Protein AF-0000000066667496 (afdb_homodimer)

Nearest PDB structures (foldseek):
  5l7v-assembly1_A  TM=4.939E-01  e=2.669E-04  Phocaeicola vulgatus ATCC 8482
  8jmw-assembly1_A  TM=5.301E-01  e=1.059E-01  Bacillus amyloliquefaciens
  5wvp-assembly1_A  TM=3.287E-01  e=3.931E-03  Paenibacillus barengoltzii
  6oil-assembly1_A  TM=2.573E-01  e=4.165E-02  Homo sapiens
  8f9l-assembly2_B  TM=4.682E-01  e=1.005E+00  Gemella massiliensis

pLDDT: mean 89.14, std 12.98, range [22.7, 98.88]

Foldseek 3Di:
DPPPPPPPPPDDDLWDKFQALAPPDQFDDPLPAPPDASQARPQKAWDDPDQAARADDAQDWIKIKGKMAGEPHNFKQFFKKKWKWWFAAAQFQTPPIDTFAMFGTDIHGYGGMDITIGPGIDGFHCPQVFTTKMKMFIAGPRGDFDDPPCSSHGRRMGIRFEHEAEAPDWDKGKHKHWQQAQFKWKKWKWKWKKKKPDDDSVVCVVVVHYPSSLCVVVVDPVSQVVCVVNVMHMDGDDPPFKAWDDKDDKDFAHHDDPVVVVSQVVNADDDPRIHTRDMDMDHHRIMIMTMMIGDADAPQIKMKMKIFMDTNRGTRRIHIYIHGYD/DPPPPPPPPPDDDLWDKFQALAPPDQFDDPLPAPPDAQQARPQKAWDDPDQAARADDAQDWIKIKGKMAGEPHNFKQFFKKKWKWWFAAAQFQTPPIDTFAMFGTDIHGYGGMDITIGPGIDGFHCPQVFTTKMKMFIAGPRGGFDDPPCSSHGRRMGIRFEHEAEAPDWDKGKHKHWQQAQFKWKKWKWKWKKKKPDDDSVVCVVVVHYPSSLCVVVVDPVSQVVCVVNVMHMDGDDPPFKAWDDKDDKDFAHHDDPVVVVSQVVNADDDPRIHTRDMDMDHHRIMIMTMMIGDADAPQIKMKMKIFMDTNRGTRRIHIYIHGYD

Radius of gyration: 27.71 Å; Cα contacts (8 Å, |Δi|>4): 1834; chains: 2; bounding box: 82×77×60 Å

Solvent-accessible surface area (backbone atoms only — not comparable to full-atom values): 32761 Å² total; per-residue (Å²): 135,81,80,74,74,73,72,67,73,79,79,73,55,51,32,31,65,25,25,33,36,41,51,70,53,77,54,69,69,63,53,39,58,59,86,64,66,34,37,42,12,66,36,54,48,63,54,50,93,34,62,47,56,55,39,66,64,64,76,39,77,24,46,38,35,35,40,40,29,17,49,52,15,71,13,25,29,44,53,26,29,40,40,37,32,37,23,48,35,30,21,16,60,77,41,78,71,39,83,65,36,38,29,76,64,40,73,36,43,50,51,33,30,46,78,43,47,37,75,39,70,45,60,45,48,50,89,40,54,40,44,47,23,35,37,36,40,44,32,28,79,76,44,71,70,84,43,81,93,28,37,48,64,18,34,27,21,29,24,33,22,53,37,64,37,53,52,84,42,58,48,54,32,47,30,27,38,48,28,50,44,91,50,75,38,58,35,35,36,33,39,39,30,34,36,35,36,64,80,44,63,66,53,26,54,71,28,59,39,26,45,50,62,56,51,66,57,48,81,38,66,71,50,44,54,50,36,43,75,68,61,21,47,75,40,85,38,73,71,74,47,61,41,72,73,49,71,58,64,83,40,86,39,82,49,60,55,70,70,59,49,54,48,47,61,72,19,49,40,83,76,88,80,55,43,75,66,46,73,46,79,37,52,47,20,24,25,31,38,34,35,32,38,39,48,43,46,81,80,58,33,37,34,44,38,40,37,30,26,30,42,85,42,21,73,57,31,29,35,37,40,35,30,28,30,96,135,82,80,73,74,74,72,66,72,79,78,72,54,52,32,30,67,25,24,31,35,41,53,70,52,76,54,70,67,63,53,39,60,59,87,63,66,33,36,44,12,66,37,53,47,65,54,51,93,34,62,46,57,55,40,65,64,62,77,38,76,24,47,37,36,36,39,40,27,17,48,55,15,74,12,25,31,45,55,27,31,40,40,36,32,39,22,48,35,29,20,15,60,78,42,77,73,39,83,66,38,37,29,77,64,39,71,36,43,51,51,33,32,48,77,44,48,37,76,40,70,45,60,46,50,51,89,39,55,38,44,47,22,36,36,37,40,45,31,30,78,79,43,71,71,84,42,83,93,28,38,49,63,18,34,27,21,29,22,34,22,51,35,65,37,53,52,83,42,59,49,54,33,47,31,29,39,48,28,49,42,90,50,75,38,58,34,36,36,32,38,40,30,34,37,36,35,63,80,44,61,66,54,26,55,72,29,58,39,27,47,51,61,56,51,66,56,48,82,37,65,71,50,42,53,49,36,42,75,67,61,21,46,75,39,85,38,74,72,73,47,63,43,71,74,49,69,58,65,82,39,85,39,82,49,59,55,70,69,59,49,55,49,47,61,72,18,48,41,85,74,88,80,56,44,76,66,46,74,47,78,37,52,47,20,22,25,32,38,33,34,32,37,39,49,44,45,80,80,58,33,36,35,42,38,41,36,30,27,30,44,85,43,21,73,59,30,30,35,35,40,34,31,29,30,95

Structure (mmCIF, N/CA/C/O backbone):
data_AF-0000000066667496-model_v1
#
loop_
_entity.id
_entity.type
_entity.pdbx_description
1 polymer 'Uncharacterized protein'
#
loop_
_atom_site.group_PDB
_atom_site.id
_atom_site.type_symbol
_atom_site.label_atom_id
_atom_site.label_alt_id
_atom_site.label_comp_id
_atom_site.label_asym_id
_atom_site.label_entity_id
_atom_site.label_seq_id
_atom_site.pdbx_PDB_ins_code
_atom_site.Cartn_x
_atom_site.Cartn_y
_atom_site.Cartn_z
_atom_site.occupancy
_atom_site.B_iso_or_equiv
_atom_site.auth_seq_id
_atom_site.auth_comp_id
_atom_site.auth_asym_id
_atom_site.auth_atom_id
_atom_site.pdbx_PDB_model_num
ATOM 1 N N . MET A 1 1 ? -40.656 9.844 -23.797 1 23.14 1 MET A N 1
ATOM 2 C CA . MET A 1 1 ? -40.188 10.375 -22.516 1 23.14 1 MET A CA 1
ATOM 3 C C . MET A 1 1 ? -39.25 9.391 -21.844 1 23.14 1 MET A C 1
ATOM 5 O O . MET A 1 1 ? -39.688 8.469 -21.156 1 23.14 1 MET A O 1
ATOM 9 N N . GLN A 1 2 ? -38.156 8.914 -22.391 1 24.86 2 GLN A N 1
ATOM 10 C CA . GLN A 1 2 ? -37.281 7.805 -22.094 1 24.86 2 GLN A CA 1
ATOM 11 C C . GLN A 1 2 ? -36.5 8.039 -20.781 1 24.86 2 GLN A C 1
ATOM 13 O O . GLN A 1 2 ? -35.812 9.031 -20.641 1 24.86 2 GLN A O 1
ATOM 18 N N . GLU A 1 3 ? -37.031 7.57 -19.547 1 26.66 3 GLU A N 1
ATOM 19 C CA . GLU A 1 3 ? -36.531 7.562 -18.188 1 26.66 3 GLU A CA 1
ATOM 20 C C . GLU A 1 3 ? -35.094 7.047 -18.141 1 26.66 3 GLU A C 1
ATOM 22 O O . GLU A 1 3 ? -34.812 5.895 -18.484 1 26.66 3 GLU A O 1
ATOM 27 N N . HIS A 1 4 ? -34.156 7.891 -18.578 1 29.42 4 HIS A N 1
ATOM 28 C CA . HIS A 1 4 ? -32.719 7.582 -18.5 1 29.42 4 HIS A CA 1
ATOM 29 C C . HIS A 1 4 ? -32.344 7.074 -17.109 1 29.42 4 HIS A C 1
ATOM 31 O O . HIS A 1 4 ? -32.5 7.797 -16.125 1 29.42 4 HIS A O 1
ATOM 37 N N . ASP A 1 5 ? -32.594 5.84 -16.859 1 30.83 5 ASP A N 1
ATOM 38 C CA . ASP A 1 5 ? -32.125 5.094 -15.703 1 30.83 5 ASP A CA 1
ATOM 39 C C . ASP A 1 5 ? -30.672 5.391 -15.406 1 30.83 5 ASP A C 1
ATOM 41 O O . ASP A 1 5 ? -29.797 5.023 -16.188 1 30.83 5 ASP A O 1
ATOM 45 N N . ASP A 1 6 ? -30.375 6.594 -15.039 1 32.97 6 ASP A N 1
ATOM 46 C CA . ASP A 1 6 ? -29.031 7.016 -14.656 1 32.97 6 ASP A CA 1
ATOM 47 C C . ASP A 1 6 ? -28.375 5.988 -13.742 1 32.97 6 ASP A C 1
ATOM 49 O O . ASP A 1 6 ? -28.656 5.945 -12.539 1 32.97 6 ASP A O 1
ATOM 53 N N . GLU A 1 7 ? -28.188 4.809 -14.219 1 35.12 7 GLU A N 1
ATOM 54 C CA . GLU A 1 7 ? -27.359 3.785 -13.586 1 35.12 7 GLU A CA 1
ATOM 55 C C . GLU A 1 7 ? -26.156 4.402 -12.898 1 35.12 7 GLU A C 1
ATOM 57 O O . GLU A 1 7 ? -25.266 4.945 -13.57 1 35.12 7 GLU A O 1
ATOM 62 N N . HIS A 1 8 ? -26.344 4.941 -11.75 1 34.78 8 HIS A N 1
ATOM 63 C CA . HIS A 1 8 ? -25.25 5.441 -10.938 1 34.78 8 HIS A CA 1
ATOM 64 C C . HIS A 1 8 ? -24.094 4.449 -10.906 1 34.78 8 HIS A C 1
ATOM 66 O O . HIS A 1 8 ? -24.312 3.238 -10.828 1 34.78 8 HIS A O 1
ATOM 72 N N . PRO A 1 9 ? -23.016 4.758 -11.523 1 39.03 9 PRO A N 1
ATOM 73 C CA . PRO A 1 9 ? -21.875 3.826 -11.469 1 39.03 9 PRO A CA 1
ATOM 74 C C . PRO A 1 9 ? -21.75 3.133 -10.117 1 39.03 9 PRO A C 1
ATOM 76 O O . PRO A 1 9 ? -22.156 3.689 -9.094 1 39.03 9 PRO A O 1
ATOM 79 N N . PRO A 1 10 ? -21.703 1.846 -10.133 1 42.22 10 PRO A N 1
ATOM 80 C CA . PRO A 1 10 ? -21.562 1.072 -8.898 1 42.22 10 PRO A CA 1
ATOM 81 C C . PRO A 1 10 ? -20.703 1.778 -7.852 1 42.22 10 PRO A C 1
ATOM 83 O O . PRO A 1 10 ? -19.797 2.539 -8.203 1 42.22 10 PRO A O 1
ATOM 86 N N . LEU A 1 11 ? -21.203 1.992 -6.688 1 45.53 11 LEU A N 1
ATOM 87 C CA . LEU A 1 11 ? -20.766 2.615 -5.449 1 45.53 11 LEU A CA 1
ATOM 88 C C . LEU A 1 11 ? -19.328 2.209 -5.117 1 45.53 11 LEU A C 1
ATOM 90 O O . LEU A 1 11 ? -19.031 1.021 -4.988 1 45.53 11 LEU A O 1
ATOM 94 N N . GLN A 1 12 ? -18.312 2.947 -5.594 1 55.47 12 GLN A N 1
ATOM 95 C CA . GLN A 1 12 ? -16.953 2.605 -5.18 1 55.47 12 GLN A CA 1
ATOM 96 C C . GLN A 1 12 ? -16.844 2.521 -3.658 1 55.47 12 GLN A C 1
ATOM 98 O O . GLN A 1 12 ? -17.344 3.402 -2.947 1 55.47 12 GLN A O 1
ATOM 103 N N . PRO A 1 13 ? -16.531 1.322 -3.082 1 60.38 13 PRO A N 1
ATOM 104 C CA . PRO A 1 13 ? -16.422 1.108 -1.639 1 60.38 13 PRO A CA 1
ATOM 105 C C . PRO A 1 13 ? -15.453 2.094 -0.978 1 60.38 13 PRO A C 1
ATOM 107 O O . PRO A 1 13 ? -14.617 2.693 -1.655 1 60.38 13 PRO A O 1
ATOM 110 N N . GLY A 1 14 ? -15.867 2.598 0.274 1 76.62 14 GLY A N 1
ATOM 111 C CA . GLY A 1 14 ? -14.953 3.412 1.059 1 76.62 14 GLY A CA 1
ATOM 112 C C . GLY A 1 14 ? -13.594 2.768 1.252 1 76.62 14 GLY A C 1
ATOM 113 O O . GLY A 1 14 ? -12.602 3.457 1.508 1 76.62 14 GLY A O 1
ATOM 114 N N . SER A 1 15 ? -13.594 1.482 1.105 1 87.88 15 SER A N 1
ATOM 115 C CA . SER A 1 15 ? -12.336 0.742 1.221 1 87.88 15 SER A CA 1
ATOM 116 C C . SER A 1 15 ? -11.883 0.213 -0.135 1 87.88 15 SER A C 1
ATOM 118 O O . SER A 1 15 ? -12.648 0.227 -1.102 1 87.88 15 SER A O 1
ATOM 120 N N . LYS A 1 16 ? -10.648 -0.128 -0.239 1 90.81 16 LYS A N 1
ATOM 121 C CA . LYS A 1 16 ? -10.062 -0.773 -1.414 1 90.81 16 LYS A CA 1
ATOM 122 C C . LYS A 1 16 ? -9.203 -1.967 -1.017 1 90.81 16 LYS A C 1
ATOM 124 O O . LYS A 1 16 ? -7.984 -1.841 -0.879 1 90.81 16 LYS A O 1
ATOM 129 N N . LEU A 1 17 ? -9.844 -3.129 -0.951 1 94.56 17 LEU A N 1
ATOM 130 C CA . LEU A 1 17 ? -9.133 -4.359 -0.628 1 94.56 17 LEU A CA 1
ATOM 131 C C . LEU A 1 17 ? -8.352 -4.863 -1.836 1 94.56 17 LEU A C 1
ATOM 133 O O . LEU A 1 17 ? -8.875 -4.914 -2.947 1 94.56 17 LEU A O 1
ATOM 137 N N . VAL A 1 18 ? -7.102 -5.156 -1.557 1 95.25 18 VAL A N 1
ATOM 138 C CA . VAL A 1 18 ? -6.258 -5.668 -2.629 1 95.25 18 VAL A CA 1
ATOM 139 C C . VAL A 1 18 ? -5.496 -6.898 -2.143 1 95.25 18 VAL A C 1
ATOM 141 O O . VAL A 1 18 ? -4.789 -6.84 -1.135 1 95.25 18 VAL A O 1
ATOM 144 N N . LEU A 1 19 ? -5.723 -7.953 -2.746 1 97.19 19 LEU A N 1
ATOM 145 C CA . LEU A 1 19 ? -4.836 -9.109 -2.668 1 97.19 19 LEU A CA 1
ATOM 146 C C . LEU A 1 19 ? -3.91 -9.164 -3.879 1 97.19 19 LEU A C 1
ATOM 148 O O . LEU A 1 19 ? -4.301 -9.656 -4.941 1 97.19 19 LEU A O 1
ATOM 152 N N . GLY A 1 20 ? -2.691 -8.758 -3.684 1 94.06 20 GLY A N 1
ATOM 153 C CA . GLY A 1 20 ? -1.804 -8.438 -4.789 1 94.06 20 GLY A CA 1
ATOM 154 C C . GLY A 1 20 ? -1.307 -9.672 -5.527 1 94.06 20 GLY A C 1
ATOM 155 O O . GLY A 1 20 ? -1.045 -10.703 -4.914 1 94.06 20 GLY A O 1
ATOM 156 N N . TYR A 1 21 ? -1.106 -9.547 -6.855 1 93.94 21 TYR A N 1
ATOM 157 C CA . TYR A 1 21 ? -0.441 -10.578 -7.645 1 93.94 21 TYR A CA 1
ATOM 158 C C . TYR A 1 21 ? 1.072 -10.391 -7.617 1 93.94 21 TYR A C 1
ATOM 160 O O . TYR A 1 21 ? 1.821 -11.305 -7.969 1 93.94 21 TYR A O 1
ATOM 168 N N . ASP A 1 22 ? 1.451 -9.242 -7.301 1 89.19 22 ASP A N 1
ATOM 169 C CA . ASP A 1 22 ? 2.826 -8.789 -7.137 1 89.19 22 ASP A CA 1
ATOM 170 C C . ASP A 1 22 ? 2.92 -7.703 -6.066 1 89.19 22 ASP A C 1
ATOM 172 O O . ASP A 1 22 ? 1.93 -7.027 -5.77 1 89.19 22 ASP A O 1
ATOM 176 N N . TYR A 1 23 ? 4.129 -7.516 -5.496 1 83.38 23 TYR A N 1
ATOM 177 C CA . TYR A 1 23 ? 4.285 -6.566 -4.398 1 83.38 23 TYR A CA 1
ATOM 178 C C . TYR A 1 23 ? 3.99 -5.145 -4.855 1 83.38 23 TYR A C 1
ATOM 180 O O . TYR A 1 23 ? 3.66 -4.277 -4.043 1 83.38 23 TYR A O 1
ATOM 188 N N . SER A 1 24 ? 4.066 -4.891 -6.133 1 79.69 24 SER A N 1
ATOM 189 C CA . SER A 1 24 ? 3.844 -3.543 -6.648 1 79.69 24 SER A CA 1
ATOM 190 C C . SER A 1 24 ? 2.385 -3.336 -7.043 1 79.69 24 SER A C 1
ATOM 192 O O . SER A 1 24 ? 2.01 -2.258 -7.508 1 79.69 24 SER A O 1
ATOM 194 N N . ASP A 1 25 ? 1.54 -4.301 -6.828 1 89.12 25 ASP A N 1
ATOM 195 C CA . ASP A 1 25 ? 0.144 -4.246 -7.25 1 89.12 25 ASP A CA 1
ATOM 196 C C . ASP A 1 25 ? -0.646 -3.256 -6.395 1 89.12 25 ASP A C 1
ATOM 198 O O . ASP A 1 25 ? -0.74 -3.416 -5.176 1 89.12 25 ASP A O 1
ATOM 202 N N . THR A 1 26 ? -1.277 -2.281 -7.051 1 84.81 26 THR A N 1
ATOM 203 C CA . THR A 1 26 ? -2.068 -1.274 -6.352 1 84.81 26 THR A CA 1
ATOM 204 C C . THR A 1 26 ? -3.557 -1.6 -6.438 1 84.81 26 THR A C 1
ATOM 206 O O . THR A 1 26 ? -4.387 -0.874 -5.891 1 84.81 26 THR A O 1
ATOM 209 N N . GLY A 1 27 ? -3.875 -2.631 -7.105 1 91.19 27 GLY A N 1
ATOM 210 C CA . GLY A 1 27 ? -5.27 -2.984 -7.324 1 91.19 27 GLY A CA 1
ATOM 211 C C . GLY A 1 27 ? -5.852 -2.373 -8.586 1 91.19 27 GLY A C 1
ATOM 212 O O . GLY A 1 27 ? -6.938 -2.754 -9.023 1 91.19 27 GLY A O 1
ATOM 213 N N . ASP A 1 28 ? -5.152 -1.449 -9.18 1 88 28 ASP A N 1
ATOM 214 C CA . ASP A 1 28 ? -5.609 -0.813 -10.406 1 88 28 ASP A CA 1
ATOM 215 C C . ASP A 1 28 ? -5.031 -1.509 -11.641 1 88 28 ASP A C 1
ATOM 217 O O . ASP A 1 28 ? -4.184 -2.398 -11.516 1 88 28 ASP A O 1
ATOM 221 N N . GLY A 1 29 ? -5.562 -1.144 -12.797 1 90.19 29 GLY A N 1
ATOM 222 C CA . GLY A 1 29 ? -4.984 -1.599 -14.047 1 90.19 29 GLY A CA 1
ATOM 223 C C . GLY A 1 29 ? -5.562 -2.918 -14.523 1 90.19 29 GLY A C 1
ATOM 224 O O . GLY A 1 29 ? -4.926 -3.635 -15.305 1 90.19 29 GLY A O 1
ATOM 225 N N . ARG A 1 30 ? -6.715 -3.266 -14.008 1 94.69 30 ARG A N 1
ATOM 226 C CA . ARG A 1 30 ? -7.344 -4.492 -14.492 1 94.69 30 ARG A CA 1
ATOM 227 C C . ARG A 1 30 ? -8.266 -4.203 -15.672 1 94.69 30 ARG A C 1
ATOM 229 O O . ARG A 1 30 ? -8.945 -3.176 -15.703 1 94.69 30 ARG A O 1
ATOM 236 N N . PRO A 1 31 ? -8.484 -5.09 -16.625 1 97.06 31 PRO A N 1
ATOM 237 C CA . PRO A 1 31 ? -7.727 -6.34 -16.734 1 97.06 31 PRO A CA 1
ATOM 238 C C . PRO A 1 31 ? -6.223 -6.113 -16.875 1 97.06 31 PRO A C 1
ATOM 240 O O . PRO A 1 31 ? -5.797 -5.137 -17.5 1 97.06 31 PRO A O 1
ATOM 243 N N . LEU A 1 32 ? -5.441 -7.062 -16.234 1 96.25 32 LEU A N 1
ATOM 244 C CA . LEU A 1 32 ? -3.988 -6.926 -16.281 1 96.25 32 LEU A CA 1
ATOM 245 C C . LEU A 1 32 ? -3.459 -7.156 -17.688 1 96.25 32 LEU A C 1
ATOM 247 O O . LEU A 1 32 ? -3.998 -7.98 -18.438 1 96.25 32 LEU A O 1
ATOM 251 N N . PRO A 1 33 ? -2.41 -6.512 -18.031 1 93.06 33 PRO A N 1
ATOM 252 C CA . PRO A 1 33 ? -1.874 -6.668 -19.375 1 93.06 33 PRO A CA 1
ATOM 253 C C . PRO A 1 33 ? -1.343 -8.078 -19.641 1 93.06 33 PRO A C 1
ATOM 255 O O . PRO A 1 33 ? -0.988 -8.789 -18.703 1 93.06 33 PRO A O 1
ATOM 258 N N . TYR A 1 34 ? -1.301 -8.398 -20.969 1 93.31 34 TYR A N 1
ATOM 259 C CA . TYR A 1 34 ? -0.687 -9.648 -21.406 1 93.31 34 TYR A CA 1
ATOM 260 C C . TYR A 1 34 ? 0.727 -9.781 -20.859 1 93.31 34 TYR A C 1
ATOM 262 O O . TYR A 1 34 ? 1.482 -8.812 -20.812 1 93.31 34 TYR A O 1
ATOM 270 N N . GLY A 1 35 ? 1.063 -10.93 -20.391 1 90.88 35 GLY A N 1
ATOM 271 C CA . GLY A 1 35 ? 2.408 -11.195 -19.906 1 90.88 35 GLY A CA 1
ATOM 272 C C . GLY A 1 35 ? 2.531 -11.086 -18.406 1 90.88 35 GLY A C 1
ATOM 273 O O . GLY A 1 35 ? 3.533 -11.516 -17.828 1 90.88 35 GLY A O 1
ATOM 274 N N . THR A 1 36 ? 1.557 -10.57 -17.703 1 92.44 36 THR A N 1
ATOM 275 C CA . THR A 1 36 ? 1.586 -10.461 -16.25 1 92.44 36 THR A CA 1
ATOM 276 C C . THR A 1 36 ? 1.484 -11.836 -15.602 1 92.44 36 THR A C 1
ATOM 278 O O . THR A 1 36 ? 0.608 -12.633 -15.953 1 92.44 36 THR A O 1
ATOM 281 N N . VAL A 1 37 ? 2.373 -12.109 -14.672 1 93.56 37 VAL A N 1
ATOM 282 C CA . VAL A 1 37 ? 2.363 -13.375 -13.961 1 93.56 37 VAL A CA 1
ATOM 283 C C . VAL A 1 37 ? 1.438 -13.281 -12.75 1 93.56 37 VAL A C 1
ATOM 285 O O . VAL A 1 37 ? 1.889 -13.375 -11.602 1 93.56 37 VAL A O 1
ATOM 288 N N . TYR A 1 38 ? 0.17 -13.227 -13.062 1 95.75 38 TYR A N 1
ATOM 289 C CA . TYR A 1 38 ? -0.813 -12.984 -12.008 1 95.75 38 TYR A CA 1
ATOM 290 C C . TYR A 1 38 ? -1.084 -14.258 -11.211 1 95.75 38 TYR A C 1
ATOM 292 O O . TYR A 1 38 ? -1.671 -14.203 -10.133 1 95.75 38 TYR A O 1
ATOM 300 N N . TYR A 1 39 ? -0.65 -15.445 -11.695 1 97 39 TYR A N 1
ATOM 301 C CA . TYR A 1 39 ? -1.024 -16.734 -11.133 1 97 39 TYR A CA 1
ATOM 302 C C . TYR A 1 39 ? -0.015 -17.188 -10.086 1 97 39 TYR A C 1
ATOM 304 O O . TYR A 1 39 ? -0.057 -18.328 -9.625 1 97 39 TYR A O 1
ATOM 312 N N . CYS A 1 40 ? 0.886 -16.344 -9.703 1 94.81 40 CYS A N 1
ATOM 313 C CA . CYS A 1 40 ? 1.917 -16.703 -8.734 1 94.81 40 CYS A CA 1
ATOM 314 C C . CYS A 1 40 ? 2.107 -15.57 -7.719 1 94.81 40 CYS A C 1
ATOM 316 O O . CYS A 1 40 ? 3.211 -15.047 -7.57 1 94.81 40 CYS A O 1
ATOM 318 N N . SER A 1 41 ? 1.177 -15.312 -6.926 1 94.75 41 SER A N 1
ATOM 319 C CA . SER A 1 41 ? 1.17 -14.203 -5.988 1 94.75 41 SER A CA 1
ATOM 320 C C . SER A 1 41 ? 2.1 -14.469 -4.805 1 94.75 41 SER A C 1
ATOM 322 O O . SER A 1 41 ? 1.975 -15.484 -4.129 1 94.75 41 SER A O 1
ATOM 324 N N . PRO A 1 42 ? 2.91 -13.555 -4.523 1 91.25 42 PRO A N 1
ATOM 325 C CA . PRO A 1 42 ? 3.734 -13.688 -3.32 1 91.25 42 PRO A CA 1
ATOM 326 C C . PRO A 1 42 ? 2.967 -13.359 -2.041 1 91.25 42 PRO A C 1
ATOM 328 O O . PRO A 1 42 ? 3.5 -13.516 -0.94 1 91.25 42 PRO A O 1
ATOM 331 N N . PHE A 1 43 ? 1.72 -12.992 -2.098 1 94.06 43 PHE A N 1
ATOM 332 C CA . PHE A 1 43 ? 0.919 -12.625 -0.936 1 94.06 43 PHE A CA 1
ATOM 333 C C . PHE A 1 43 ? 0.255 -13.859 -0.329 1 94.06 43 PHE A C 1
ATOM 335 O O . PHE A 1 43 ? -0.38 -13.766 0.725 1 94.06 43 PHE A O 1
ATOM 342 N N . ILE A 1 44 ? 0.397 -14.961 -1.029 1 95.38 44 ILE A N 1
ATOM 343 C CA . ILE A 1 44 ? -0.091 -16.234 -0.515 1 95.38 44 ILE A CA 1
ATOM 344 C C . ILE A 1 44 ? 1.089 -17.109 -0.08 1 95.38 44 ILE A C 1
ATOM 346 O O . ILE A 1 44 ? 2.066 -17.25 -0.818 1 95.38 44 ILE A O 1
ATOM 350 N N . ALA A 1 45 ? 0.918 -17.672 1.138 1 92.06 45 ALA A N 1
ATOM 351 C CA . ALA A 1 45 ? 2.045 -18.453 1.649 1 92.06 45 ALA A CA 1
ATOM 352 C C . ALA A 1 45 ? 1.562 -19.703 2.379 1 92.06 45 ALA A C 1
ATOM 354 O O . ALA A 1 45 ? 0.425 -19.75 2.855 1 92.06 45 ALA A O 1
ATOM 355 N N . LEU A 1 46 ? 2.41 -20.656 2.348 1 92.06 46 LEU A N 1
ATOM 356 C CA . LEU A 1 46 ? 2.277 -21.875 3.156 1 92.06 46 LEU A CA 1
ATOM 357 C C . LEU A 1 46 ? 3.4 -21.953 4.184 1 92.06 46 LEU A C 1
ATOM 359 O O . LEU A 1 46 ? 4.551 -21.625 3.885 1 92.06 46 LEU A O 1
ATOM 363 N N . SER A 1 47 ? 2.975 -22.406 5.332 1 90.62 47 SER A N 1
ATOM 364 C CA . SER A 1 47 ? 4.031 -22.688 6.297 1 90.62 47 SER A CA 1
ATOM 365 C C . SER A 1 47 ? 4.973 -23.781 5.781 1 90.62 47 SER A C 1
ATOM 367 O O . SER A 1 47 ? 4.539 -24.719 5.117 1 90.62 47 SER A O 1
ATOM 369 N N . THR A 1 48 ? 6.234 -23.547 6.008 1 84.75 48 THR A N 1
ATOM 370 C CA . THR A 1 48 ? 7.23 -24.484 5.5 1 84.75 48 THR A CA 1
ATOM 371 C C . THR A 1 48 ? 8.359 -24.688 6.512 1 84.75 48 THR A C 1
ATOM 373 O O . THR A 1 48 ? 8.609 -23.797 7.336 1 84.75 48 THR A O 1
ATOM 376 N N . THR A 1 49 ? 8.93 -25.875 6.41 1 78.38 49 THR A N 1
ATOM 377 C CA . THR A 1 49 ? 10.109 -26.156 7.223 1 78.38 49 THR A CA 1
ATOM 378 C C . THR A 1 49 ? 11.383 -25.734 6.5 1 78.38 49 THR A C 1
ATOM 380 O O . THR A 1 49 ? 12.477 -25.781 7.078 1 78.38 49 THR A O 1
ATOM 383 N N . ASP A 1 50 ? 11.281 -25.328 5.238 1 81.62 50 ASP A N 1
ATOM 384 C CA . ASP A 1 50 ? 12.398 -24.812 4.449 1 81.62 50 ASP A CA 1
ATOM 385 C C . ASP A 1 50 ? 12.172 -23.344 4.086 1 81.62 50 ASP A C 1
ATOM 387 O O . ASP A 1 50 ? 11.781 -23.031 2.959 1 81.62 50 ASP A O 1
ATOM 391 N N . PRO A 1 51 ? 12.555 -22.547 4.934 1 73.12 51 PRO A N 1
ATOM 392 C CA . PRO A 1 51 ? 12.273 -21.125 4.699 1 73.12 51 PRO A CA 1
ATOM 393 C C . PRO A 1 51 ? 13.188 -20.516 3.643 1 73.12 51 PRO A C 1
ATOM 395 O O . PRO A 1 51 ? 12.953 -19.391 3.189 1 73.12 51 PRO A O 1
ATOM 398 N N . VAL A 1 52 ? 14.148 -21.25 3.262 1 74.94 52 VAL A N 1
ATOM 399 C CA . VAL A 1 52 ? 15.07 -20.734 2.256 1 74.94 52 VAL A CA 1
ATOM 400 C C . VAL A 1 52 ? 14.453 -20.875 0.866 1 74.94 52 VAL A C 1
ATOM 402 O O . VAL A 1 52 ? 14.352 -19.891 0.124 1 74.94 52 VAL A O 1
ATOM 405 N N . THR A 1 53 ? 13.977 -22.031 0.597 1 78.44 53 THR A N 1
ATOM 406 C CA . THR A 1 53 ? 13.453 -22.266 -0.742 1 78.44 53 THR A CA 1
ATOM 407 C C . THR A 1 53 ? 11.938 -22.062 -0.773 1 78.44 53 THR A C 1
ATOM 409 O O . THR A 1 53 ? 11.375 -21.734 -1.817 1 78.44 53 THR A O 1
ATOM 412 N N . GLY A 1 54 ? 11.32 -22.281 0.333 1 78.75 54 GLY A N 1
ATOM 413 C CA . GLY A 1 54 ? 9.867 -22.266 0.397 1 78.75 54 GLY A CA 1
ATOM 414 C C . GLY A 1 54 ? 9.242 -23.594 0.008 1 78.75 54 GLY A C 1
ATOM 415 O O . GLY A 1 54 ? 8.031 -23.656 -0.244 1 78.75 54 GLY A O 1
ATOM 416 N N . TRP A 1 55 ? 10.039 -24.609 -0.022 1 82.81 55 TRP A N 1
ATOM 417 C CA . TRP A 1 55 ? 9.539 -25.938 -0.396 1 82.81 55 TRP A CA 1
ATOM 418 C C . TRP A 1 55 ? 8.539 -26.453 0.632 1 82.81 55 TRP A C 1
ATOM 420 O O . TRP A 1 55 ? 8.766 -26.344 1.839 1 82.81 55 TRP A O 1
ATOM 430 N N . VAL A 1 56 ? 7.441 -26.984 0.1 1 85.25 56 VAL A N 1
ATOM 431 C CA . VAL A 1 56 ? 6.414 -27.578 0.949 1 85.25 56 VAL A CA 1
ATOM 432 C C . VAL A 1 56 ? 6.309 -29.078 0.671 1 85.25 56 VAL A C 1
ATOM 434 O O . VAL A 1 56 ? 5.918 -29.484 -0.424 1 85.25 56 VAL A O 1
ATOM 437 N N . PRO A 1 57 ? 6.613 -29.844 1.666 1 86.69 57 PRO A N 1
ATOM 438 C CA . PRO A 1 57 ? 6.527 -31.297 1.441 1 86.69 57 PRO A CA 1
ATOM 439 C C . PRO A 1 57 ? 5.09 -31.781 1.25 1 86.69 57 PRO A C 1
ATOM 441 O O . PRO A 1 57 ? 4.172 -31.25 1.89 1 86.69 57 PRO A O 1
ATOM 444 N N . PRO A 1 58 ? 4.965 -32.781 0.378 1 87.94 58 PRO A N 1
ATOM 445 C CA . PRO A 1 58 ? 3.627 -33.375 0.24 1 87.94 58 PRO A CA 1
ATOM 446 C C . PRO A 1 58 ? 3.18 -34.125 1.484 1 87.94 58 PRO A C 1
ATOM 448 O O . PRO A 1 58 ? 4.016 -34.531 2.297 1 87.94 58 PRO A O 1
ATOM 451 N N . ASP A 1 59 ? 1.893 -34.188 1.674 1 91.56 59 ASP A N 1
ATOM 452 C CA . ASP A 1 59 ? 1.234 -35.031 2.66 1 91.56 59 ASP A CA 1
ATOM 453 C C . ASP A 1 59 ? 1.534 -34.562 4.082 1 91.56 59 ASP A C 1
ATOM 455 O O . ASP A 1 59 ? 1.504 -35.375 5.023 1 91.56 59 ASP A O 1
ATOM 459 N N . THR A 1 60 ? 1.972 -33.438 4.23 1 91.5 60 THR A N 1
ATOM 460 C CA . THR A 1 60 ? 2.168 -32.781 5.527 1 91.5 60 THR A CA 1
ATOM 461 C C . THR A 1 60 ? 1.276 -31.547 5.66 1 91.5 60 THR A C 1
ATOM 463 O O . THR A 1 60 ? 1.296 -30.672 4.801 1 91.5 60 THR A O 1
ATOM 466 N N . PRO A 1 61 ? 0.498 -31.562 6.734 1 94.12 61 PRO A N 1
ATOM 467 C CA . PRO A 1 61 ? -0.362 -30.391 6.906 1 94.12 61 PRO A CA 1
ATOM 468 C C . PRO A 1 61 ? 0.429 -29.078 6.988 1 94.12 61 PRO A C 1
ATOM 470 O O . PRO A 1 61 ? 1.503 -29.047 7.598 1 94.12 61 PRO A O 1
ATOM 473 N N . ALA A 1 62 ? -0.062 -28.078 6.352 1 94.62 62 ALA A N 1
ATOM 474 C CA . ALA A 1 62 ? 0.552 -26.766 6.352 1 94.62 62 ALA A CA 1
ATOM 475 C C . ALA A 1 62 ? -0.485 -25.672 6.625 1 94.62 62 ALA A C 1
ATOM 477 O O . ALA A 1 62 ? -1.659 -25.828 6.281 1 94.62 62 ALA A O 1
ATOM 478 N N . THR A 1 63 ? -0.018 -24.656 7.273 1 96.19 63 THR A N 1
ATOM 479 C CA . THR A 1 63 ? -0.866 -23.484 7.488 1 96.19 63 THR A CA 1
ATOM 480 C C . THR A 1 63 ? -0.817 -22.562 6.281 1 96.19 63 THR A C 1
ATOM 482 O O . THR A 1 63 ? 0.263 -22.234 5.777 1 96.19 63 THR A O 1
ATOM 485 N N . LEU A 1 64 ? -2.008 -22.141 5.863 1 97.06 64 LEU A N 1
ATOM 486 C CA . LEU A 1 64 ? -2.119 -21.203 4.762 1 97.06 64 LEU A CA 1
ATOM 487 C C . LEU A 1 64 ? -2.334 -19.781 5.285 1 97.06 64 LEU A C 1
ATOM 489 O O . LEU A 1 64 ? -3.127 -19.562 6.207 1 97.06 64 LEU A O 1
ATOM 493 N N . THR A 1 65 ? -1.59 -18.844 4.742 1 96.88 65 THR A N 1
ATOM 494 C CA . THR A 1 65 ? -1.78 -17.438 5.047 1 96.88 65 THR A CA 1
ATOM 495 C C . THR A 1 65 ? -1.802 -16.609 3.77 1 96.88 65 THR A C 1
ATOM 497 O O . THR A 1 65 ? -1.312 -17.047 2.729 1 96.88 65 THR A O 1
ATOM 500 N N . ALA A 1 66 ? -2.434 -15.492 3.84 1 97.69 66 ALA A N 1
ATOM 501 C CA . ALA A 1 66 ? -2.375 -14.5 2.77 1 97.69 66 ALA A CA 1
ATOM 502 C C . ALA A 1 66 ? -2.42 -13.086 3.334 1 97.69 66 ALA A C 1
ATOM 504 O O . ALA A 1 66 ? -3.016 -12.844 4.387 1 97.69 66 ALA A O 1
ATOM 505 N N . THR A 1 67 ? -1.755 -12.242 2.637 1 95.94 67 THR A N 1
ATOM 506 C CA . THR A 1 67 ? -1.736 -10.836 3.027 1 95.94 67 THR A CA 1
ATOM 507 C C . THR A 1 67 ? -2.691 -10.016 2.162 1 95.94 67 THR A C 1
ATOM 509 O O . THR A 1 67 ? -2.654 -10.109 0.933 1 95.94 67 THR A O 1
ATOM 512 N N . VAL A 1 68 ? -3.559 -9.273 2.828 1 97.25 68 VAL A N 1
ATOM 513 C CA . VAL A 1 68 ? -4.496 -8.375 2.152 1 97.25 68 VAL A CA 1
ATOM 514 C C . VAL A 1 68 ? -4.25 -6.938 2.602 1 97.25 68 VAL A C 1
ATOM 516 O O . VAL A 1 68 ? -3.834 -6.699 3.736 1 97.25 68 VAL A O 1
ATOM 519 N N . GLN A 1 69 ? -4.449 -6.023 1.668 1 94.38 69 GLN A N 1
ATOM 520 C CA . GLN A 1 69 ? -4.207 -4.609 1.93 1 94.38 69 GLN A CA 1
ATOM 521 C C . GLN A 1 69 ? -5.473 -3.783 1.695 1 94.38 69 GLN A C 1
ATOM 523 O O . GLN A 1 69 ? -6.316 -4.152 0.878 1 94.38 69 GLN A O 1
ATOM 528 N N . ASN A 1 70 ? -5.656 -2.76 2.441 1 93.81 70 ASN A N 1
ATOM 529 C CA . ASN A 1 70 ? -6.629 -1.709 2.154 1 93.81 70 ASN A CA 1
ATOM 530 C C . ASN A 1 70 ? -5.957 -0.465 1.583 1 93.81 70 ASN A C 1
ATOM 532 O O . ASN A 1 70 ? -5.625 0.463 2.324 1 93.81 70 ASN A O 1
ATOM 536 N N . LEU A 1 71 ? -5.832 -0.54 0.221 1 87.06 71 LEU A N 1
ATOM 537 C CA . LEU A 1 71 ? -5.055 0.501 -0.443 1 87.06 71 LEU A CA 1
ATOM 538 C C . LEU A 1 71 ? -5.957 1.645 -0.899 1 87.06 71 LEU A C 1
ATOM 540 O O . LEU A 1 71 ? -6.992 1.411 -1.526 1 87.06 71 LEU A O 1
ATOM 544 N N . SER A 1 72 ? -5.523 2.867 -0.554 1 66.06 72 SER A N 1
ATOM 545 C CA . SER A 1 72 ? -6.191 4.074 -1.027 1 66.06 72 SER A CA 1
ATOM 546 C C . SER A 1 72 ? -7.633 4.141 -0.527 1 66.06 72 SER A C 1
ATOM 548 O O . SER A 1 72 ? -8.477 4.797 -1.139 1 66.06 72 SER A O 1
ATOM 550 N N . GLY A 1 73 ? -7.84 3.406 0.457 1 61.91 73 GLY A N 1
ATOM 551 C CA . GLY A 1 73 ? -9.188 3.445 1.016 1 61.91 73 GLY A CA 1
ATOM 552 C C . GLY A 1 73 ? -9.422 4.641 1.919 1 61.91 73 GLY A C 1
ATOM 553 O O . GLY A 1 73 ? -8.484 5.16 2.529 1 61.91 73 GLY A O 1
ATOM 554 N N . LEU A 1 74 ? -10.656 5.117 1.752 1 73.19 74 LEU A N 1
ATOM 555 C CA . LEU A 1 74 ? -11.047 6.242 2.592 1 73.19 74 LEU A CA 1
ATOM 556 C C . LEU A 1 74 ? -11.688 5.754 3.887 1 73.19 74 LEU A C 1
ATOM 558 O O . LEU A 1 74 ? -11.82 6.52 4.848 1 73.19 74 LEU A O 1
ATOM 562 N N . GLY A 1 75 ? -12.023 4.488 3.807 1 78.75 75 GLY A N 1
ATOM 563 C CA . GLY A 1 75 ? -12.656 3.893 4.977 1 78.75 75 GLY A CA 1
ATOM 564 C C . GLY A 1 75 ? -12.055 2.553 5.355 1 78.75 75 GLY A C 1
ATOM 565 O O . GLY A 1 75 ? -11.32 1.948 4.57 1 78.75 75 GLY A O 1
ATOM 566 N N . THR A 1 76 ? -12.383 2.174 6.547 1 85.88 76 THR A N 1
ATOM 567 C CA . THR A 1 76 ? -11.984 0.859 7.035 1 85.88 76 THR A CA 1
ATOM 568 C C . THR A 1 76 ? -12.758 -0.243 6.324 1 85.88 76 THR A C 1
ATOM 570 O O . THR A 1 76 ? -13.969 -0.117 6.105 1 85.88 76 THR A O 1
ATOM 573 N N . ALA A 1 77 ? -12.047 -1.26 5.836 1 92.31 77 ALA A N 1
ATOM 574 C CA . ALA A 1 77 ? -12.719 -2.459 5.336 1 92.31 77 ALA A CA 1
ATOM 575 C C . ALA A 1 77 ? -13.219 -3.326 6.484 1 92.31 77 ALA A C 1
ATOM 577 O O . ALA A 1 77 ? -12.492 -4.18 6.992 1 92.31 77 ALA A O 1
ATOM 578 N N . LEU A 1 78 ? -14.484 -3.096 6.828 1 89.81 78 LEU A N 1
ATOM 579 C CA . LEU A 1 78 ? -15.062 -3.809 7.961 1 89.81 78 LEU A CA 1
ATOM 580 C C . LEU A 1 78 ? -15.359 -5.258 7.594 1 89.81 78 LEU A C 1
ATOM 582 O O . LEU A 1 78 ? -15.797 -5.543 6.477 1 89.81 78 LEU A O 1
ATOM 586 N N . GLY A 1 79 ? -15.125 -6.16 8.5 1 93.88 79 GLY A N 1
ATOM 587 C CA . GLY A 1 79 ? -15.43 -7.566 8.289 1 93.88 79 GLY A CA 1
ATOM 588 C C . GLY A 1 79 ? -14.562 -8.211 7.223 1 93.88 79 GLY A C 1
ATOM 589 O O . GLY A 1 79 ? -15.016 -9.109 6.508 1 93.88 79 GLY A O 1
ATOM 590 N N . THR A 1 80 ? -13.375 -7.738 7.02 1 97 80 THR A N 1
ATOM 591 C CA . THR A 1 80 ? -12.469 -8.32 6.035 1 97 80 THR A CA 1
ATOM 592 C C . THR A 1 80 ? -12.203 -9.789 6.352 1 97 80 THR A C 1
ATOM 594 O O . THR A 1 80 ? -11.844 -10.125 7.48 1 97 80 THR A O 1
ATOM 597 N N . LYS A 1 81 ? -12.406 -10.578 5.383 1 98.31 81 LYS A N 1
ATOM 598 C CA . LYS A 1 81 ? -12.211 -12.023 5.516 1 98.31 81 LYS A CA 1
ATOM 599 C C . LYS A 1 81 ? -11.641 -12.617 4.234 1 98.31 81 LYS A C 1
ATOM 601 O O . LYS A 1 81 ? -11.984 -12.188 3.131 1 98.31 81 LYS A O 1
ATOM 606 N N . LEU A 1 82 ? -10.773 -13.625 4.441 1 98.81 82 LEU A N 1
ATOM 607 C CA . LEU A 1 82 ? -10.203 -14.359 3.316 1 98.81 82 LEU A CA 1
ATOM 608 C C . LEU A 1 82 ? -10.781 -15.766 3.234 1 98.81 82 LEU A C 1
ATOM 610 O O . LEU A 1 82 ? -10.906 -16.453 4.25 1 98.81 82 LEU A O 1
ATOM 614 N N . ASN A 1 83 ? -11.164 -16.141 2.047 1 98.88 83 ASN A N 1
ATOM 615 C CA . ASN A 1 83 ? -11.531 -17.516 1.739 1 98.88 83 ASN A CA 1
ATOM 616 C C . ASN A 1 83 ? -10.445 -18.219 0.932 1 98.88 83 ASN A C 1
ATOM 618 O O . ASN A 1 83 ? -9.992 -17.719 -0.093 1 98.88 83 ASN A O 1
ATOM 622 N N . PHE A 1 84 ? -10.086 -19.406 1.417 1 98.81 84 PHE A N 1
ATOM 623 C CA . PHE A 1 84 ? -8.992 -20.156 0.815 1 98.81 84 PHE A CA 1
ATOM 624 C C . PHE A 1 84 ? -9.523 -21.375 0.062 1 98.81 84 PHE A C 1
ATOM 626 O O . PHE A 1 84 ? -10.422 -22.062 0.541 1 98.81 84 PHE A O 1
ATOM 633 N N . TYR A 1 85 ? -8.914 -21.578 -1.143 1 98.56 85 TYR A N 1
ATOM 634 C CA . TYR A 1 85 ? -9.281 -22.703 -2.004 1 98.56 85 TYR A CA 1
ATOM 635 C C . TYR A 1 85 ? -8.047 -23.359 -2.605 1 98.56 85 TYR A C 1
ATOM 637 O O . TYR A 1 85 ? -6.973 -22.766 -2.641 1 98.56 85 TYR A O 1
ATOM 645 N N . TYR A 1 86 ? -8.227 -24.609 -2.979 1 97.75 86 TYR A N 1
ATOM 646 C CA . TYR A 1 86 ? -7.266 -25.219 -3.893 1 97.75 86 TYR A CA 1
ATOM 647 C C . TYR A 1 86 ? -7.957 -25.75 -5.141 1 97.75 86 TYR A C 1
ATOM 649 O O . TYR A 1 86 ? -9.18 -25.922 -5.156 1 97.75 86 TYR A O 1
ATOM 657 N N . ALA A 1 87 ? -7.211 -25.891 -6.227 1 97.81 87 ALA A N 1
ATOM 658 C CA . ALA A 1 87 ? -7.707 -26.391 -7.504 1 97.81 87 ALA A CA 1
ATOM 659 C C . ALA A 1 87 ? -6.707 -27.359 -8.133 1 97.81 87 ALA A C 1
ATOM 661 O O . ALA A 1 87 ? -5.551 -27.438 -7.711 1 97.81 87 ALA A O 1
ATOM 662 N N . ARG A 1 88 ? -7.207 -28.094 -9.047 1 96.81 88 ARG A N 1
ATOM 663 C CA . ARG A 1 88 ? -6.324 -28.938 -9.844 1 96.81 88 ARG A CA 1
ATOM 664 C C . ARG A 1 88 ? -5.215 -28.109 -10.492 1 96.81 88 ARG A C 1
ATOM 666 O O . ARG A 1 88 ? -5.453 -27 -10.961 1 96.81 88 ARG A O 1
ATOM 673 N N . PRO A 1 89 ? -3.963 -28.688 -10.477 1 97.44 89 PRO A N 1
ATOM 674 C CA . PRO A 1 89 ? -2.92 -27.953 -11.195 1 97.44 89 PRO A CA 1
ATOM 675 C C . PRO A 1 89 ? -3.293 -27.672 -12.648 1 97.44 89 PRO A C 1
ATOM 677 O O . PRO A 1 89 ? -3.625 -28.594 -13.398 1 97.44 89 PRO A O 1
ATOM 680 N N . SER A 1 90 ? -3.227 -26.375 -13.047 1 97.75 90 SER A N 1
ATOM 681 C CA . SER A 1 90 ? -3.766 -26.016 -14.352 1 97.75 90 SER A CA 1
ATOM 682 C C . SER A 1 90 ? -2.934 -24.922 -15.008 1 97.75 90 SER A C 1
ATOM 684 O O . SER A 1 90 ? -2.395 -24.047 -14.328 1 97.75 90 SER A O 1
ATOM 686 N N . LEU A 1 91 ? -2.85 -25 -16.297 1 97.19 91 LEU A N 1
ATOM 687 C CA . LEU A 1 91 ? -2.34 -23.891 -17.094 1 97.19 91 LEU A CA 1
ATOM 688 C C . LEU A 1 91 ? -3.475 -22.984 -17.562 1 97.19 91 LEU A C 1
ATOM 690 O O . LEU A 1 91 ? -3.258 -21.812 -17.844 1 97.19 91 LEU A O 1
ATOM 694 N N . GLY A 1 92 ? -4.617 -23.609 -17.719 1 96 92 GLY A N 1
ATOM 695 C CA . GLY A 1 92 ? -5.793 -22.859 -18.125 1 96 92 GLY A CA 1
ATOM 696 C C . GLY A 1 92 ? -6.656 -22.406 -16.969 1 96 92 GLY A C 1
ATOM 697 O O . GLY A 1 92 ? -6.148 -22.109 -15.891 1 96 92 GLY A O 1
ATOM 698 N N . ALA A 1 93 ? -7.957 -22.25 -17.312 1 96.62 93 ALA A N 1
ATOM 699 C CA . ALA A 1 93 ? -8.914 -21.953 -16.25 1 96.62 93 ALA A CA 1
ATOM 700 C C . ALA A 1 93 ? -8.922 -23.047 -15.195 1 96.62 93 ALA A C 1
ATOM 702 O O . ALA A 1 93 ? -8.82 -24.234 -15.516 1 96.62 93 ALA A O 1
ATOM 703 N N . LEU A 1 94 ? -9.07 -22.609 -14.016 1 96.56 94 LEU A N 1
ATOM 704 C CA . LEU A 1 94 ? -8.977 -23.531 -12.891 1 96.56 94 LEU A CA 1
ATOM 705 C C . LEU A 1 94 ? -10.188 -24.469 -12.852 1 96.56 94 LEU A C 1
ATOM 707 O O . LEU A 1 94 ? -11.305 -24.047 -13.164 1 96.56 94 LEU A O 1
ATOM 711 N N . THR A 1 95 ? -9.867 -25.719 -12.492 1 95 95 THR A N 1
ATOM 712 C CA . THR A 1 95 ? -10.906 -26.734 -12.383 1 95 95 THR A CA 1
ATOM 713 C C . THR A 1 95 ? -10.852 -27.422 -11.016 1 95 95 THR A C 1
ATOM 715 O O . THR A 1 95 ? -9.859 -27.297 -10.297 1 95 95 THR A O 1
ATOM 718 N N . ASP A 1 96 ? -11.945 -28.078 -10.656 1 95.31 96 ASP A N 1
ATOM 719 C CA . ASP A 1 96 ? -12.047 -28.844 -9.414 1 95.31 96 ASP A CA 1
ATOM 720 C C . ASP A 1 96 ? -11.695 -27.984 -8.211 1 95.31 96 ASP A C 1
ATOM 722 O O . ASP A 1 96 ? -10.875 -28.375 -7.375 1 95.31 96 ASP A O 1
ATOM 726 N N . ILE A 1 97 ? -12.219 -26.812 -8.188 1 97.44 97 ILE A N 1
ATOM 727 C CA . ILE A 1 97 ? -11.953 -25.859 -7.105 1 97.44 97 ILE A CA 1
ATOM 728 C C . ILE A 1 97 ? -12.625 -26.344 -5.824 1 97.44 97 ILE A C 1
ATOM 730 O O . ILE A 1 97 ? -13.82 -26.672 -5.828 1 97.44 97 ILE A O 1
ATOM 734 N N . THR A 1 98 ? -11.859 -26.406 -4.789 1 97.75 98 THR A N 1
ATOM 735 C CA . THR A 1 98 ? -12.359 -26.922 -3.518 1 97.75 98 THR A CA 1
ATOM 736 C C . THR A 1 98 ? -12.07 -25.938 -2.389 1 97.75 98 THR A C 1
ATOM 738 O O . THR A 1 98 ? -10.961 -25.422 -2.273 1 97.75 98 THR A O 1
ATOM 741 N N . TRP A 1 99 ? -13.055 -25.719 -1.574 1 98.31 99 TRP A N 1
ATOM 742 C CA . TRP A 1 99 ? -12.93 -24.844 -0.42 1 98.31 99 TRP A CA 1
ATOM 743 C C . TRP A 1 99 ? -12.117 -25.5 0.688 1 98.31 99 TRP A C 1
ATOM 745 O O . TRP A 1 99 ? -12.344 -26.672 1.018 1 98.31 99 TRP A O 1
ATOM 755 N N . ILE A 1 100 ? -11.125 -24.797 1.2 1 98.06 100 ILE A N 1
ATOM 756 C CA . ILE A 1 100 ? -10.312 -25.281 2.311 1 98.06 100 ILE A CA 1
ATOM 757 C C . ILE A 1 100 ? -10.875 -24.75 3.629 1 98.06 100 ILE A C 1
ATOM 759 O O . ILE A 1 100 ? -11.117 -25.516 4.562 1 98.06 100 ILE A O 1
ATOM 763 N N . GLY A 1 101 ? -10.977 -23.453 3.686 1 98.44 101 GLY A N 1
ATOM 764 C CA . GLY A 1 101 ? -11.406 -22.734 4.879 1 98.44 101 GLY A CA 1
ATOM 765 C C . GLY A 1 101 ? -11.352 -21.234 4.727 1 98.44 101 GLY A C 1
ATOM 766 O O . GLY A 1 101 ? -11.273 -20.719 3.607 1 98.44 101 GLY A O 1
ATOM 767 N N . GLN A 1 102 ? -11.523 -20.516 5.863 1 98.69 102 GLN A N 1
ATOM 768 C CA . GLN A 1 102 ? -11.516 -19.062 5.863 1 98.69 102 GLN A CA 1
ATOM 769 C C . GLN A 1 102 ? -10.727 -18.516 7.047 1 98.69 102 GLN A C 1
ATOM 771 O O . GLN A 1 102 ? -10.406 -19.25 7.98 1 98.69 102 GLN A O 1
ATOM 776 N N . SER A 1 103 ? -10.359 -17.297 6.969 1 98.69 103 SER A N 1
ATOM 777 C CA . SER A 1 103 ? -9.766 -16.594 8.102 1 98.69 103 SER A CA 1
ATOM 778 C C . SER A 1 103 ? -10.836 -16.047 9.039 1 98.69 103 SER A C 1
ATOM 780 O O . SER A 1 103 ? -12.016 -16 8.68 1 98.69 103 SER A O 1
ATOM 782 N N . LYS A 1 104 ? -10.398 -15.672 10.273 1 97.81 104 LYS A N 1
ATOM 783 C CA . LYS A 1 104 ? -11.281 -14.867 11.109 1 97.81 104 LYS A CA 1
ATOM 784 C C . LYS A 1 104 ? -11.453 -13.461 10.539 1 97.81 104 LYS A C 1
ATOM 786 O O . LYS A 1 104 ? -10.492 -12.859 10.047 1 97.81 104 LYS A O 1
ATOM 791 N N . PRO A 1 105 ? -12.68 -12.953 10.555 1 97.56 105 PRO A N 1
ATOM 792 C CA . PRO A 1 105 ? -12.883 -11.594 10.055 1 97.56 105 PRO A CA 1
ATOM 793 C C . PRO A 1 105 ? -12.203 -10.531 10.922 1 97.56 105 PRO A C 1
ATOM 795 O O . PRO A 1 105 ? -12.133 -10.695 12.148 1 97.56 105 PRO A O 1
ATOM 798 N N . LYS A 1 106 ? -11.703 -9.508 10.297 1 94.81 106 LYS A N 1
ATOM 799 C CA . LYS A 1 106 ? -11.094 -8.375 10.984 1 94.81 106 LYS A CA 1
ATOM 800 C C . LYS A 1 106 ? -11.336 -7.07 10.227 1 94.81 106 LYS A C 1
ATOM 802 O O . LYS A 1 106 ? -11.492 -7.074 9 1 94.81 106 LYS A O 1
ATOM 807 N N . PRO A 1 107 ? -11.445 -5.918 11 1 92.19 107 PRO A N 1
ATOM 808 C CA . PRO A 1 107 ? -11.398 -4.637 10.289 1 92.19 107 PRO A CA 1
ATOM 809 C C . PRO A 1 107 ? -10 -4.312 9.758 1 92.19 107 PRO A C 1
ATOM 811 O O . PRO A 1 107 ? -9 -4.621 10.414 1 92.19 107 PRO A O 1
ATOM 814 N N . LEU A 1 108 ? -9.914 -3.746 8.594 1 93.56 108 LEU A N 1
ATOM 815 C CA . LEU A 1 108 ? -8.648 -3.332 7.992 1 93.56 108 LEU A CA 1
ATOM 816 C C . LEU A 1 108 ? -8.672 -1.844 7.656 1 93.56 108 LEU A C 1
ATOM 818 O O . LEU A 1 108 ? -9.25 -1.441 6.641 1 93.56 108 LEU A O 1
ATOM 822 N N . PRO A 1 109 ? -8.008 -0.984 8.484 1 88.56 109 PRO A N 1
ATOM 823 C CA . PRO A 1 109 ? -8.023 0.463 8.25 1 88.56 109 PRO A CA 1
ATOM 824 C C . PRO A 1 109 ? -7.332 0.861 6.949 1 88.56 109 PRO A C 1
ATOM 826 O O . PRO A 1 109 ? -6.598 0.061 6.363 1 88.56 109 PRO A O 1
ATOM 829 N N . PRO A 1 110 ? -7.594 2.104 6.543 1 86.69 110 PRO A N 1
ATOM 830 C CA . PRO A 1 110 ? -6.922 2.57 5.328 1 86.69 110 PRO A CA 1
ATOM 831 C C . PRO A 1 110 ? -5.398 2.557 5.453 1 86.69 110 PRO A C 1
ATOM 833 O O . PRO A 1 110 ? -4.855 2.963 6.484 1 86.69 110 PRO A O 1
ATOM 836 N N . GLY A 1 111 ? -4.734 1.972 4.406 1 87.19 111 GLY A N 1
ATOM 837 C CA . GLY A 1 111 ? -3.283 1.94 4.375 1 87.19 111 GLY A CA 1
ATOM 838 C C . GLY A 1 111 ? -2.695 0.759 5.121 1 87.19 111 GLY A C 1
ATOM 839 O O . GLY A 1 111 ? -1.481 0.547 5.105 1 87.19 111 GLY A O 1
ATOM 840 N N . ALA A 1 112 ? -3.574 0.006 5.738 1 91.38 112 ALA A N 1
ATOM 841 C CA . ALA A 1 112 ? -3.115 -1.138 6.52 1 91.38 112 ALA A CA 1
ATOM 842 C C . ALA A 1 112 ? -2.994 -2.385 5.652 1 91.38 112 ALA A C 1
ATOM 844 O O . ALA A 1 112 ? -3.555 -2.441 4.555 1 91.38 112 ALA A O 1
ATOM 845 N N . ALA A 1 113 ? -2.24 -3.275 6.086 1 94 113 ALA A N 1
ATOM 846 C CA . ALA A 1 113 ? -2.131 -4.633 5.555 1 94 113 ALA A CA 1
ATOM 847 C C . ALA A 1 113 ? -2.176 -5.664 6.68 1 94 113 ALA A C 1
ATOM 849 O O . ALA A 1 113 ? -1.714 -5.398 7.793 1 94 113 ALA A O 1
ATOM 850 N N . GLU A 1 114 ? -2.787 -6.742 6.363 1 95.06 114 GLU A N 1
ATOM 851 C CA . GLU A 1 114 ? -2.883 -7.809 7.355 1 95.06 114 GLU A CA 1
ATOM 852 C C . GLU A 1 114 ? -2.623 -9.172 6.723 1 95.06 114 GLU A C 1
ATOM 854 O O . GLU A 1 114 ? -3.152 -9.484 5.652 1 95.06 114 GLU A O 1
ATOM 859 N N . THR A 1 115 ? -1.675 -9.945 7.328 1 95.31 115 THR A N 1
ATOM 860 C CA . THR A 1 115 ? -1.556 -11.367 7.008 1 95.31 115 THR A CA 1
ATOM 861 C C . THR A 1 115 ? -2.547 -12.188 7.824 1 95.31 115 THR A C 1
ATOM 863 O O . THR A 1 115 ? -2.48 -12.211 9.055 1 95.31 115 THR A O 1
ATOM 866 N N . MET A 1 116 ? -3.412 -12.758 7.113 1 97.75 116 MET A N 1
ATOM 867 C CA . MET A 1 116 ? -4.473 -13.516 7.773 1 97.75 116 MET A CA 1
ATOM 868 C C . MET A 1 116 ? -4.301 -15.016 7.531 1 97.75 116 MET A C 1
ATOM 870 O O . MET A 1 116 ? -3.873 -15.43 6.453 1 97.75 116 MET A O 1
ATOM 874 N N . GLU A 1 117 ? -4.688 -15.781 8.531 1 97.88 117 GLU A N 1
ATOM 875 C CA . GLU A 1 117 ? -4.469 -17.219 8.516 1 97.88 117 GLU A CA 1
ATOM 876 C C . GLU A 1 117 ? -5.77 -17.984 8.266 1 97.88 117 GLU A C 1
ATOM 878 O O . GLU A 1 117 ? -6.816 -17.625 8.805 1 97.88 117 GLU A O 1
ATOM 883 N N . CYS A 1 118 ? -5.59 -19 7.387 1 98.5 118 CYS A N 1
ATOM 884 C CA . CYS A 1 118 ? -6.695 -19.938 7.27 1 98.5 118 CYS A CA 1
ATOM 885 C C . CYS A 1 118 ? -6.887 -20.719 8.562 1 98.5 118 CYS A C 1
ATOM 887 O O . CYS A 1 118 ? -5.926 -21.266 9.117 1 98.5 118 CYS A O 1
ATOM 889 N N . THR A 1 119 ? -8.117 -20.828 9.031 1 97.12 119 THR A N 1
ATOM 890 C CA . THR A 1 119 ? -8.391 -21.484 10.305 1 97.12 119 THR A CA 1
ATOM 891 C C . THR A 1 119 ? -8.297 -23 10.156 1 97.12 119 THR A C 1
ATOM 893 O O . THR A 1 119 ? -8.242 -23.719 11.156 1 97.12 119 THR A O 1
ATOM 896 N N . THR A 1 120 ? -8.211 -23.5 8.953 1 97.06 120 THR A N 1
ATOM 897 C CA . THR A 1 120 ? -8.078 -24.922 8.648 1 97.06 120 THR A CA 1
ATOM 898 C C . THR A 1 120 ? -6.75 -25.203 7.945 1 97.06 120 THR A C 1
ATOM 900 O O . THR A 1 120 ? -6.461 -24.609 6.898 1 97.06 120 THR A O 1
ATOM 903 N N . PRO A 1 121 ? -5.988 -26.094 8.555 1 96.38 121 PRO A N 1
ATOM 904 C CA . PRO A 1 121 ? -4.773 -26.453 7.82 1 96.38 121 PRO A CA 1
ATOM 905 C C . PRO A 1 121 ? -5.062 -27.156 6.496 1 96.38 121 PRO A C 1
ATOM 907 O O . PRO A 1 121 ? -6.137 -27.734 6.328 1 96.38 121 PRO A O 1
ATOM 910 N N . TRP A 1 122 ? -4.156 -27.109 5.613 1 96 122 TRP A N 1
ATOM 911 C CA . TRP A 1 122 ? -4.27 -27.766 4.316 1 96 122 TRP A CA 1
ATOM 912 C C . TRP A 1 122 ? -3.107 -28.734 4.094 1 96 122 TRP A C 1
ATOM 914 O O . TRP A 1 122 ? -1.959 -28.406 4.406 1 96 122 TRP A O 1
ATOM 924 N N . THR A 1 123 ? -3.4 -29.875 3.547 1 94.62 123 THR A N 1
ATOM 925 C CA . THR A 1 123 ? -2.373 -30.859 3.23 1 94.62 123 THR A CA 1
ATOM 926 C C . THR A 1 123 ? -2.182 -30.984 1.721 1 94.62 123 THR A C 1
ATOM 928 O O . THR A 1 123 ? -3.014 -31.562 1.026 1 94.62 123 THR A O 1
ATOM 931 N N . PRO A 1 124 ? -1.067 -30.438 1.29 1 92.75 124 PRO A N 1
ATOM 932 C CA . PRO A 1 124 ? -0.82 -30.562 -0.15 1 92.75 124 PRO A CA 1
ATOM 933 C C . PRO A 1 124 ? -0.539 -31.984 -0.591 1 92.75 124 PRO A C 1
ATOM 935 O O . PRO A 1 124 ? 0.041 -32.781 0.168 1 92.75 124 PRO A O 1
ATOM 938 N N . ARG A 1 125 ? -0.972 -32.25 -1.786 1 90.38 125 ARG A N 1
ATOM 939 C CA . ARG A 1 125 ? -0.671 -33.531 -2.428 1 90.38 125 ARG A CA 1
ATOM 940 C C . ARG A 1 125 ? 0.077 -33.344 -3.74 1 90.38 125 ARG A C 1
ATOM 942 O O . ARG A 1 125 ? 0.005 -32.25 -4.336 1 90.38 125 ARG A O 1
ATOM 949 N N . LEU A 1 126 ? 0.841 -34.375 -4.137 1 88.88 126 LEU A N 1
ATOM 950 C CA . LEU A 1 126 ? 1.589 -34.281 -5.387 1 88.88 126 LEU A CA 1
ATOM 951 C C . LEU A 1 126 ? 1.099 -35.312 -6.391 1 88.88 126 LEU A C 1
ATOM 953 O O . LEU A 1 126 ? 1.887 -35.844 -7.176 1 88.88 126 LEU A O 1
ATOM 957 N N . ASP A 1 127 ? -0.16 -35.531 -6.379 1 89.06 127 ASP A N 1
ATOM 958 C CA . ASP A 1 127 ? -0.752 -36.562 -7.227 1 89.06 127 ASP A CA 1
ATOM 959 C C . ASP A 1 127 ? -0.523 -36.25 -8.703 1 89.06 127 ASP A C 1
ATOM 961 O O . ASP A 1 127 ? -0.471 -37.188 -9.531 1 89.06 127 ASP A O 1
ATOM 965 N N . PHE A 1 128 ? -0.282 -35.094 -9.047 1 93.31 128 PHE A N 1
ATOM 966 C CA . PHE A 1 128 ? -0.108 -34.688 -10.438 1 93.31 128 PHE A CA 1
ATOM 967 C C . PHE A 1 128 ? 1.354 -34.375 -10.727 1 93.31 128 PHE A C 1
ATOM 969 O O . PHE A 1 128 ? 1.671 -33.781 -11.75 1 93.31 128 PHE A O 1
ATOM 976 N N . GLY A 1 129 ? 2.219 -34.75 -9.742 1 91.75 129 GLY A N 1
ATOM 977 C CA . GLY A 1 129 ? 3.637 -34.469 -9.875 1 91.75 129 GLY A CA 1
ATOM 978 C C . GLY A 1 129 ? 3.984 -33.031 -9.492 1 91.75 129 GLY A C 1
ATOM 979 O O . GLY A 1 129 ? 5.113 -32.594 -9.711 1 91.75 129 GLY A O 1
ATOM 980 N N . THR A 1 130 ? 2.986 -32.312 -9.086 1 90.81 130 THR A N 1
ATOM 981 C CA . THR A 1 130 ? 3.146 -30.906 -8.68 1 90.81 130 THR A CA 1
ATOM 982 C C . THR A 1 130 ? 2.078 -30.516 -7.664 1 90.81 130 THR A C 1
ATOM 984 O O . THR A 1 130 ? 1.135 -31.281 -7.426 1 90.81 130 THR A O 1
ATOM 987 N N . HIS A 1 131 ? 2.283 -29.406 -7.035 1 89.25 131 HIS A N 1
ATOM 988 C CA . HIS A 1 131 ? 1.313 -28.922 -6.059 1 89.25 131 HIS A CA 1
ATOM 989 C C . HIS A 1 131 ? 0.054 -28.406 -6.742 1 89.25 131 HIS A C 1
ATOM 991 O O . HIS A 1 131 ? 0.112 -27.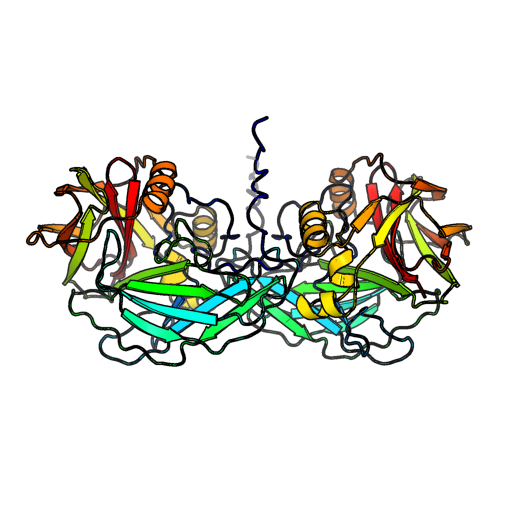938 -7.879 1 89.25 131 HIS A O 1
ATOM 997 N N . GLN A 1 132 ? -1.046 -28.531 -6.039 1 93.62 132 GLN A N 1
ATOM 998 C CA . GLN A 1 132 ? -2.299 -27.922 -6.477 1 93.62 132 GLN A CA 1
ATOM 999 C C . GLN A 1 132 ? -2.205 -26.406 -6.465 1 93.62 132 GLN A C 1
ATOM 1001 O O . GLN A 1 132 ? -1.345 -25.844 -5.789 1 93.62 132 GLN A O 1
ATOM 1006 N N . CYS A 1 133 ? -3.074 -25.781 -7.27 1 96.94 133 CYS A N 1
ATOM 1007 C CA . CYS A 1 133 ? -3.15 -24.328 -7.305 1 96.94 133 CYS A CA 1
ATOM 1008 C C . CYS A 1 133 ? -3.84 -23.781 -6.055 1 96.94 133 CYS A C 1
ATOM 1010 O O . CYS A 1 133 ? -4.82 -24.359 -5.586 1 96.94 133 CYS A O 1
ATOM 1012 N N . LEU A 1 134 ? -3.318 -22.75 -5.551 1 97.38 134 LEU A N 1
ATOM 1013 C CA . LEU A 1 134 ? -3.959 -22.094 -4.418 1 97.38 134 LEU A CA 1
ATOM 1014 C C . LEU A 1 134 ? -4.66 -20.812 -4.863 1 97.38 134 LEU A C 1
ATOM 1016 O O . LEU A 1 134 ? -4.141 -20.078 -5.703 1 97.38 134 LEU A O 1
ATOM 1020 N N . LEU A 1 135 ? -5.844 -20.625 -4.32 1 98.31 135 LEU A N 1
ATOM 1021 C CA . LEU A 1 135 ? -6.641 -19.422 -4.559 1 98.31 135 LEU A CA 1
ATOM 1022 C C . LEU A 1 135 ? -7.102 -18.797 -3.242 1 98.31 135 LEU A C 1
ATOM 1024 O O . LEU A 1 135 ? -7.383 -19.516 -2.279 1 98.31 135 LEU A O 1
ATOM 1028 N N . VAL A 1 136 ? -7.137 -17.484 -3.256 1 98.81 136 VAL A N 1
ATOM 1029 C CA . VAL A 1 136 ? -7.664 -16.75 -2.104 1 98.81 136 VAL A CA 1
ATOM 1030 C C . VAL A 1 136 ? -8.602 -15.641 -2.572 1 98.81 136 VAL A C 1
ATOM 1032 O O . VAL A 1 136 ? -8.281 -14.906 -3.504 1 98.81 136 VAL A O 1
ATOM 1035 N N . HIS A 1 137 ? -9.789 -15.562 -1.981 1 98.88 137 HIS A N 1
ATOM 1036 C CA . HIS A 1 137 ? -10.711 -14.445 -2.152 1 98.88 137 HIS A CA 1
ATOM 1037 C C . HIS A 1 137 ? -10.727 -13.547 -0.918 1 98.88 137 HIS A C 1
ATOM 1039 O O . HIS A 1 137 ? -10.922 -14.031 0.2 1 98.88 137 HIS A O 1
ATOM 1045 N N . ALA A 1 138 ? -10.508 -12.305 -1.129 1 98.62 138 ALA A N 1
ATOM 1046 C CA . ALA A 1 138 ? -10.633 -11.312 -0.063 1 98.62 138 ALA A CA 1
ATOM 1047 C C . ALA A 1 138 ? -11.969 -10.586 -0.148 1 98.62 138 ALA A C 1
ATOM 1049 O O . ALA A 1 138 ? -12.312 -10.023 -1.192 1 98.62 138 ALA A O 1
ATOM 1050 N N . GLU A 1 139 ? -12.68 -10.555 0.945 1 97.75 139 GLU A N 1
ATOM 1051 C CA . GLU A 1 139 ? -13.977 -9.875 0.972 1 97.75 139 GLU A CA 1
ATOM 1052 C C . GLU A 1 139 ? -14.164 -9.094 2.27 1 97.75 139 GLU A C 1
ATOM 1054 O O . GLU A 1 139 ? -13.477 -9.359 3.262 1 97.75 139 GLU A O 1
ATOM 1059 N N . SER A 1 140 ? -14.953 -8.102 2.229 1 94.81 140 SER A N 1
ATOM 1060 C CA . SER A 1 140 ? -15.445 -7.352 3.381 1 94.81 140 SER A CA 1
ATOM 1061 C C . SER A 1 140 ? -16.953 -7.152 3.303 1 94.81 140 SER A C 1
ATOM 1063 O O . SER A 1 140 ? -17.625 -7.734 2.445 1 94.81 140 SER A O 1
ATOM 1065 N N . LEU A 1 141 ? -17.516 -6.398 4.285 1 89.88 141 LEU A N 1
ATOM 1066 C CA . LEU A 1 141 ? -18.938 -6.117 4.242 1 89.88 141 LEU A CA 1
ATOM 1067 C C . LEU A 1 141 ? -19.312 -5.379 2.959 1 89.88 141 LEU A C 1
ATOM 1069 O O . LEU A 1 141 ? -20.375 -5.637 2.375 1 89.88 141 LEU A O 1
ATOM 1073 N N . GLU A 1 142 ? -18.391 -4.562 2.447 1 84.5 142 GLU A N 1
ATOM 1074 C CA . GLU A 1 142 ? -18.719 -3.705 1.312 1 84.5 142 GLU A CA 1
ATOM 1075 C C . GLU A 1 142 ? -18.047 -4.207 0.032 1 84.5 142 GLU A C 1
ATOM 1077 O O . GLU A 1 142 ? -18.5 -3.889 -1.071 1 84.5 142 GLU A O 1
ATOM 1082 N N . GLU A 1 143 ? -17.031 -4.91 0.206 1 91.81 143 GLU A N 1
ATOM 1083 C CA . GLU A 1 143 ? -16.266 -5.355 -0.955 1 91.81 143 GLU A CA 1
ATOM 1084 C C . GLU A 1 143 ? -16.469 -6.84 -1.221 1 91.81 143 GLU A C 1
ATOM 1086 O O . GLU A 1 143 ? -16.234 -7.676 -0.344 1 91.81 143 GLU A O 1
ATOM 1091 N N . LYS A 1 144 ? -16.859 -7.078 -2.506 1 95.12 144 LYS A N 1
ATOM 1092 C CA . LYS A 1 144 ? -17.109 -8.453 -2.91 1 95.12 144 LYS A CA 1
ATOM 1093 C C . LYS A 1 144 ? -16.297 -8.836 -4.141 1 95.12 144 LYS A C 1
ATOM 1095 O O . LYS A 1 144 ? -15.883 -7.961 -4.906 1 95.12 144 LYS A O 1
ATOM 1100 N N . VAL A 1 145 ? -16.062 -10.133 -4.266 1 97.56 145 VAL A N 1
ATOM 1101 C CA . VAL A 1 145 ? -15.398 -10.648 -5.461 1 97.56 145 VAL A CA 1
ATOM 1102 C C . VAL A 1 145 ? -16.312 -10.477 -6.672 1 97.56 145 VAL A C 1
ATOM 1104 O O . VAL A 1 145 ? -17.484 -10.859 -6.629 1 97.56 145 VAL A O 1
ATOM 1107 N N . GLU A 1 146 ? -15.766 -9.961 -7.758 1 95.88 146 GLU A N 1
ATOM 1108 C CA . GLU A 1 146 ? -16.547 -9.703 -8.961 1 95.88 146 GLU A CA 1
ATOM 1109 C C . GLU A 1 146 ? -16.266 -10.75 -10.039 1 95.88 146 GLU A C 1
ATOM 1111 O O . GLU A 1 146 ? -17.156 -11.133 -10.789 1 95.88 146 GLU A O 1
ATOM 1116 N N . PHE A 1 147 ? -15.047 -11.164 -10.164 1 97.69 147 PHE A N 1
ATOM 1117 C CA . PHE A 1 147 ? -14.617 -12.195 -11.102 1 97.69 147 PHE A CA 1
ATOM 1118 C C . PHE A 1 147 ? -13.922 -13.336 -10.375 1 97.69 147 PHE A C 1
ATOM 1120 O O . PHE A 1 147 ? -12.688 -13.422 -10.375 1 97.69 147 PHE A O 1
ATOM 1127 N N . PRO A 1 148 ? -14.641 -14.242 -9.906 1 96.94 148 PRO A N 1
ATOM 1128 C CA . PRO A 1 148 ? -14.031 -15.32 -9.117 1 96.94 148 PRO A CA 1
ATOM 1129 C C . PRO A 1 148 ? -12.945 -16.078 -9.883 1 96.94 148 PRO A C 1
ATOM 1131 O O . PRO A 1 148 ? -13.07 -16.281 -11.094 1 96.94 148 PRO A O 1
ATOM 1134 N N . TRP A 1 149 ? -11.867 -16.391 -9.18 1 97.06 149 TRP A N 1
ATOM 1135 C CA . TRP A 1 149 ? -10.75 -17.219 -9.617 1 97.06 149 TRP A CA 1
ATOM 1136 C C . TRP A 1 149 ? -9.922 -16.516 -10.68 1 97.06 149 TRP A C 1
ATOM 1138 O O . TRP A 1 149 ? -9.07 -17.125 -11.328 1 97.06 149 TRP A O 1
ATOM 1148 N N . ARG A 1 150 ? -10.234 -15.219 -10.859 1 98 150 ARG A N 1
ATOM 1149 C CA . ARG A 1 150 ? -9.531 -14.461 -11.891 1 98 150 ARG A CA 1
ATOM 1150 C C . ARG A 1 150 ? -8.75 -13.297 -11.289 1 98 150 ARG A C 1
ATOM 1152 O O . ARG A 1 150 ? -9.188 -12.148 -11.367 1 98 150 ARG A O 1
ATOM 1159 N N . ALA A 1 151 ? -7.543 -13.617 -10.875 1 98.06 151 ALA A N 1
ATOM 1160 C CA . ALA A 1 151 ? -6.684 -12.594 -10.289 1 98.06 151 ALA A CA 1
ATOM 1161 C C . ALA A 1 151 ? -6.289 -11.547 -11.328 1 98.06 151 ALA A C 1
ATOM 1163 O O . ALA A 1 151 ? -5.938 -10.422 -10.977 1 98.06 151 ALA A O 1
ATOM 1164 N N . ASP A 1 152 ? -6.328 -11.883 -12.578 1 97.81 152 ASP A N 1
ATOM 1165 C CA . ASP A 1 152 ? -5.992 -10.945 -13.648 1 97.81 152 ASP A CA 1
ATOM 1166 C C . ASP A 1 152 ? -7.129 -9.961 -13.891 1 97.81 152 ASP A C 1
ATOM 1168 O O . ASP A 1 152 ? -6.934 -8.922 -14.523 1 97.81 152 ASP A O 1
ATOM 1172 N N . LEU A 1 153 ? -8.344 -10.234 -13.352 1 98.25 153 LEU A N 1
ATOM 1173 C CA . LEU A 1 153 ? -9.508 -9.391 -13.602 1 98.25 153 LEU A CA 1
ATOM 1174 C C . LEU A 1 153 ? -9.992 -8.742 -12.312 1 98.25 153 LEU A C 1
ATOM 1176 O O . LEU A 1 153 ? -10.734 -7.754 -12.352 1 98.25 153 LEU A O 1
ATOM 1180 N N . ASP A 1 154 ? -9.609 -9.281 -11.219 1 98.06 154 ASP A N 1
ATOM 1181 C CA . ASP A 1 154 ? -10.219 -8.875 -9.953 1 98.06 154 ASP A CA 1
ATOM 1182 C C . ASP A 1 154 ? -9.164 -8.734 -8.859 1 98.06 154 ASP A C 1
ATOM 1184 O O . ASP A 1 154 ? -8.508 -9.703 -8.484 1 98.06 154 ASP A O 1
ATOM 1188 N N . ARG A 1 155 ? -9.102 -7.562 -8.258 1 97.12 155 ARG A N 1
ATOM 1189 C CA . ARG A 1 155 ? -8.102 -7.246 -7.242 1 97.12 155 ARG A CA 1
ATOM 1190 C C . ARG A 1 155 ? -8.398 -7.973 -5.934 1 97.12 155 ARG A C 1
ATOM 1192 O O . ARG A 1 155 ? -7.566 -7.984 -5.023 1 97.12 155 ARG A O 1
ATOM 1199 N N . HIS A 1 156 ? -9.562 -8.555 -5.773 1 98.19 156 HIS A N 1
ATOM 1200 C CA . HIS A 1 156 ? -9.938 -9.273 -4.562 1 98.19 156 HIS A CA 1
ATOM 1201 C C . HIS A 1 156 ? -9.477 -10.727 -4.617 1 98.19 156 HIS A C 1
ATOM 1203 O O . HIS A 1 156 ? -9.664 -11.477 -3.656 1 98.19 156 HIS A O 1
ATOM 1209 N N . VAL A 1 157 ? -8.898 -11.078 -5.754 1 98.69 157 VAL A N 1
ATOM 1210 C CA . VAL A 1 157 ? -8.547 -12.477 -5.988 1 98.69 157 VAL A CA 1
ATOM 1211 C C . VAL A 1 157 ? -7.031 -12.625 -6.039 1 98.69 157 VAL A C 1
ATOM 1213 O O . VAL A 1 157 ? -6.344 -11.844 -6.699 1 98.69 157 VAL A O 1
ATOM 1216 N N . GLY A 1 158 ? -6.5 -13.617 -5.281 1 98.5 158 GLY A N 1
ATOM 1217 C CA . GLY A 1 158 ? -5.113 -14.047 -5.387 1 98.5 158 GLY A CA 1
ATOM 1218 C C . GLY A 1 158 ? -4.969 -15.492 -5.836 1 98.5 158 GLY A C 1
ATOM 1219 O O . GLY A 1 158 ? -5.852 -16.312 -5.598 1 98.5 158 GLY A O 1
ATOM 1220 N N . GLN A 1 159 ? -3.871 -15.742 -6.465 1 98.12 159 GLN A N 1
ATOM 1221 C CA . GLN A 1 159 ? -3.561 -17.078 -6.945 1 98.12 159 GLN A CA 1
ATOM 1222 C C . GLN A 1 159 ? -2.076 -17.391 -6.785 1 98.12 159 GLN A C 1
ATOM 1224 O O . GLN A 1 159 ? -1.232 -16.5 -6.906 1 98.12 159 GLN A O 1
ATOM 1229 N N . ARG A 1 160 ? -1.825 -18.656 -6.469 1 96.44 160 ARG A N 1
ATOM 1230 C CA . ARG A 1 160 ? -0.438 -19.109 -6.387 1 96.44 160 ARG A CA 1
ATOM 1231 C C . ARG A 1 160 ? -0.283 -20.516 -6.941 1 96.44 160 ARG A C 1
ATOM 1233 O O . ARG A 1 160 ? -0.488 -21.5 -6.219 1 96.44 160 ARG A O 1
ATOM 1240 N N . ASN A 1 161 ? 0.108 -20.594 -8.219 1 96.44 161 ASN A N 1
ATOM 1241 C CA . ASN A 1 161 ? 0.451 -21.828 -8.922 1 96.44 161 ASN A CA 1
ATOM 1242 C C . ASN A 1 161 ? 1.96 -22.047 -8.961 1 96.44 161 ASN A C 1
ATOM 1244 O O . ASN A 1 161 ? 2.643 -21.547 -9.859 1 96.44 161 ASN A O 1
ATOM 1248 N N . LEU A 1 162 ? 2.379 -22.766 -8.016 1 93.25 162 LEU A N 1
ATOM 1249 C CA . LEU A 1 162 ? 3.83 -22.859 -7.895 1 93.25 162 LEU A CA 1
ATOM 1250 C C . LEU A 1 162 ? 4.242 -24.203 -7.297 1 93.25 162 LEU A C 1
ATOM 1252 O O . LEU A 1 162 ? 3.566 -24.719 -6.41 1 93.25 162 LEU A O 1
ATOM 1256 N N . VAL A 1 163 ? 5.348 -24.719 -7.816 1 91.88 163 VAL A N 1
ATOM 1257 C CA . VAL A 1 163 ? 6.016 -25.828 -7.156 1 91.88 163 VAL A CA 1
ATOM 1258 C C . VAL A 1 163 ? 7.523 -25.594 -7.129 1 91.88 163 VAL A C 1
ATOM 1260 O O . VAL A 1 163 ? 8.078 -24.984 -8.047 1 91.88 163 VAL A O 1
ATOM 1263 N N . VAL A 1 164 ? 8.125 -25.953 -6.055 1 90.44 164 VAL A N 1
ATOM 1264 C CA . VAL A 1 164 ? 9.578 -25.984 -5.949 1 90.44 164 VAL A CA 1
ATOM 1265 C C . VAL A 1 164 ? 10.07 -27.422 -6.016 1 90.44 164 VAL A C 1
ATOM 1267 O O . VAL A 1 164 ? 9.734 -28.25 -5.16 1 90.44 164 VAL A O 1
ATOM 1270 N N . ASP A 1 165 ? 10.82 -27.703 -7.039 1 90.62 165 ASP A N 1
ATOM 1271 C CA . ASP A 1 165 ? 11.445 -29.016 -7.168 1 90.62 165 ASP A CA 1
ATOM 1272 C C . ASP A 1 165 ? 12.836 -29.016 -6.543 1 90.62 165 ASP A C 1
ATOM 1274 O O . ASP A 1 165 ? 13.758 -28.375 -7.059 1 90.62 165 ASP A O 1
ATOM 1278 N N . PRO A 1 166 ? 12.969 -29.781 -5.473 1 88.81 166 PRO A N 1
ATOM 1279 C CA . PRO A 1 166 ? 14.312 -29.875 -4.887 1 88.81 166 PRO A CA 1
ATOM 1280 C C . PRO A 1 166 ? 15.328 -30.5 -5.84 1 88.81 166 PRO A C 1
ATOM 1282 O O . PRO A 1 166 ? 14.953 -31.047 -6.879 1 88.81 166 PRO A O 1
ATOM 1285 N N . PRO A 1 167 ? 16.625 -30.359 -5.395 1 87.81 167 PRO A N 1
ATOM 1286 C CA . PRO A 1 167 ? 17.641 -30.984 -6.238 1 87.81 167 PRO A CA 1
ATOM 1287 C C . PRO A 1 167 ? 17.391 -32.469 -6.457 1 87.81 167 PRO A C 1
ATOM 1289 O O . PRO A 1 167 ? 16.953 -33.188 -5.543 1 87.81 167 PRO A O 1
ATOM 1292 N N . ALA A 1 168 ? 17.719 -32.969 -7.531 1 83.06 168 ALA A N 1
ATOM 1293 C CA . ALA A 1 168 ? 17.641 -34.344 -7.938 1 83.06 168 ALA A CA 1
ATOM 1294 C C . ALA A 1 168 ? 16.188 -34.812 -8.062 1 83.06 168 ALA A C 1
ATOM 1296 O O . ALA A 1 168 ? 15.906 -36 -8.031 1 83.06 168 ALA A O 1
ATOM 1297 N N . THR A 1 169 ? 15.367 -33.844 -8.039 1 80.25 169 THR A N 1
ATOM 1298 C CA . THR A 1 169 ? 13.969 -34.156 -8.312 1 80.25 169 THR A CA 1
ATOM 1299 C C . THR A 1 169 ? 13.648 -33.969 -9.797 1 80.25 169 THR A C 1
ATOM 1301 O O . THR A 1 169 ? 13.93 -32.906 -10.367 1 80.25 169 THR A O 1
ATOM 1304 N N . GLU A 1 170 ? 13.5 -35 -10.492 1 73.69 170 GLU A N 1
ATOM 1305 C CA . GLU A 1 170 ? 13 -34.938 -11.859 1 73.69 170 GLU A CA 1
ATOM 1306 C C . GLU A 1 170 ? 11.688 -35.688 -11.992 1 73.69 170 GLU A C 1
ATOM 1308 O O . GLU A 1 170 ? 11.461 -36.688 -11.289 1 73.69 170 GLU A O 1
ATOM 1313 N N . GLY A 1 171 ? 10.844 -34.969 -12.648 1 83.12 171 GLY A N 1
ATOM 1314 C CA . GLY A 1 171 ? 9.641 -35.781 -12.781 1 83.12 171 GLY A CA 1
ATOM 1315 C C . GLY A 1 171 ? 8.578 -35.125 -13.656 1 83.12 171 GLY A C 1
ATOM 1316 O O . GLY A 1 171 ? 8.805 -34.062 -14.219 1 83.12 171 GLY A O 1
ATOM 1317 N N . THR A 1 172 ? 7.586 -35.938 -13.812 1 92.81 172 THR A N 1
ATOM 1318 C CA . THR A 1 172 ? 6.434 -35.625 -14.641 1 92.81 172 THR A CA 1
ATOM 1319 C C . THR A 1 172 ? 5.488 -34.656 -13.906 1 92.81 172 THR A C 1
ATOM 1321 O O . THR A 1 172 ? 5.238 -34.844 -12.711 1 92.81 172 THR A O 1
ATOM 1324 N N . LYS A 1 173 ? 5.078 -33.625 -14.656 1 95.81 173 LYS A N 1
ATOM 1325 C CA . LYS A 1 173 ? 4.047 -32.719 -14.18 1 95.81 173 LYS A CA 1
ATOM 1326 C C . LYS A 1 173 ? 2.814 -32.75 -15.086 1 95.81 173 LYS A C 1
ATOM 1328 O O . LYS A 1 173 ? 2.936 -32.719 -16.312 1 95.81 173 LYS A O 1
ATOM 1333 N N . ILE A 1 174 ? 1.706 -32.938 -14.445 1 97.69 174 ILE A N 1
ATOM 1334 C CA . ILE A 1 174 ? 0.444 -32.938 -15.18 1 97.69 174 ILE A CA 1
ATOM 1335 C C . ILE A 1 174 ? -0.316 -31.641 -14.898 1 97.69 174 ILE A C 1
ATOM 1337 O O . ILE A 1 174 ? -0.667 -31.344 -13.758 1 97.69 174 ILE A O 1
ATOM 1341 N N . LEU A 1 175 ? -0.607 -30.828 -15.945 1 98.06 175 LEU A N 1
ATOM 1342 C CA . LEU A 1 175 ? -1.298 -29.547 -15.844 1 98.06 175 LEU A CA 1
ATOM 1343 C C . LEU A 1 175 ? -2.486 -29.484 -16.797 1 98.06 175 LEU A C 1
ATOM 1345 O O . LEU A 1 175 ? -2.342 -29.766 -17.984 1 98.06 175 LEU A O 1
ATOM 1349 N N . THR A 1 176 ? -3.596 -29.094 -16.297 1 98.12 176 THR A N 1
ATOM 1350 C CA . THR A 1 176 ? -4.816 -29.094 -17.094 1 98.12 176 THR A CA 1
ATOM 1351 C C . THR A 1 176 ? -4.887 -27.844 -17.969 1 98.12 176 THR A C 1
ATOM 1353 O O . THR A 1 176 ? -4.57 -26.75 -17.516 1 98.12 176 THR A O 1
ATOM 1356 N N . VAL A 1 177 ? -5.242 -28 -19.203 1 98.19 177 VAL A N 1
ATOM 1357 C CA . VAL A 1 177 ? -5.551 -26.906 -20.109 1 98.19 177 VAL A CA 1
ATOM 1358 C C . VAL A 1 177 ? -7.051 -26.859 -20.391 1 98.19 177 VAL A C 1
ATOM 1360 O O . VAL A 1 177 ? -7.734 -27.891 -20.281 1 98.19 177 VAL A O 1
ATOM 1363 N N . THR A 1 178 ? -7.562 -25.656 -20.703 1 98.25 178 THR A N 1
ATOM 1364 C CA . THR A 1 178 ? -9.008 -25.5 -20.859 1 98.25 178 THR A CA 1
ATOM 1365 C C . THR A 1 178 ? -9.328 -24.562 -22.016 1 98.25 178 THR A C 1
ATOM 1367 O O . THR A 1 178 ? -8.578 -23.625 -22.297 1 98.25 178 THR A O 1
ATOM 1370 N N . ASN A 1 179 ? -10.383 -24.859 -22.734 1 98.12 179 ASN A N 1
ATOM 1371 C CA . ASN A 1 179 ? -11.055 -23.859 -23.562 1 98.12 179 ASN A CA 1
ATOM 1372 C C . ASN A 1 179 ? -12.297 -23.297 -22.875 1 98.12 179 ASN A C 1
ATOM 1374 O O . ASN A 1 179 ? -13.375 -23.891 -22.953 1 98.12 179 ASN A O 1
ATOM 1378 N N . PRO A 1 180 ? -12.102 -22.156 -22.219 1 97.44 180 PRO A N 1
ATOM 1379 C CA . PRO A 1 180 ? -13.219 -21.609 -21.453 1 97.44 180 PRO A CA 1
ATOM 1380 C C . PRO A 1 180 ? -14.195 -20.812 -22.312 1 97.44 180 PRO A C 1
ATOM 1382 O O . PRO A 1 180 ? -15.062 -20.109 -21.781 1 97.44 180 PRO A O 1
ATOM 1385 N N . PHE A 1 181 ? -14.047 -20.891 -23.625 1 96.62 181 PHE A N 1
ATOM 1386 C CA . PHE A 1 181 ? -14.867 -20.109 -24.531 1 96.62 181 PHE A CA 1
ATOM 1387 C C . PHE A 1 181 ? -15.898 -21 -25.234 1 96.62 181 PHE A C 1
ATOM 1389 O O . PHE A 1 181 ? -15.93 -22.203 -25 1 96.62 181 PHE A O 1
ATOM 1396 N N . ASP A 1 182 ? -16.766 -20.344 -26.094 1 94.69 182 ASP A N 1
ATOM 1397 C CA . ASP A 1 182 ? -17.859 -21.047 -26.75 1 94.69 182 ASP A CA 1
ATOM 1398 C C . ASP A 1 182 ? -17.531 -21.328 -28.219 1 94.69 182 ASP A C 1
ATOM 1400 O O . ASP A 1 182 ? -18.438 -21.656 -29 1 94.69 182 ASP A O 1
ATOM 1404 N N . PHE A 1 183 ? -16.312 -21.25 -28.609 1 94.31 183 PHE A N 1
ATOM 1405 C CA . PHE A 1 183 ? -15.875 -21.547 -29.969 1 94.31 183 PHE A CA 1
ATOM 1406 C C . PHE A 1 183 ? -14.633 -22.422 -29.953 1 94.31 183 PHE A C 1
ATOM 1408 O O . PHE A 1 183 ? -13.922 -22.5 -28.953 1 94.31 183 PHE A O 1
ATOM 1415 N N . ASP A 1 184 ? -14.391 -23.078 -31.062 1 95.31 184 ASP A N 1
ATOM 1416 C CA . ASP A 1 184 ? -13.148 -23.828 -31.234 1 95.31 184 ASP A CA 1
ATOM 1417 C C . ASP A 1 184 ? -11.93 -22.906 -31.172 1 95.31 184 ASP A C 1
ATOM 1419 O O . ASP A 1 184 ? -11.93 -21.828 -31.766 1 95.31 184 ASP A O 1
ATOM 1423 N N . ALA A 1 185 ? -10.984 -23.359 -30.406 1 95.06 185 ALA A N 1
ATOM 1424 C CA . ALA A 1 185 ? -9.844 -22.453 -30.234 1 95.06 185 ALA A CA 1
ATOM 1425 C C . ALA A 1 185 ? -8.523 -23.203 -30.406 1 95.06 185 ALA A C 1
ATOM 1427 O O . ALA A 1 185 ? -8.383 -24.344 -29.922 1 95.06 185 ALA A O 1
ATOM 1428 N N . VAL A 1 186 ? -7.641 -22.547 -31.078 1 95.12 186 VAL A N 1
ATOM 1429 C CA . VAL A 1 186 ? -6.258 -23.016 -31.078 1 95.12 186 VAL A CA 1
ATOM 1430 C C . VAL A 1 186 ? -5.566 -22.578 -29.797 1 95.12 186 VAL A C 1
ATOM 1432 O O . VAL A 1 186 ? -5.625 -21.406 -29.422 1 95.12 186 VAL A O 1
ATOM 1435 N N . THR A 1 187 ? -5 -23.562 -29.172 1 95.12 187 THR A N 1
ATOM 1436 C CA . THR A 1 187 ? -4.312 -23.312 -27.906 1 95.12 187 THR A CA 1
ATOM 1437 C C . THR A 1 187 ? -2.807 -23.531 -28.062 1 95.12 187 THR A C 1
ATOM 1439 O O . THR A 1 187 ? -2.369 -24.484 -28.703 1 95.12 187 THR A O 1
ATOM 1442 N N . TRP A 1 188 ? -2.064 -22.594 -27.484 1 96.12 188 TRP A N 1
ATOM 1443 C CA . TRP A 1 188 ? -0.61 -22.719 -27.438 1 96.12 188 TRP A CA 1
ATOM 1444 C C . TRP A 1 188 ? -0.134 -22.859 -25.984 1 96.12 188 TRP A C 1
ATOM 1446 O O . TRP A 1 188 ? -0.581 -22.141 -25.109 1 96.12 188 TRP A O 1
ATOM 1456 N N . LEU A 1 189 ? 0.699 -23.875 -25.766 1 97 189 LEU A N 1
ATOM 1457 C CA . LEU A 1 189 ? 1.436 -23.984 -24.5 1 97 189 LEU A CA 1
ATOM 1458 C C . LEU A 1 189 ? 2.803 -23.312 -24.625 1 97 189 LEU A C 1
ATOM 1460 O O . LEU A 1 189 ? 3.633 -23.734 -25.438 1 97 189 LEU A O 1
ATOM 1464 N N . THR A 1 190 ? 2.963 -22.281 -23.812 1 95 190 THR A N 1
ATOM 1465 C CA . THR A 1 190 ? 4.18 -21.484 -23.938 1 95 190 THR A CA 1
ATOM 1466 C C . THR A 1 190 ? 5.031 -21.609 -22.672 1 95 190 THR A C 1
ATOM 1468 O O . THR A 1 190 ? 4.523 -21.953 -21.609 1 95 190 THR A O 1
ATOM 1471 N N . LEU A 1 191 ? 6.324 -21.438 -22.891 1 95.38 191 LEU A N 1
ATOM 1472 C CA . LEU A 1 191 ? 7.301 -21.547 -21.812 1 95.38 191 LEU A CA 1
ATOM 1473 C C . LEU A 1 191 ? 8.25 -20.359 -21.828 1 95.38 191 LEU A C 1
ATOM 1475 O O . LEU A 1 191 ? 8.797 -20 -22.875 1 95.38 191 LEU A O 1
ATOM 1479 N N . ARG A 1 192 ? 8.375 -19.766 -20.703 1 91.94 192 ARG A N 1
ATOM 1480 C CA . ARG A 1 192 ? 9.453 -18.812 -20.438 1 91.94 192 ARG A CA 1
ATOM 1481 C C . ARG A 1 192 ? 10.328 -19.297 -19.281 1 91.94 192 ARG A C 1
ATOM 1483 O O . ARG A 1 192 ? 9.82 -19.672 -18.219 1 91.94 192 ARG A O 1
ATOM 1490 N N . SER A 1 193 ? 11.625 -19.25 -19.562 1 92.75 193 SER A N 1
ATOM 1491 C CA . SER A 1 193 ? 12.531 -19.75 -18.547 1 92.75 193 SER A CA 1
ATOM 1492 C C . SER A 1 193 ? 13.594 -18.703 -18.188 1 92.75 193 SER A C 1
ATOM 1494 O O . SER A 1 193 ? 14.039 -17.953 -19.062 1 92.75 193 SER A O 1
ATOM 1496 N N . TRP A 1 194 ? 13.922 -18.75 -16.906 1 92.44 194 TRP A N 1
ATOM 1497 C CA . TRP A 1 194 ? 15 -17.906 -16.391 1 92.44 194 TRP A CA 1
ATOM 1498 C C . TRP A 1 194 ? 16.031 -18.75 -15.648 1 92.44 194 TRP A C 1
ATOM 1500 O O . TRP A 1 194 ? 15.68 -19.688 -14.938 1 92.44 194 TRP A O 1
ATOM 1510 N N . ARG A 1 195 ? 17.203 -18.391 -15.883 1 92.38 195 ARG A N 1
ATOM 1511 C CA . ARG A 1 195 ? 18.328 -18.969 -15.141 1 92.38 195 ARG A CA 1
ATOM 1512 C C . ARG A 1 195 ? 18.859 -18 -14.094 1 92.38 195 ARG A C 1
ATOM 1514 O O . ARG A 1 195 ? 19.156 -16.844 -14.414 1 92.38 195 ARG A O 1
ATOM 1521 N N . ILE A 1 196 ? 18.938 -18.422 -12.867 1 91.56 196 ILE A N 1
ATOM 1522 C CA . ILE A 1 196 ? 19.406 -17.594 -11.758 1 91.56 196 ILE A CA 1
ATOM 1523 C C . ILE A 1 196 ? 20.672 -18.188 -11.164 1 91.56 196 ILE A C 1
ATOM 1525 O O . ILE A 1 196 ? 20.672 -19.328 -10.68 1 91.56 196 ILE A O 1
ATOM 1529 N N . ASN A 1 197 ? 21.641 -17.406 -11.195 1 90.75 197 ASN A N 1
ATOM 1530 C CA . ASN A 1 197 ? 22.938 -17.828 -10.664 1 90.75 197 ASN A CA 1
ATOM 1531 C C . ASN A 1 197 ? 23.406 -16.906 -9.539 1 90.75 197 ASN A C 1
ATOM 1533 O O . ASN A 1 197 ? 23.25 -15.695 -9.617 1 90.75 197 ASN A O 1
ATOM 1537 N N . GLY A 1 198 ? 23.875 -17.562 -8.453 1 89 198 GLY A N 1
ATOM 1538 C CA . GLY A 1 198 ? 24.453 -16.766 -7.375 1 89 198 GLY A CA 1
ATOM 1539 C C . GLY A 1 198 ? 23.5 -16.562 -6.215 1 89 198 GLY A C 1
ATOM 1540 O O . GLY A 1 198 ? 23.859 -15.938 -5.211 1 89 198 GLY A O 1
ATOM 1541 N N . LEU A 1 199 ? 22.328 -17.031 -6.328 1 86.69 199 LEU A N 1
ATOM 1542 C CA . LEU A 1 199 ? 21.391 -16.891 -5.219 1 86.69 199 LEU A CA 1
ATOM 1543 C C . LEU A 1 199 ? 21.688 -17.906 -4.117 1 86.69 199 LEU A C 1
ATOM 1545 O O . LEU A 1 199 ? 21.734 -19.109 -4.367 1 86.69 199 LEU A O 1
ATOM 1549 N N . THR A 1 200 ? 21.969 -17.375 -2.953 1 83.19 200 THR A N 1
ATOM 1550 C CA . THR A 1 200 ? 22.328 -18.219 -1.827 1 83.19 200 THR A CA 1
ATOM 1551 C C . THR A 1 200 ? 21.297 -18.125 -0.717 1 83.19 200 THR A C 1
ATOM 1553 O O . THR A 1 200 ? 20.562 -17.141 -0.629 1 83.19 200 THR A O 1
ATOM 1556 N N . PRO A 1 201 ? 21.25 -19.141 0.087 1 79.94 201 PRO A N 1
ATOM 1557 C CA . PRO A 1 201 ? 20.375 -19.078 1.254 1 79.94 201 PRO A CA 1
ATOM 1558 C C . PRO A 1 201 ? 20.688 -17.875 2.158 1 79.94 201 PRO A C 1
ATOM 1560 O O . PRO A 1 201 ? 19.781 -17.312 2.775 1 79.94 201 PRO A O 1
ATOM 1563 N N . GLN A 1 202 ? 21.906 -17.547 2.213 1 82.25 202 GLN A N 1
ATOM 1564 C CA . GLN A 1 202 ? 22.312 -16.406 3.035 1 82.25 202 GLN A CA 1
ATOM 1565 C C . GLN A 1 202 ? 21.656 -15.117 2.541 1 82.25 202 GLN A C 1
ATOM 1567 O O . GLN A 1 202 ? 21.234 -14.289 3.342 1 82.25 202 GLN A O 1
ATOM 1572 N N . LEU A 1 203 ? 21.641 -15.047 1.252 1 81.5 203 LEU A N 1
ATOM 1573 C CA . LEU A 1 203 ? 21.062 -13.836 0.677 1 81.5 203 LEU A CA 1
ATOM 1574 C C . LEU A 1 203 ? 19.562 -13.773 0.944 1 81.5 203 LEU A C 1
ATOM 1576 O O . LEU A 1 203 ? 19.047 -12.719 1.309 1 81.5 203 LEU A O 1
ATOM 1580 N N . THR A 1 204 ? 18.859 -14.867 0.737 1 81.25 204 THR A N 1
ATOM 1581 C CA . THR A 1 204 ? 17.422 -14.883 0.995 1 81.25 204 THR A CA 1
ATOM 1582 C C . THR A 1 204 ? 17.141 -14.594 2.465 1 81.25 204 THR A C 1
ATOM 1584 O O . THR A 1 204 ? 16.172 -13.891 2.785 1 81.25 204 THR A O 1
ATOM 1587 N N . HIS A 1 205 ? 17.969 -15.062 3.246 1 79 205 HIS A N 1
ATOM 1588 C CA . HIS A 1 205 ? 17.828 -14.789 4.672 1 79 205 HIS A CA 1
ATOM 1589 C C . HIS A 1 205 ? 18.062 -13.312 4.969 1 79 205 HIS A C 1
ATOM 1591 O O . HIS A 1 205 ? 17.312 -12.703 5.742 1 79 205 HIS A O 1
ATOM 1597 N N . ALA A 1 206 ? 19.094 -12.797 4.367 1 76.25 206 ALA A N 1
ATOM 1598 C CA . ALA A 1 206 ? 19.422 -11.391 4.582 1 76.25 206 ALA A CA 1
ATOM 1599 C C . ALA A 1 206 ? 18.297 -10.477 4.133 1 76.25 206 ALA A C 1
ATOM 1601 O O . ALA A 1 206 ? 18.047 -9.43 4.746 1 76.25 206 ALA A O 1
ATOM 1602 N N . LEU A 1 207 ? 17.672 -10.898 3.141 1 77.81 207 LEU A N 1
ATOM 1603 C CA . LEU A 1 207 ? 16.594 -10.086 2.594 1 77.81 207 LEU A CA 1
ATOM 1604 C C . LEU A 1 207 ? 15.266 -10.406 3.27 1 77.81 207 LEU A C 1
ATOM 1606 O O . LEU A 1 207 ? 14.258 -9.75 3.008 1 77.81 207 LEU A O 1
ATOM 1610 N N . GLY A 1 208 ? 15.266 -11.367 4.133 1 76.62 208 GLY A N 1
ATOM 1611 C CA . GLY A 1 208 ? 14.062 -11.742 4.859 1 76.62 208 GLY A CA 1
ATOM 1612 C C . GLY A 1 208 ? 12.961 -12.266 3.953 1 76.62 208 GLY A C 1
ATOM 1613 O O . GLY A 1 208 ? 11.789 -11.945 4.148 1 76.62 208 GLY A O 1
ATOM 1614 N N . THR A 1 209 ? 13.328 -12.891 2.896 1 80.19 209 THR A N 1
ATOM 1615 C CA . THR A 1 209 ? 12.383 -13.445 1.931 1 80.19 209 THR A CA 1
ATOM 1616 C C . THR A 1 209 ? 12.781 -14.867 1.545 1 80.19 209 THR A C 1
ATOM 1618 O O . THR A 1 209 ? 13.727 -15.43 2.109 1 80.19 209 THR A O 1
ATOM 1621 N N . THR A 1 210 ? 11.945 -15.531 0.697 1 80.25 210 THR A N 1
ATOM 1622 C CA . THR A 1 210 ? 12.266 -16.844 0.157 1 80.25 210 THR A CA 1
ATOM 1623 C C . THR A 1 210 ? 12.719 -16.75 -1.296 1 80.25 210 THR A C 1
ATOM 1625 O O . THR A 1 210 ? 12.469 -15.734 -1.959 1 80.25 210 THR A O 1
ATOM 1628 N N . LEU A 1 211 ? 13.289 -17.891 -1.688 1 80.44 211 LEU A N 1
ATOM 1629 C CA . LEU A 1 211 ? 13.695 -17.984 -3.086 1 80.44 211 LEU A CA 1
ATOM 1630 C C . LEU A 1 211 ? 12.5 -17.812 -4.016 1 80.44 211 LEU A C 1
ATOM 1632 O O . LEU A 1 211 ? 12.57 -17.094 -5.012 1 80.44 211 LEU A O 1
ATOM 1636 N N . ALA A 1 212 ? 11.453 -18.438 -3.643 1 80.69 212 ALA A N 1
ATOM 1637 C CA . ALA A 1 212 ? 10.266 -18.422 -4.492 1 80.69 212 ALA A CA 1
ATOM 1638 C C . ALA A 1 212 ? 9.688 -17.016 -4.594 1 80.69 212 ALA A C 1
ATOM 1640 O O . ALA A 1 212 ? 9.352 -16.547 -5.684 1 80.69 212 ALA A O 1
ATOM 1641 N N . ASP A 1 213 ? 9.695 -16.344 -3.527 1 81.12 213 ASP A N 1
ATOM 1642 C CA . ASP A 1 213 ? 9.078 -15.016 -3.518 1 81.12 213 ASP A CA 1
ATOM 1643 C C . ASP A 1 213 ? 9.977 -13.992 -4.211 1 81.12 213 ASP A C 1
ATOM 1645 O O . ASP A 1 213 ? 9.484 -13.055 -4.84 1 81.12 213 ASP A O 1
ATOM 1649 N N . LEU A 1 214 ? 11.234 -14.242 -4.113 1 79.62 214 LEU A N 1
ATOM 1650 C CA . LEU A 1 214 ? 12.188 -13.336 -4.758 1 79.62 214 LEU A CA 1
ATOM 1651 C C . LEU A 1 214 ? 12.203 -13.555 -6.266 1 79.62 214 LEU A C 1
ATOM 1653 O O . LEU A 1 214 ? 12.344 -12.602 -7.031 1 79.62 214 LEU A O 1
ATOM 1657 N N . CYS A 1 215 ? 11.93 -14.742 -6.688 1 83.56 215 CYS A N 1
ATOM 1658 C CA . CYS A 1 215 ? 12.203 -15.07 -8.078 1 83.56 215 CYS A CA 1
ATOM 1659 C C . CYS A 1 215 ? 10.914 -15.188 -8.883 1 83.56 215 CYS A C 1
ATOM 1661 O O . CYS A 1 215 ? 10.945 -15.297 -10.109 1 83.56 215 CYS A O 1
ATOM 1663 N N . THR A 1 216 ? 9.766 -15.148 -8.25 1 81.12 216 THR A N 1
ATOM 1664 C CA . THR A 1 216 ? 8.492 -15.312 -8.938 1 81.12 216 THR A CA 1
ATOM 1665 C C . THR A 1 216 ? 8.312 -14.242 -10.008 1 81.12 216 THR A C 1
ATOM 1667 O O . THR A 1 216 ? 7.781 -14.523 -11.086 1 81.12 216 THR A O 1
ATOM 1670 N N . HIS A 1 217 ? 8.758 -13.07 -9.789 1 83 217 HIS A N 1
ATOM 1671 C CA . HIS A 1 217 ? 8.594 -11.977 -10.742 1 83 217 HIS A CA 1
ATOM 1672 C C . HIS A 1 217 ? 9.938 -11.453 -11.219 1 83 217 HIS A C 1
ATOM 1674 O O . HIS A 1 217 ? 10.141 -10.242 -11.312 1 83 217 HIS A O 1
ATOM 1680 N N . VAL A 1 218 ? 10.766 -12.383 -11.523 1 84.88 218 VAL A N 1
ATOM 1681 C CA . VAL A 1 218 ? 12.148 -12.055 -11.867 1 84.88 218 VAL A CA 1
ATOM 1682 C C . VAL A 1 218 ? 12.188 -11.367 -13.227 1 84.88 218 VAL A C 1
ATOM 1684 O O . VAL A 1 218 ? 13.195 -10.75 -13.586 1 84.88 218 VAL A O 1
ATOM 1687 N N . ASP A 1 219 ? 11.141 -11.391 -13.93 1 79.94 219 ASP A N 1
ATOM 1688 C CA . ASP A 1 219 ? 11.078 -10.672 -15.195 1 79.94 219 ASP A CA 1
ATOM 1689 C C . ASP A 1 219 ? 11.047 -9.164 -14.969 1 79.94 219 ASP A C 1
ATOM 1691 O O . ASP A 1 219 ? 11.328 -8.383 -15.883 1 79.94 219 ASP A O 1
ATOM 1695 N N . ASP A 1 220 ? 10.68 -8.766 -13.844 1 78.25 220 ASP A N 1
ATOM 1696 C CA . ASP A 1 220 ? 10.672 -7.348 -13.5 1 78.25 220 ASP A CA 1
ATOM 1697 C C . ASP A 1 220 ? 12.086 -6.777 -13.477 1 78.25 220 ASP A C 1
ATOM 1699 O O . ASP A 1 220 ? 12.922 -7.211 -12.688 1 78.25 220 ASP A O 1
ATOM 1703 N N . PRO A 1 221 ? 12.258 -5.742 -14.258 1 78.56 221 PRO A N 1
ATOM 1704 C CA . PRO A 1 221 ? 13.609 -5.191 -14.32 1 78.56 221 PRO A CA 1
ATOM 1705 C C . PRO A 1 221 ? 14.086 -4.648 -12.977 1 78.56 221 PRO A C 1
ATOM 1707 O O . PRO A 1 221 ? 15.281 -4.711 -12.672 1 78.56 221 PRO A O 1
ATOM 1710 N N . LYS A 1 222 ? 13.281 -4.121 -12.211 1 74.88 222 LYS A N 1
ATOM 1711 C CA . LYS A 1 222 ? 13.664 -3.604 -10.906 1 74.88 222 LYS A CA 1
ATOM 1712 C C . LYS A 1 222 ? 14.195 -4.719 -10.008 1 74.88 222 LYS A C 1
ATOM 1714 O O . LYS A 1 222 ? 15.141 -4.512 -9.25 1 74.88 222 LYS A O 1
ATOM 1719 N N . ARG A 1 223 ? 13.617 -5.789 -10.109 1 79.5 223 ARG A N 1
ATOM 1720 C CA . ARG A 1 223 ? 14.062 -6.941 -9.328 1 79.5 223 ARG A CA 1
ATOM 1721 C C . ARG A 1 223 ? 15.414 -7.453 -9.82 1 79.5 223 ARG A C 1
ATOM 1723 O O . ARG A 1 223 ? 16.281 -7.801 -9.023 1 79.5 223 ARG A O 1
ATOM 1730 N N . ARG A 1 224 ? 15.547 -7.52 -11.039 1 84.25 224 ARG A N 1
ATOM 1731 C CA . ARG A 1 224 ? 16.812 -7.992 -11.594 1 84.25 224 ARG A CA 1
ATOM 1732 C C . ARG A 1 224 ? 17.953 -7.062 -11.219 1 84.25 224 ARG A C 1
ATOM 1734 O O . ARG A 1 224 ? 19.062 -7.523 -10.93 1 84.25 224 ARG A O 1
ATOM 1741 N N . ARG A 1 225 ? 17.688 -5.84 -11.211 1 81.56 225 ARG A N 1
ATOM 1742 C CA . ARG A 1 225 ? 18.703 -4.883 -10.805 1 81.56 225 ARG A CA 1
ATOM 1743 C C . ARG A 1 225 ? 19.078 -5.074 -9.336 1 81.56 225 ARG A C 1
ATOM 1745 O O . ARG A 1 225 ? 20.25 -4.973 -8.969 1 81.56 225 ARG A O 1
ATOM 1752 N N . LEU A 1 226 ? 18.109 -5.309 -8.555 1 78.19 226 LEU A N 1
ATOM 1753 C CA . LEU A 1 226 ? 18.375 -5.574 -7.145 1 78.19 226 LEU A CA 1
ATOM 1754 C C . LEU A 1 226 ? 19.25 -6.816 -6.977 1 78.19 226 LEU A C 1
ATOM 1756 O O . LEU A 1 226 ? 20.219 -6.805 -6.215 1 78.19 226 LEU A O 1
ATOM 1760 N N . LEU A 1 227 ? 18.875 -7.809 -7.637 1 84.69 227 LEU A N 1
ATOM 1761 C CA . LEU A 1 227 ? 19.625 -9.062 -7.535 1 84.69 227 LEU A CA 1
ATOM 1762 C C . LEU A 1 227 ? 21.047 -8.883 -8.016 1 84.69 227 LEU A C 1
ATOM 1764 O O . LEU A 1 227 ? 21.984 -9.445 -7.438 1 84.69 227 LEU A O 1
ATOM 1768 N N . LEU A 1 228 ? 21.203 -8.109 -9.016 1 86.75 228 LEU A N 1
ATOM 1769 C CA . LEU A 1 228 ? 22.547 -7.859 -9.555 1 86.75 228 LEU A CA 1
ATOM 1770 C C . LEU A 1 228 ? 23.422 -7.176 -8.516 1 86.75 228 LEU A C 1
ATOM 1772 O O . LEU A 1 228 ? 24.625 -7.418 -8.461 1 86.75 228 LEU A O 1
ATOM 1776 N N . ARG A 1 229 ? 22.875 -6.445 -7.66 1 81.62 229 ARG A N 1
ATOM 1777 C CA . ARG A 1 229 ? 23.609 -5.773 -6.594 1 81.62 229 ARG A CA 1
ATOM 1778 C C . ARG A 1 229 ? 24.203 -6.781 -5.617 1 81.62 229 ARG A C 1
ATOM 1780 O O . ARG A 1 229 ? 25.172 -6.488 -4.93 1 81.62 229 ARG A O 1
ATOM 1787 N N . TYR A 1 230 ? 23.547 -7.828 -5.566 1 83.06 230 TYR A N 1
ATOM 1788 C CA . TYR A 1 230 ? 24.016 -8.867 -4.664 1 83.06 230 TYR A CA 1
ATOM 1789 C C . TYR A 1 230 ? 24.75 -9.961 -5.434 1 83.06 230 TYR A C 1
ATOM 1791 O O . TYR A 1 230 ? 24.844 -11.102 -4.973 1 83.06 230 TYR A O 1
ATOM 1799 N N . ASP A 1 231 ? 25.109 -9.641 -6.648 1 88.81 231 ASP A N 1
ATOM 1800 C CA . ASP A 1 231 ? 25.906 -10.516 -7.512 1 88.81 231 ASP A CA 1
ATOM 1801 C C . ASP A 1 231 ? 25.109 -11.75 -7.918 1 88.81 231 ASP A C 1
ATOM 1803 O O . ASP A 1 231 ? 25.656 -12.852 -7.996 1 88.81 231 ASP A O 1
ATOM 1807 N N . VAL A 1 232 ? 23.828 -11.523 -7.969 1 90.5 232 VAL A N 1
ATOM 1808 C CA . VAL A 1 232 ? 22.953 -12.562 -8.516 1 90.5 232 VAL A CA 1
ATOM 1809 C C . VAL A 1 232 ? 22.641 -12.258 -9.977 1 90.5 232 VAL A C 1
ATOM 1811 O O . VAL A 1 232 ? 22.109 -11.188 -10.289 1 90.5 232 VAL A O 1
ATOM 1814 N N . GLU A 1 233 ? 22.922 -13.195 -10.797 1 91.69 233 GLU A N 1
ATOM 1815 C CA . GLU A 1 233 ? 22.703 -13.008 -12.227 1 91.69 233 GLU A CA 1
ATOM 1816 C C . GLU A 1 233 ? 21.422 -13.711 -12.688 1 91.69 233 GLU A C 1
ATOM 1818 O O . GLU A 1 233 ? 21.219 -14.891 -12.383 1 91.69 233 GLU A O 1
ATOM 1823 N N . VAL A 1 234 ? 20.609 -12.945 -13.352 1 91.38 234 VAL A N 1
ATOM 1824 C CA . VAL A 1 234 ? 19.375 -13.477 -13.93 1 91.38 234 VAL A CA 1
ATOM 1825 C C . VAL A 1 234 ? 19.422 -13.359 -15.453 1 91.38 234 VAL A C 1
ATOM 1827 O O . VAL A 1 234 ? 19.656 -12.273 -15.992 1 91.38 234 VAL A O 1
ATOM 1830 N N . SER A 1 235 ? 19.297 -14.438 -16.109 1 89.75 235 SER A N 1
ATOM 1831 C CA . SER A 1 235 ? 19.297 -14.414 -17.562 1 89.75 235 SER A CA 1
ATOM 1832 C C . SER A 1 235 ? 18.125 -15.219 -18.125 1 89.75 235 SER A C 1
ATOM 1834 O O . SER A 1 235 ? 17.703 -16.219 -17.516 1 89.75 235 SER A O 1
ATOM 1836 N N . ALA A 1 236 ? 17.656 -14.586 -19.203 1 84.38 236 ALA A N 1
ATOM 1837 C CA . ALA A 1 236 ? 16.656 -15.375 -19.922 1 84.38 236 ALA A CA 1
ATOM 1838 C C . ALA A 1 236 ? 17.297 -16.594 -20.578 1 84.38 236 ALA A C 1
ATOM 1840 O O . ALA A 1 236 ? 18.406 -16.516 -21.109 1 84.38 236 ALA A O 1
ATOM 1841 N N . GLY A 1 237 ? 16.812 -17.75 -20.172 1 68.94 237 GLY A N 1
ATOM 1842 C CA . GLY A 1 237 ? 17.453 -18.969 -20.625 1 68.94 237 GLY A CA 1
ATOM 1843 C C . GLY A 1 237 ? 16.656 -19.719 -21.672 1 68.94 237 GLY A C 1
ATOM 1844 O O . GLY A 1 237 ? 15.461 -19.484 -21.844 1 68.94 237 GLY A O 1
ATOM 1845 N N . GLU A 1 238 ? 17.391 -20.453 -22.406 1 71.88 238 GLU A N 1
ATOM 1846 C CA . GLU A 1 238 ? 16.781 -21.516 -23.172 1 71.88 238 GLU A CA 1
ATOM 1847 C C . GLU A 1 238 ? 16.031 -22.5 -22.281 1 71.88 238 GLU A C 1
ATOM 1849 O O . GLU A 1 238 ? 16.453 -22.75 -21.141 1 71.88 238 GLU A O 1
ATOM 1854 N N . PRO A 1 239 ? 14.812 -22.75 -22.672 1 72.56 239 PRO A N 1
ATOM 1855 C CA . PRO A 1 239 ? 14.086 -23.719 -21.859 1 72.56 239 PRO A CA 1
ATOM 1856 C C . PRO A 1 239 ? 14.859 -25.016 -21.656 1 72.56 239 PRO A C 1
ATOM 1858 O O . PRO A 1 239 ? 14.68 -25.969 -22.406 1 72.56 239 PRO A O 1
ATOM 1861 N N . ILE A 1 240 ? 15.695 -24.953 -20.781 1 75.19 240 ILE A N 1
ATOM 1862 C CA . ILE A 1 240 ? 16.469 -26.156 -20.5 1 75.19 240 ILE A CA 1
ATOM 1863 C C . ILE A 1 240 ? 15.719 -27.047 -19.531 1 75.19 240 ILE A C 1
ATOM 1865 O O . ILE A 1 240 ? 15.266 -26.578 -18.469 1 75.19 240 ILE A O 1
ATOM 1869 N N . GLY A 1 241 ? 15.445 -28.281 -20.031 1 85.06 241 GLY A N 1
ATOM 1870 C CA . GLY A 1 241 ? 15 -29.328 -19.109 1 85.06 241 GLY A CA 1
ATOM 1871 C C . GLY A 1 241 ? 13.492 -29.438 -19.031 1 85.06 241 GLY A C 1
ATOM 1872 O O . GLY A 1 241 ? 12.961 -30.094 -18.141 1 85.06 241 GLY A O 1
ATOM 1873 N N . VAL A 1 242 ? 12.75 -28.719 -19.875 1 93.31 242 VAL A N 1
ATOM 1874 C CA . VAL A 1 242 ? 11.297 -28.859 -19.891 1 93.31 242 VAL A CA 1
ATOM 1875 C C . VAL A 1 242 ? 10.852 -29.453 -21.219 1 93.31 242 VAL A C 1
ATOM 1877 O O . VAL A 1 242 ? 11.164 -28.922 -22.297 1 93.31 242 VAL A O 1
ATOM 1880 N N . HIS A 1 243 ? 10.164 -30.531 -21.172 1 94.31 243 HIS A N 1
ATOM 1881 C CA . HIS A 1 243 ? 9.68 -31.203 -22.375 1 94.31 243 HIS A CA 1
ATOM 1882 C C . HIS A 1 243 ? 8.195 -31.516 -22.281 1 94.31 243 HIS A C 1
ATOM 1884 O O . HIS A 1 243 ? 7.719 -31.984 -21.234 1 94.31 243 HIS A O 1
ATOM 1890 N N . PHE A 1 244 ? 7.566 -31.219 -23.375 1 96.69 244 PHE A N 1
ATOM 1891 C CA . PHE A 1 244 ? 6.164 -31.594 -23.484 1 96.69 244 PHE A CA 1
ATOM 1892 C C . PHE A 1 244 ? 6.031 -33.062 -23.922 1 96.69 244 PHE A C 1
ATOM 1894 O O . PHE A 1 244 ? 6.633 -33.469 -24.922 1 96.69 244 PHE A O 1
ATOM 1901 N N . GLU A 1 245 ? 5.191 -33.781 -23.234 1 96.75 245 GLU A N 1
ATOM 1902 C CA . GLU A 1 245 ? 5.113 -35.219 -23.516 1 96.75 245 GLU A CA 1
ATOM 1903 C C . GLU A 1 245 ? 3.822 -35.562 -24.25 1 96.75 245 GLU A C 1
ATOM 1905 O O . GLU A 1 245 ? 3.75 -36.562 -24.938 1 96.75 245 GLU A O 1
ATOM 1910 N N . GLY A 1 246 ? 2.791 -34.812 -24.016 1 97.06 246 GLY A N 1
ATOM 1911 C CA . GLY A 1 246 ? 1.558 -35.094 -24.719 1 97.06 246 GLY A CA 1
ATOM 1912 C C . GLY A 1 246 ? 0.318 -34.625 -23.984 1 97.06 246 GLY A C 1
ATOM 1913 O O . GLY A 1 246 ? 0.416 -34.062 -22.891 1 97.06 246 GLY A O 1
ATOM 1914 N N . PHE A 1 247 ? -0.839 -34.812 -24.625 1 97.06 247 PHE A N 1
ATOM 1915 C CA . PHE A 1 247 ? -2.135 -34.5 -24.047 1 97.06 247 PHE A CA 1
ATOM 1916 C C . PHE A 1 247 ? -2.887 -35.781 -23.656 1 97.06 247 PHE A C 1
ATOM 1918 O O . PHE A 1 247 ? -2.695 -36.812 -24.266 1 97.06 247 PHE A O 1
ATOM 1925 N N . GLY A 1 248 ? -3.674 -35.562 -22.594 1 96.19 248 GLY A N 1
ATOM 1926 C CA . GLY A 1 248 ? -4.641 -36.594 -22.281 1 96.19 248 GLY A CA 1
ATOM 1927 C C . GLY A 1 248 ? -5.938 -36.469 -23.062 1 96.19 248 GLY A C 1
ATOM 1928 O O . GLY A 1 248 ? -5.965 -35.875 -24.125 1 96.19 248 GLY A O 1
ATOM 1929 N N . ASN A 1 249 ? -7 -37.125 -22.531 1 95.19 249 ASN A N 1
ATOM 1930 C CA . ASN A 1 249 ? -8.297 -37.125 -23.188 1 95.19 249 ASN A CA 1
ATOM 1931 C C . ASN A 1 249 ? -9.094 -35.875 -22.875 1 95.19 249 ASN A C 1
ATOM 1933 O O . ASN A 1 249 ? -8.906 -35.25 -21.828 1 95.19 249 ASN A O 1
ATOM 1937 N N . ASP A 1 250 ? -10.023 -35.625 -23.812 1 95.88 250 ASP A N 1
ATOM 1938 C CA . ASP A 1 250 ? -10.93 -34.5 -23.625 1 95.88 250 ASP A CA 1
ATOM 1939 C C . ASP A 1 250 ? -11.953 -34.781 -22.531 1 95.88 250 ASP A C 1
ATOM 1941 O O . ASP A 1 250 ? -12.461 -35.906 -22.422 1 95.88 250 ASP A O 1
ATOM 1945 N N . GLU A 1 251 ? -12.172 -33.875 -21.719 1 97.12 251 GLU A N 1
ATOM 1946 C CA . GLU A 1 251 ? -13.234 -33.875 -20.719 1 97.12 251 GLU A CA 1
ATOM 1947 C C . GLU A 1 251 ? -14.039 -32.594 -20.766 1 97.12 251 GLU A C 1
ATOM 1949 O O . GLU A 1 251 ? -13.547 -31.547 -21.234 1 97.12 251 GLU A O 1
ATOM 1954 N N . PRO A 1 252 ? -15.305 -32.656 -20.281 1 96.44 252 PRO A N 1
ATOM 1955 C CA . PRO A 1 252 ? -16.109 -31.422 -20.297 1 96.44 252 PRO A CA 1
ATOM 1956 C C . PRO A 1 252 ? -15.617 -30.375 -19.312 1 96.44 252 PRO A C 1
ATOM 1958 O O . PRO A 1 252 ? -15.125 -30.719 -18.234 1 96.44 252 PRO A O 1
ATOM 1961 N N . PHE A 1 253 ? -15.773 -29.094 -19.703 1 96.69 253 PHE A N 1
ATOM 1962 C CA . PHE A 1 253 ? -15.492 -27.922 -18.891 1 96.69 253 PHE A CA 1
ATOM 1963 C C . PHE A 1 253 ? -16.578 -26.859 -19.062 1 96.69 253 PHE A C 1
ATOM 1965 O O . PHE A 1 253 ? -17.094 -26.672 -20.156 1 96.69 253 PHE A O 1
ATOM 1972 N N . GLU A 1 254 ? -16.938 -26.266 -17.922 1 94.75 254 GLU A N 1
ATOM 1973 C CA . GLU A 1 254 ? -17.938 -25.188 -18.016 1 94.75 254 GLU A CA 1
ATOM 1974 C C . GLU A 1 254 ? -17.297 -23.891 -18.531 1 94.75 254 GLU A C 1
ATOM 1976 O O . GLU A 1 254 ? -16.375 -23.359 -17.922 1 94.75 254 GLU A O 1
ATOM 1981 N N . PRO A 1 255 ? -17.859 -23.312 -19.609 1 96.25 255 PRO A N 1
ATOM 1982 C CA . PRO A 1 255 ? -17.281 -22.078 -20.141 1 96.25 255 PRO A CA 1
ATOM 1983 C C . PRO A 1 255 ? -17.5 -20.875 -19.234 1 96.25 255 PRO A C 1
ATOM 1985 O O . PRO A 1 255 ? -18.375 -20.906 -18.359 1 96.25 255 PRO A O 1
ATOM 1988 N N . PHE A 1 256 ? -16.672 -19.859 -19.484 1 96.25 256 PHE A N 1
ATOM 1989 C CA . PHE A 1 256 ? -16.844 -18.594 -18.781 1 96.25 256 PHE A CA 1
ATOM 1990 C C . PHE A 1 256 ? -18.125 -17.891 -19.203 1 96.25 256 PHE A C 1
ATOM 1992 O O . PHE A 1 256 ? -18.609 -18.094 -20.328 1 96.25 256 PHE A O 1
ATOM 1999 N N . ASP A 1 257 ? -18.688 -17.109 -18.281 1 95.69 257 ASP A N 1
ATOM 2000 C CA . ASP A 1 257 ? -19.812 -16.25 -18.641 1 95.69 257 ASP A CA 1
ATOM 2001 C C . ASP A 1 257 ? -19.375 -15.125 -19.562 1 95.69 257 ASP A C 1
ATOM 2003 O O . ASP A 1 257 ? -18.172 -14.898 -19.766 1 95.69 257 ASP A O 1
ATOM 2007 N N . ASP A 1 258 ? -20.359 -14.375 -20.125 1 96 258 ASP A N 1
ATOM 2008 C CA . ASP A 1 258 ? -20.078 -13.344 -21.125 1 96 258 ASP A CA 1
ATOM 2009 C C . ASP A 1 258 ? -19.25 -12.211 -20.531 1 96 258 ASP A C 1
ATOM 2011 O O . ASP A 1 258 ? -18.375 -11.664 -21.188 1 96 258 ASP A O 1
ATOM 2015 N N . ARG A 1 259 ? -19.562 -11.852 -19.344 1 96.31 259 ARG A N 1
ATOM 2016 C CA . ARG A 1 259 ? -18.859 -10.742 -18.703 1 96.31 259 ARG A CA 1
ATOM 2017 C C . ARG A 1 259 ? -17.375 -11.055 -18.547 1 96.31 259 ARG A C 1
ATOM 2019 O O . ARG A 1 259 ? -16.531 -10.219 -18.844 1 96.31 259 ARG A O 1
ATOM 2026 N N . THR A 1 260 ? -17.094 -12.227 -18.031 1 97.12 260 THR A N 1
ATOM 2027 C CA . THR A 1 260 ? -15.703 -12.656 -17.859 1 97.12 260 THR A CA 1
ATOM 2028 C C . THR A 1 260 ? -14.992 -12.742 -19.203 1 97.12 260 THR A C 1
ATOM 2030 O O . THR A 1 260 ? -13.859 -12.266 -19.344 1 97.12 260 THR A O 1
ATOM 2033 N N . THR A 1 261 ? -15.633 -13.297 -20.172 1 96.38 261 THR A N 1
ATOM 2034 C CA . THR A 1 261 ? -15.07 -13.445 -21.516 1 96.38 261 THR A CA 1
ATOM 2035 C C . THR A 1 261 ? -14.719 -12.086 -22.109 1 96.38 261 THR A C 1
ATOM 2037 O O . THR A 1 261 ? -13.633 -11.906 -22.656 1 96.38 261 THR A O 1
ATOM 2040 N N . GLU A 1 262 ? -15.633 -11.164 -21.938 1 96.56 262 GLU A N 1
ATOM 2041 C CA . GLU A 1 262 ? -15.414 -9.82 -22.469 1 96.56 262 GLU A CA 1
ATOM 2042 C C . GLU A 1 262 ? -14.188 -9.18 -21.844 1 96.56 262 GLU A C 1
ATOM 2044 O O . GLU A 1 262 ? -13.391 -8.547 -22.547 1 96.56 262 GLU A O 1
ATOM 2049 N N . GLN A 1 263 ? -14.039 -9.297 -20.547 1 96.88 263 GLN A N 1
ATOM 2050 C CA . GLN A 1 263 ? -12.883 -8.727 -19.859 1 96.88 263 GLN A CA 1
ATOM 2051 C C . GLN A 1 263 ? -11.586 -9.391 -20.328 1 96.88 263 GLN A C 1
ATOM 2053 O O . GLN A 1 263 ? -10.57 -8.719 -20.516 1 96.88 263 GLN A O 1
ATOM 2058 N N . LEU A 1 264 ? -11.617 -10.664 -20.578 1 96.19 264 LEU A N 1
ATOM 2059 C CA . LEU A 1 264 ? -10.43 -11.398 -21 1 96.19 264 LEU A CA 1
ATOM 2060 C C . LEU A 1 264 ? -10.008 -10.969 -22.406 1 96.19 264 LEU A C 1
ATOM 2062 O O . LEU A 1 264 ? -8.812 -10.914 -22.703 1 96.19 264 LEU A O 1
ATOM 2066 N N . PHE A 1 265 ? -10.953 -10.633 -23.25 1 94.94 265 PHE A N 1
ATOM 2067 C CA . PHE A 1 265 ? -10.625 -10.188 -24.594 1 94.94 265 PHE A CA 1
ATOM 2068 C C . PHE A 1 265 ? -9.859 -8.867 -24.562 1 94.94 265 PHE A C 1
ATOM 2070 O O . PHE A 1 265 ? -9.055 -8.594 -25.453 1 94.94 265 PHE A O 1
ATOM 2077 N N . ARG A 1 266 ? -10.023 -8.109 -23.5 1 94.62 266 ARG A N 1
ATOM 2078 C CA . ARG A 1 266 ? -9.344 -6.824 -23.359 1 94.62 266 ARG A CA 1
ATOM 2079 C C . ARG A 1 266 ? -7.879 -7.02 -23 1 94.62 266 ARG A C 1
ATOM 2081 O O . ARG A 1 266 ? -7.078 -6.09 -23.094 1 94.62 266 ARG A O 1
ATOM 2088 N N . ARG A 1 267 ? -7.543 -8.266 -22.641 1 92.94 267 ARG A N 1
ATOM 2089 C CA . ARG A 1 267 ? -6.176 -8.57 -22.234 1 92.94 267 ARG A CA 1
ATOM 2090 C C . ARG A 1 267 ? -5.371 -9.125 -23.406 1 92.94 267 ARG A C 1
ATOM 2092 O O . ARG A 1 267 ? -4.211 -9.508 -23.25 1 92.94 267 ARG A O 1
ATOM 2099 N N . ARG A 1 268 ? -5.953 -9.133 -24.484 1 92.56 268 ARG A N 1
ATOM 2100 C CA . ARG A 1 268 ? -5.277 -9.719 -25.625 1 92.56 268 ARG A CA 1
ATOM 2101 C C . ARG A 1 268 ? -3.967 -9 -25.922 1 92.56 268 ARG A C 1
ATOM 2103 O O . ARG A 1 268 ? -3.895 -7.773 -25.844 1 92.56 268 ARG A O 1
ATOM 2110 N N . GLY A 1 269 ? -3.02 -9.805 -26.078 1 91.5 269 GLY A N 1
ATOM 2111 C CA . GLY A 1 269 ? -1.701 -9.281 -26.406 1 91.5 269 GLY A CA 1
ATOM 2112 C C . GLY A 1 269 ? -0.798 -10.305 -27.062 1 91.5 269 GLY A C 1
ATOM 2113 O O . GLY A 1 269 ? -1.271 -11.328 -27.562 1 91.5 269 GLY A O 1
ATOM 2114 N N . GLU A 1 270 ? 0.461 -9.906 -27.281 1 80.38 270 GLU A N 1
ATOM 2115 C CA . GLU A 1 270 ? 1.431 -10.82 -27.875 1 80.38 270 GLU A CA 1
ATOM 2116 C C . GLU A 1 270 ? 2.799 -10.68 -27.219 1 80.38 270 GLU A C 1
ATOM 2118 O O . GLU A 1 270 ? 3.143 -9.609 -26.703 1 80.38 270 GLU A O 1
ATOM 2123 N N . SER A 1 271 ? 3.256 -11.859 -26.844 1 72.81 271 SER A N 1
ATOM 2124 C CA . SER A 1 271 ? 4.648 -11.859 -26.406 1 72.81 271 SER A CA 1
ATOM 2125 C C . SER A 1 271 ? 5.543 -12.57 -27.422 1 72.81 271 SER A C 1
ATOM 2127 O O . SER A 1 271 ? 5.223 -13.664 -27.875 1 72.81 271 SER A O 1
ATOM 2129 N N . PHE A 1 272 ? 6.695 -11.93 -27.688 1 63.16 272 PHE A N 1
ATOM 2130 C CA . PHE A 1 272 ? 7.617 -12.5 -28.672 1 63.16 272 PHE A CA 1
ATOM 2131 C C . PHE A 1 272 ? 8.711 -13.297 -27.969 1 63.16 272 PHE A C 1
ATOM 2133 O O . PHE A 1 272 ? 9.453 -14.039 -28.625 1 63.16 272 PHE A O 1
ATOM 2140 N N . ASP A 1 273 ? 8.719 -13.352 -26.719 1 74.94 273 ASP A N 1
ATOM 2141 C CA . ASP A 1 273 ? 9.859 -13.938 -26.016 1 74.94 273 ASP A CA 1
ATOM 2142 C C . ASP A 1 273 ? 9.5 -15.305 -25.438 1 74.94 273 ASP A C 1
ATOM 2144 O O . ASP A 1 273 ? 10.328 -15.945 -24.797 1 74.94 273 ASP A O 1
ATOM 2148 N N . SER A 1 274 ? 8.391 -15.859 -25.828 1 83.69 274 SER A N 1
ATOM 2149 C CA . SER A 1 274 ? 8 -17.141 -25.266 1 83.69 274 SER A CA 1
ATOM 2150 C C . SER A 1 274 ? 8.242 -18.281 -26.234 1 83.69 274 SER A C 1
ATOM 2152 O O . SER A 1 274 ? 8.125 -18.094 -27.453 1 83.69 274 SER A O 1
ATOM 2154 N N . HIS A 1 275 ? 8.695 -19.422 -25.703 1 91.38 275 HIS A N 1
ATOM 2155 C CA . HIS A 1 275 ? 8.852 -20.656 -26.484 1 91.38 275 HIS A CA 1
ATOM 2156 C C . HIS A 1 275 ? 7.562 -21.469 -26.516 1 91.38 275 HIS A C 1
ATOM 2158 O O . HIS A 1 275 ? 6.961 -21.719 -25.469 1 91.38 275 HIS A O 1
ATOM 2164 N N . VAL A 1 276 ? 7.215 -21.906 -27.703 1 93.5 276 VAL A N 1
ATOM 2165 C CA . VAL A 1 276 ? 6.023 -22.734 -27.828 1 93.5 276 VAL A CA 1
ATOM 2166 C C . VAL A 1 276 ? 6.398 -24.203 -27.625 1 93.5 276 VAL A C 1
ATOM 2168 O O . VAL A 1 276 ? 7.23 -24.75 -28.359 1 93.5 276 VAL A O 1
ATOM 2171 N N . LEU A 1 277 ? 5.758 -24.797 -26.688 1 94.94 277 LEU A N 1
ATOM 2172 C CA . LEU A 1 277 ? 6.035 -26.203 -26.406 1 94.94 277 LEU A CA 1
ATOM 2173 C C . LEU A 1 277 ? 5.094 -27.109 -27.188 1 94.94 277 LEU A C 1
ATOM 2175 O O . LEU A 1 277 ? 5.461 -28.234 -27.531 1 94.94 277 LEU A O 1
ATOM 2179 N N . ALA A 1 278 ? 3.953 -26.656 -27.312 1 96.44 278 ALA A N 1
ATOM 2180 C CA . ALA A 1 278 ? 2.941 -27.469 -27.984 1 96.44 278 ALA A CA 1
ATOM 2181 C C . ALA A 1 278 ? 1.807 -26.594 -28.516 1 96.44 278 ALA A C 1
ATOM 2183 O O . ALA A 1 278 ? 1.619 -25.469 -28.062 1 96.44 278 ALA A O 1
ATOM 2184 N N . GLU A 1 279 ? 1.134 -27.078 -29.516 1 95.69 279 GLU A N 1
ATOM 2185 C CA . GLU A 1 279 ? -0.063 -26.484 -30.109 1 95.69 279 GLU A CA 1
ATOM 2186 C C . GLU A 1 279 ? -1.169 -27.531 -30.266 1 95.69 279 GLU A C 1
ATOM 2188 O O . GLU A 1 279 ? -0.901 -28.672 -30.625 1 95.69 279 GLU A O 1
ATOM 2193 N N . SER A 1 280 ? -2.34 -27.094 -29.953 1 95.31 280 SER A N 1
ATOM 2194 C CA . SER A 1 280 ? -3.465 -28 -30.109 1 95.31 280 SER A CA 1
ATOM 2195 C C . SER A 1 280 ? -4.777 -27.25 -30.266 1 95.31 280 SER A C 1
ATOM 2197 O O . SER A 1 280 ? -4.891 -26.094 -29.828 1 95.31 280 SER A O 1
ATOM 2199 N N . THR A 1 281 ? -5.723 -27.922 -30.906 1 96.38 281 THR A N 1
ATOM 2200 C CA . THR A 1 281 ? -7.074 -27.391 -30.953 1 96.38 281 THR A CA 1
ATOM 2201 C C . THR A 1 281 ? -7.941 -27.984 -29.859 1 96.38 281 THR A C 1
ATOM 2203 O O . THR A 1 281 ? -7.938 -29.203 -29.641 1 96.38 281 THR A O 1
ATOM 2206 N N . LEU A 1 282 ? -8.656 -27.094 -29.172 1 96.44 282 LEU A N 1
ATOM 2207 C CA . LEU A 1 282 ? -9.602 -27.531 -28.141 1 96.44 282 LEU A CA 1
ATOM 2208 C C . LEU A 1 282 ? -11.023 -27.109 -28.5 1 96.44 282 LEU A C 1
ATOM 2210 O O . LEU A 1 282 ? -11.242 -25.984 -28.938 1 96.44 282 LEU A O 1
ATOM 2214 N N . ALA A 1 283 ? -11.945 -28.078 -28.344 1 97 283 ALA A N 1
ATOM 2215 C CA . ALA A 1 283 ? -13.359 -27.766 -28.531 1 97 283 ALA A CA 1
ATOM 2216 C C . ALA A 1 283 ? -13.875 -26.844 -27.438 1 97 283 ALA A C 1
ATOM 2218 O O . ALA A 1 283 ? -13.242 -26.688 -26.391 1 97 283 ALA A O 1
ATOM 2219 N N . PRO A 1 284 ? -15.055 -26.141 -27.797 1 96.62 284 PRO A N 1
ATOM 2220 C CA . PRO A 1 284 ? -15.641 -25.297 -26.766 1 96.62 284 PRO A CA 1
ATOM 2221 C C . PRO A 1 284 ? -15.961 -26.047 -25.484 1 96.62 284 PRO A C 1
ATOM 2223 O O . PRO A 1 284 ? -16.484 -27.172 -25.531 1 96.62 284 PRO A O 1
ATOM 2226 N N . GLY A 1 285 ? -15.609 -25.438 -24.375 1 96.75 285 GLY A N 1
ATOM 2227 C CA . GLY A 1 285 ? -15.953 -26.016 -23.094 1 96.75 285 GLY A CA 1
ATOM 2228 C C . GLY A 1 285 ? -15.289 -27.359 -22.844 1 96.75 285 GLY A C 1
ATOM 2229 O O . GLY A 1 285 ? -15.922 -28.297 -22.344 1 96.75 285 GLY A O 1
ATOM 2230 N N . CYS A 1 286 ? -14.141 -27.438 -23.234 1 96.69 286 CYS A N 1
ATOM 2231 C CA . CYS A 1 286 ? -13.391 -28.672 -23.078 1 96.69 286 CYS A CA 1
ATOM 2232 C C . CYS A 1 286 ? -12.133 -28.453 -22.25 1 96.69 286 CYS A C 1
ATOM 2234 O O . CYS A 1 286 ? -11.586 -27.344 -22.219 1 96.69 286 CYS A O 1
ATOM 2236 N N . LYS A 1 287 ? -11.742 -29.5 -21.516 1 97.69 287 LYS A N 1
ATOM 2237 C CA . LYS A 1 287 ? -10.445 -29.5 -20.844 1 97.69 287 LYS A CA 1
ATOM 2238 C C . LYS A 1 287 ? -9.695 -30.812 -21.109 1 97.69 287 LYS A C 1
ATOM 2240 O O . LYS A 1 287 ? -10.297 -31.812 -21.484 1 97.69 287 LYS A O 1
ATOM 2245 N N . ARG A 1 288 ? -8.391 -30.766 -20.922 1 96.75 288 ARG A N 1
ATOM 2246 C CA . ARG A 1 288 ? -7.562 -31.969 -20.984 1 96.75 288 ARG A CA 1
ATOM 2247 C C . ARG A 1 288 ? -6.246 -31.75 -20.234 1 96.75 288 ARG A C 1
ATOM 2249 O O . ARG A 1 288 ? -5.836 -30.625 -20 1 96.75 288 ARG A O 1
ATOM 2256 N N . ASP A 1 289 ? -5.652 -32.844 -19.891 1 97.75 289 ASP A N 1
ATOM 2257 C CA . ASP A 1 289 ? -4.371 -32.781 -19.203 1 97.75 289 ASP A CA 1
ATOM 2258 C C . ASP A 1 289 ? -3.209 -32.688 -20.188 1 97.75 289 ASP A C 1
ATOM 2260 O O . ASP A 1 289 ? -3.229 -33.312 -21.25 1 97.75 289 ASP A O 1
ATOM 2264 N N . ALA A 1 290 ? -2.32 -31.844 -19.906 1 97.94 290 ALA A N 1
ATOM 2265 C CA . ALA A 1 290 ? -1.03 -31.766 -20.578 1 97.94 290 ALA A CA 1
ATOM 2266 C C . ALA A 1 290 ? 0.092 -32.312 -19.688 1 97.94 290 ALA A C 1
ATOM 2268 O O . ALA A 1 290 ? 0.18 -31.938 -18.516 1 97.94 290 ALA A O 1
ATOM 2269 N N . VAL A 1 291 ? 0.923 -33.094 -20.234 1 97.5 291 VAL A N 1
ATOM 2270 C CA . VAL A 1 291 ? 1.982 -33.75 -19.469 1 97.5 291 VAL A CA 1
ATOM 2271 C C . VAL A 1 291 ? 3.336 -33.156 -19.859 1 97.5 291 VAL A C 1
ATOM 2273 O O . VAL A 1 291 ? 3.668 -33.062 -21.047 1 97.5 291 VAL A O 1
ATOM 2276 N N . PHE A 1 292 ? 4.066 -32.75 -18.828 1 96.25 292 PHE A N 1
ATOM 2277 C CA . PHE A 1 292 ? 5.395 -32.188 -19.016 1 96.25 292 PHE A CA 1
ATOM 2278 C C . PHE A 1 292 ? 6.43 -32.938 -18.203 1 96.25 292 PHE A C 1
ATOM 2280 O O . PHE A 1 292 ? 6.117 -33.5 -17.125 1 96.25 292 PHE A O 1
ATOM 2287 N N . HIS A 1 293 ? 7.582 -33 -18.75 1 95.44 293 HIS A N 1
ATOM 2288 C CA . HIS A 1 293 ? 8.742 -33.438 -17.984 1 95.44 293 HIS A CA 1
ATOM 2289 C C . HIS A 1 293 ? 9.688 -32.281 -17.688 1 95.44 293 HIS A C 1
ATOM 2291 O O . HIS A 1 293 ? 10.047 -31.531 -18.594 1 95.44 293 HIS A O 1
ATOM 2297 N N . VAL A 1 294 ? 10.047 -32.125 -16.453 1 93.25 294 VAL A N 1
ATOM 2298 C CA . VAL A 1 294 ? 11.008 -31.109 -16.047 1 93.25 294 VAL A CA 1
ATOM 2299 C C . VAL A 1 294 ? 12.242 -31.781 -15.445 1 93.25 294 VAL A C 1
ATOM 2301 O O . VAL A 1 294 ? 12.141 -32.5 -14.445 1 93.25 294 VAL A O 1
ATOM 2304 N N . ALA A 1 295 ? 13.352 -31.469 -16.047 1 90.38 295 ALA A N 1
ATOM 2305 C CA . ALA A 1 295 ? 14.602 -32.062 -15.594 1 90.38 295 ALA A CA 1
ATOM 2306 C C . ALA A 1 295 ? 15.219 -31.234 -14.461 1 90.38 295 ALA A C 1
ATOM 2308 O O . ALA A 1 295 ? 14.953 -30.031 -14.344 1 90.38 295 ALA A O 1
ATOM 2309 N N . SER A 1 296 ? 16.016 -31.953 -13.688 1 89.19 296 SER A N 1
ATOM 2310 C CA . SER A 1 296 ? 16.781 -31.266 -12.656 1 89.19 296 SER A CA 1
ATOM 2311 C C . SER A 1 296 ? 18.062 -30.656 -13.234 1 89.19 296 SER A C 1
ATOM 2313 O O . SER A 1 296 ? 18.844 -31.344 -13.875 1 89.19 296 SER A O 1
ATOM 2315 N N . PRO A 1 297 ? 18.172 -29.391 -12.961 1 89.5 297 PRO A N 1
ATOM 2316 C CA . PRO A 1 297 ? 19.422 -28.797 -13.453 1 89.5 297 PRO A CA 1
ATOM 2317 C C . PRO A 1 297 ? 20.656 -29.312 -12.695 1 89.5 297 PRO A C 1
ATOM 2319 O O . PRO A 1 297 ? 20.547 -29.688 -11.531 1 89.5 297 PRO A O 1
ATOM 2322 N N . ARG A 1 298 ? 21.906 -29.297 -13.328 1 88.31 298 ARG A N 1
ATOM 2323 C CA . ARG A 1 298 ? 23.125 -29.828 -12.727 1 88.31 298 ARG A CA 1
ATOM 2324 C C . ARG A 1 298 ? 24.25 -28.797 -12.773 1 88.31 298 ARG A C 1
ATOM 2326 O O . ARG A 1 298 ? 25.406 -29.125 -12.492 1 88.31 298 ARG A O 1
ATOM 2333 N N . ASP A 1 299 ? 23.906 -27.625 -13.078 1 88.88 299 ASP A N 1
ATOM 2334 C CA . ASP A 1 299 ? 24.953 -26.625 -13.273 1 88.88 299 ASP A CA 1
ATOM 2335 C C . ASP A 1 299 ? 25.031 -25.672 -12.078 1 88.88 299 ASP A C 1
ATOM 2337 O O . ASP A 1 299 ? 25.672 -24.625 -12.156 1 88.88 299 ASP A O 1
ATOM 2341 N N . GLY A 1 300 ? 24.344 -25.922 -11.023 1 87.5 300 GLY A N 1
ATOM 2342 C CA . GLY A 1 300 ? 24.406 -25.125 -9.812 1 87.5 300 GLY A CA 1
ATOM 2343 C C . GLY A 1 300 ? 23.469 -23.922 -9.828 1 87.5 300 GLY A C 1
ATOM 2344 O O . GLY A 1 300 ? 23.359 -23.203 -8.836 1 87.5 300 GLY A O 1
ATOM 2345 N N . ALA A 1 301 ? 22.734 -23.766 -10.898 1 89.56 301 ALA A N 1
ATOM 2346 C CA . ALA A 1 301 ? 21.828 -22.625 -11.031 1 89.56 301 ALA A CA 1
ATOM 2347 C C . ALA A 1 301 ? 20.406 -23.016 -10.641 1 89.56 301 ALA A C 1
ATOM 2349 O O . ALA A 1 301 ? 20.109 -24.203 -10.469 1 89.56 301 ALA A O 1
ATOM 2350 N N . ILE A 1 302 ? 19.625 -22 -10.383 1 90.06 302 ILE A N 1
ATOM 2351 C CA . ILE A 1 302 ? 18.188 -22.172 -10.188 1 90.06 302 ILE A CA 1
ATOM 2352 C C . ILE A 1 302 ? 17.438 -21.781 -11.469 1 90.06 302 ILE A C 1
ATOM 2354 O O . ILE A 1 302 ? 17.797 -20.797 -12.125 1 90.06 302 ILE A O 1
ATOM 2358 N N . TYR A 1 303 ? 16.5 -22.625 -11.773 1 91.62 303 TYR A N 1
ATOM 2359 C CA . TYR A 1 303 ? 15.703 -22.312 -12.961 1 91.62 303 TYR A CA 1
ATOM 2360 C C . TYR A 1 303 ? 14.258 -22.031 -12.586 1 91.62 303 TYR A C 1
ATOM 2362 O O . TYR A 1 303 ? 13.664 -22.734 -11.766 1 91.62 303 TYR A O 1
ATOM 2370 N N . VAL A 1 304 ? 13.742 -20.953 -13.188 1 92.56 304 VAL A N 1
ATOM 2371 C CA . VAL A 1 304 ? 12.328 -20.625 -13.086 1 92.56 304 VAL A CA 1
ATOM 2372 C C . VAL A 1 304 ? 11.641 -20.844 -14.438 1 92.56 304 VAL A C 1
ATOM 2374 O O . VAL A 1 304 ? 11.969 -20.188 -15.422 1 92.56 304 VAL A O 1
ATOM 2377 N N . HIS A 1 305 ? 10.781 -21.797 -14.453 1 93.94 305 HIS A N 1
ATOM 2378 C CA . HIS A 1 305 ? 10.008 -22.078 -15.648 1 93.94 305 HIS A CA 1
ATOM 2379 C C . HIS A 1 305 ? 8.562 -21.609 -15.508 1 93.94 305 HIS A C 1
ATOM 2381 O O . HIS A 1 305 ? 7.848 -22.047 -14.602 1 93.94 305 HIS A O 1
ATOM 2387 N N . GLN A 1 306 ? 8.18 -20.766 -16.375 1 94.31 306 GLN A N 1
ATOM 2388 C CA . GLN A 1 306 ? 6.805 -20.281 -16.406 1 94.31 306 GLN A CA 1
ATOM 2389 C C . GLN A 1 306 ? 6.047 -20.797 -17.609 1 94.31 306 GLN A C 1
ATOM 2391 O O . GLN A 1 306 ? 6.301 -20.375 -18.75 1 94.31 306 GLN A O 1
ATOM 2396 N N . LEU A 1 307 ? 5.168 -21.719 -17.312 1 95.88 307 LEU A N 1
ATOM 2397 C CA . LEU A 1 307 ? 4.328 -22.312 -18.344 1 95.88 307 LEU A CA 1
ATOM 2398 C C . LEU A 1 307 ? 2.982 -21.609 -18.438 1 95.88 307 LEU A C 1
ATOM 2400 O O . LEU A 1 307 ? 2.377 -21.281 -17.406 1 95.88 307 LEU A O 1
ATOM 2404 N N . THR A 1 308 ? 2.488 -21.328 -19.688 1 96.38 308 THR A N 1
ATOM 2405 C CA . THR A 1 308 ? 1.221 -20.625 -19.859 1 96.38 308 THR A CA 1
ATOM 2406 C C . THR A 1 308 ? 0.412 -21.234 -21 1 96.38 308 THR A C 1
ATOM 2408 O O . THR A 1 308 ? 0.98 -21.766 -21.953 1 96.38 308 THR A O 1
ATOM 2411 N N . GLN A 1 309 ? -0.826 -21.234 -20.828 1 97.69 309 GLN A N 1
ATOM 2412 C CA . GLN A 1 309 ? -1.732 -21.5 -21.938 1 97.69 309 GLN A CA 1
ATOM 2413 C C . GLN A 1 309 ? -2.203 -20.203 -22.578 1 97.69 309 GLN A C 1
ATOM 2415 O O . GLN A 1 309 ? -2.668 -19.297 -21.906 1 97.69 309 GLN A O 1
ATOM 2420 N N . VAL A 1 310 ? -2.156 -20.156 -23.891 1 96.94 310 VAL A N 1
ATOM 2421 C CA . VAL A 1 310 ? -2.598 -18.984 -24.641 1 96.94 310 VAL A CA 1
ATOM 2422 C C . VAL A 1 310 ? -3.602 -19.391 -25.703 1 96.94 310 VAL A C 1
ATOM 2424 O O . VAL A 1 310 ? -3.375 -20.359 -26.438 1 96.94 310 VAL A O 1
ATOM 2427 N N . ILE A 1 311 ? -4.703 -18.734 -25.703 1 95.69 311 ILE A N 1
ATOM 2428 C CA . ILE A 1 311 ? -5.703 -18.906 -26.75 1 95.69 311 ILE A CA 1
ATOM 2429 C C . ILE A 1 311 ? -5.922 -17.562 -27.469 1 95.69 311 ILE A C 1
ATOM 2431 O O . ILE A 1 311 ? -6.402 -16.609 -26.875 1 95.69 311 ILE A O 1
ATOM 2435 N N . ASP A 1 312 ? -5.625 -17.484 -28.75 1 90.12 312 ASP A N 1
ATOM 2436 C CA . ASP A 1 312 ? -5.863 -16.297 -29.578 1 90.12 312 ASP A CA 1
ATOM 2437 C C . ASP A 1 312 ? -5.309 -15.047 -28.891 1 90.12 312 ASP A C 1
ATOM 2439 O O . ASP A 1 312 ? -6.023 -14.055 -28.719 1 90.12 312 ASP A O 1
ATOM 2443 N N . GLY A 1 313 ? -4.148 -15.203 -28.391 1 92.88 313 GLY A N 1
ATOM 2444 C CA . GLY A 1 313 ? -3.463 -14.07 -27.797 1 92.88 313 GLY A CA 1
ATOM 2445 C C . GLY A 1 313 ? -3.928 -13.766 -26.375 1 92.88 313 GLY A C 1
ATOM 2446 O O . GLY A 1 313 ? -3.574 -12.734 -25.812 1 92.88 313 GLY A O 1
ATOM 2447 N N . ILE A 1 314 ? -4.734 -14.586 -25.859 1 95.06 314 ILE A N 1
ATOM 2448 C CA . ILE A 1 314 ? -5.223 -14.414 -24.484 1 95.06 314 ILE A CA 1
ATOM 2449 C C . ILE A 1 314 ? -4.574 -15.453 -23.578 1 95.06 314 ILE A C 1
ATOM 2451 O O . ILE A 1 314 ? -4.746 -16.656 -23.781 1 95.06 314 ILE A O 1
ATOM 2455 N N . GLU A 1 315 ? -3.852 -14.992 -22.578 1 95.81 315 GLU A N 1
ATOM 2456 C CA . GLU A 1 315 ? -3.365 -15.914 -21.562 1 95.81 315 GLU A CA 1
ATOM 2457 C C . GLU A 1 315 ? -4.5 -16.375 -20.641 1 95.81 315 GLU A C 1
ATOM 2459 O O . GLU A 1 315 ? -5.105 -15.547 -19.953 1 95.81 315 GLU A O 1
ATOM 2464 N N . ILE A 1 316 ? -4.723 -17.625 -20.656 1 97 316 ILE A N 1
ATOM 2465 C CA . ILE A 1 316 ? -5.82 -18.156 -19.859 1 97 316 ILE A CA 1
ATOM 2466 C C . ILE A 1 316 ? -5.355 -18.391 -18.422 1 97 316 ILE A C 1
ATOM 2468 O O . ILE A 1 316 ? -6.117 -18.172 -17.484 1 97 316 ILE A O 1
ATOM 2472 N N . GLY A 1 317 ? -4.172 -18.859 -18.234 1 96.88 317 GLY A N 1
ATOM 2473 C CA . GLY A 1 317 ? -3.541 -19.109 -16.953 1 96.88 317 GLY A CA 1
ATOM 2474 C C . GLY A 1 317 ? -2.094 -19.547 -17.078 1 96.88 317 GLY A C 1
ATOM 2475 O O . GLY A 1 317 ? -1.515 -19.5 -18.156 1 96.88 317 GLY A O 1
ATOM 2476 N N . GLY A 1 318 ? -1.569 -19.922 -15.875 1 96.94 318 GLY A N 1
ATOM 2477 C CA . GLY A 1 318 ? -0.175 -20.328 -15.883 1 96.94 318 GLY A CA 1
ATOM 2478 C C . GLY A 1 318 ? 0.247 -21.047 -14.617 1 96.94 318 GLY A C 1
ATOM 2479 O O . GLY A 1 318 ? -0.532 -21.141 -13.664 1 96.94 318 GLY A O 1
ATOM 2480 N N . TYR A 1 319 ? 1.478 -21.594 -14.695 1 96.94 319 TYR A N 1
ATOM 2481 C CA . TYR A 1 319 ? 2.086 -22.344 -13.609 1 96.94 319 TYR A CA 1
ATOM 2482 C C . TYR A 1 319 ? 3.598 -22.156 -13.586 1 96.94 319 TYR A C 1
ATOM 2484 O O . TYR A 1 319 ? 4.242 -22.141 -14.641 1 96.94 319 TYR A O 1
ATOM 2492 N N . THR A 1 320 ? 4.086 -21.969 -12.375 1 95 320 THR A N 1
ATOM 2493 C CA . THR A 1 320 ? 5.52 -21.734 -12.242 1 95 320 THR A CA 1
ATOM 2494 C C . THR A 1 320 ? 6.195 -22.938 -11.578 1 95 320 THR A C 1
ATOM 2496 O O . THR A 1 320 ? 5.715 -23.438 -10.562 1 95 320 THR A O 1
ATOM 2499 N N . VAL A 1 321 ? 7.289 -23.344 -12.148 1 93.38 321 VAL A N 1
ATOM 2500 C CA . VAL A 1 321 ? 8.117 -24.406 -11.586 1 93.38 321 VAL A CA 1
ATOM 2501 C C . VAL A 1 321 ? 9.5 -23.859 -11.258 1 93.38 321 VAL A C 1
ATOM 2503 O O . VAL A 1 321 ? 10.195 -23.328 -12.133 1 93.38 321 VAL A O 1
ATOM 2506 N N . PHE A 1 322 ? 9.875 -24 -10.031 1 91.75 322 PHE A N 1
ATOM 2507 C CA . PHE A 1 322 ? 11.25 -23.734 -9.617 1 91.75 322 PHE A CA 1
ATOM 2508 C C . PHE A 1 322 ? 12.055 -25.031 -9.578 1 91.75 322 PHE A C 1
ATOM 2510 O O . PHE A 1 322 ? 11.75 -25.938 -8.805 1 91.75 322 PHE A O 1
ATOM 2517 N N . ALA A 1 323 ? 13.016 -25.094 -10.398 1 91.5 323 ALA A N 1
ATOM 2518 C CA . ALA A 1 323 ? 13.898 -26.25 -10.406 1 91.5 323 ALA A CA 1
ATOM 2519 C C . ALA A 1 323 ? 15.25 -25.906 -9.773 1 91.5 323 ALA A C 1
ATOM 2521 O O . ALA A 1 323 ? 16 -25.094 -10.312 1 91.5 323 ALA A O 1
ATOM 2522 N N . LEU A 1 324 ? 15.578 -26.562 -8.672 1 89.38 324 LEU A N 1
ATOM 2523 C CA . LEU A 1 324 ? 16.812 -26.281 -7.945 1 89.38 324 LEU A CA 1
ATOM 2524 C C . LEU A 1 324 ? 17.906 -27.281 -8.344 1 89.38 324 LEU A C 1
ATOM 2526 O O . LEU A 1 324 ? 17.609 -28.453 -8.594 1 89.38 324 LEU A O 1
ATOM 2530 N N . SER A 1 325 ? 19.125 -26.719 -8.383 1 85.75 325 SER A N 1
ATOM 2531 C CA . SER A 1 325 ? 20.266 -27.562 -8.734 1 85.75 325 SER A CA 1
ATOM 2532 C C . SER A 1 325 ? 20.953 -28.109 -7.492 1 85.75 325 SER A C 1
ATOM 2534 O O . SER A 1 325 ? 20.781 -27.562 -6.395 1 85.75 325 SER A O 1
ATOM 2536 N N . ASP A 1 326 ? 21.719 -29.266 -7.695 1 70.81 326 ASP A N 1
ATOM 2537 C CA . ASP A 1 326 ? 22.594 -29.844 -6.684 1 70.81 326 ASP A CA 1
ATOM 2538 C C . ASP A 1 326 ? 23.781 -28.938 -6.406 1 70.81 326 ASP A C 1
ATOM 2540 O O . ASP A 1 326 ? 24.281 -28.25 -7.309 1 70.81 326 ASP A O 1
ATOM 2544 N N . MET B 1 1 ? 41.875 11.125 -20.703 1 22.7 1 MET B N 1
ATOM 2545 C CA . MET B 1 1 ? 41.375 9.797 -20.375 1 22.7 1 MET B CA 1
ATOM 2546 C C . MET B 1 1 ? 40.375 9.891 -19.234 1 22.7 1 MET B C 1
ATOM 2548 O O . MET B 1 1 ? 40.75 9.891 -18.062 1 22.7 1 MET B O 1
ATOM 2552 N N . GLN B 1 2 ? 39.312 10.656 -19.281 1 27.78 2 GLN B N 1
ATOM 2553 C CA . GLN B 1 2 ? 38.375 11.078 -18.25 1 27.78 2 GLN B CA 1
ATOM 2554 C C . GLN B 1 2 ? 37.594 9.891 -17.703 1 27.78 2 GLN B C 1
ATOM 2556 O O . GLN B 1 2 ? 36.875 9.219 -18.438 1 27.78 2 GLN B O 1
ATOM 2561 N N . GLU B 1 3 ? 38.094 9.203 -16.594 1 27.86 3 GLU B N 1
ATOM 2562 C CA . GLU B 1 3 ? 37.531 8.094 -15.82 1 27.86 3 GLU B CA 1
ATOM 2563 C C . GLU B 1 3 ? 36.094 8.375 -15.406 1 27.86 3 GLU B C 1
ATOM 2565 O O . GLU B 1 3 ? 35.812 9.344 -14.703 1 27.86 3 GLU B O 1
ATOM 2570 N N . HIS B 1 4 ? 35.219 8.32 -16.359 1 29.3 4 HIS B N 1
ATOM 2571 C CA . HIS B 1 4 ? 33.781 8.469 -16.094 1 29.3 4 HIS B CA 1
ATOM 2572 C C . 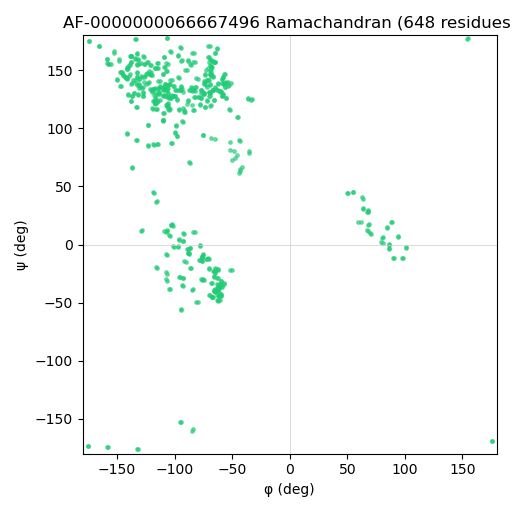HIS B 1 4 ? 33.344 7.629 -14.898 1 29.3 4 HIS B C 1
ATOM 2574 O O . HIS B 1 4 ? 33.469 6.402 -14.922 1 29.3 4 HIS B O 1
ATOM 2580 N N . ASP B 1 5 ? 33.625 8.086 -13.766 1 31.33 5 ASP B N 1
ATOM 2581 C CA . ASP B 1 5 ? 33.094 7.574 -12.5 1 31.33 5 ASP B CA 1
ATOM 2582 C C . ASP B 1 5 ? 31.625 7.242 -12.609 1 31.33 5 ASP B C 1
ATOM 2584 O O . ASP B 1 5 ? 30.797 8.141 -12.773 1 31.33 5 ASP B O 1
ATOM 2588 N N . ASP B 1 6 ? 31.297 6.242 -13.406 1 32.97 6 ASP B N 1
ATOM 2589 C CA . ASP B 1 6 ? 29.938 5.75 -13.539 1 32.97 6 ASP B CA 1
ATOM 2590 C C . ASP B 1 6 ? 29.266 5.637 -12.172 1 32.97 6 ASP B C 1
ATOM 2592 O O . ASP B 1 6 ? 29.516 4.684 -11.43 1 32.97 6 ASP B O 1
ATOM 2596 N N . GLU B 1 7 ? 29.078 6.707 -11.469 1 35.03 7 GLU B N 1
ATOM 2597 C CA . GLU B 1 7 ? 28.234 6.816 -10.281 1 35.03 7 GLU B CA 1
ATOM 2598 C C . GLU B 1 7 ? 27 5.938 -10.406 1 35.03 7 GLU B C 1
ATOM 2600 O O . GLU B 1 7 ? 26.141 6.188 -11.242 1 35.03 7 GLU B O 1
ATOM 2605 N N . HIS B 1 8 ? 27.188 4.688 -10.141 1 34.53 8 HIS B N 1
ATOM 2606 C CA . HIS B 1 8 ? 26.062 3.775 -10.07 1 34.53 8 HIS B CA 1
ATOM 2607 C C . HIS B 1 8 ? 24.922 4.375 -9.258 1 34.53 8 HIS B C 1
ATOM 2609 O O . HIS B 1 8 ? 25.156 5.023 -8.234 1 34.53 8 HIS B O 1
ATOM 2615 N N . PRO B 1 9 ? 23.859 4.727 -9.867 1 39.94 9 PRO B N 1
ATOM 2616 C CA . PRO B 1 9 ? 22.75 5.273 -9.094 1 39.94 9 PRO B CA 1
ATOM 2617 C C . PRO B 1 9 ? 22.594 4.613 -7.727 1 39.94 9 PRO B C 1
ATOM 2619 O O . PRO B 1 9 ? 22.969 3.447 -7.559 1 39.94 9 PRO B O 1
ATOM 2622 N N . PRO B 1 10 ? 22.594 5.391 -6.684 1 42.81 10 PRO B N 1
ATOM 2623 C CA . PRO B 1 10 ? 22.422 4.867 -5.324 1 42.81 10 PRO B CA 1
ATOM 2624 C C . PRO B 1 10 ? 21.516 3.639 -5.273 1 42.81 10 PRO B C 1
ATOM 2626 O O . PRO B 1 10 ? 20.609 3.5 -6.094 1 42.81 10 PRO B O 1
ATOM 2629 N N . LEU B 1 11 ? 22 2.584 -4.711 1 45.25 11 LEU B N 1
ATOM 2630 C CA . LEU B 1 11 ? 21.516 1.228 -4.473 1 45.25 11 LEU B CA 1
ATOM 2631 C C . LEU B 1 11 ? 20.078 1.241 -3.984 1 45.25 11 LEU B C 1
ATOM 2633 O O . LEU B 1 11 ? 19.766 1.831 -2.943 1 45.25 11 LEU B O 1
ATOM 2637 N N . GLN B 1 12 ? 19.047 1.186 -4.879 1 55.97 12 GLN B N 1
ATOM 2638 C CA . GLN B 1 12 ? 17.688 1.085 -4.391 1 55.97 12 GLN B CA 1
ATOM 2639 C C . GLN B 1 12 ? 17.531 -0.07 -3.402 1 55.97 12 GLN B C 1
ATOM 2641 O O . GLN B 1 12 ? 18.016 -1.177 -3.658 1 55.97 12 GLN B O 1
ATOM 2646 N N . PRO B 1 13 ? 17.203 0.252 -2.094 1 60.66 13 PRO B N 1
ATOM 2647 C CA . PRO B 1 13 ? 17.016 -0.763 -1.054 1 60.66 13 PRO B CA 1
ATOM 2648 C C . PRO B 1 13 ? 16.062 -1.873 -1.473 1 60.66 13 PRO B C 1
ATOM 2650 O O . PRO B 1 13 ? 15.273 -1.693 -2.404 1 60.66 13 PRO B O 1
ATOM 2653 N N . GLY B 1 14 ? 16.438 -3.172 -1.093 1 76.94 14 GLY B N 1
ATOM 2654 C CA . GLY B 1 14 ? 15.5 -4.27 -1.312 1 76.94 14 GLY B CA 1
ATOM 2655 C C . GLY B 1 14 ? 14.109 -3.984 -0.78 1 76.94 14 GLY B C 1
ATOM 2656 O O . GLY B 1 14 ? 13.133 -4.602 -1.217 1 76.94 14 GLY B O 1
ATOM 2657 N N . SER B 1 15 ? 14.078 -3.076 0.141 1 88.19 15 SER B N 1
ATOM 2658 C CA . SER B 1 15 ? 12.797 -2.672 0.703 1 88.19 15 SER B CA 1
ATOM 2659 C C . SER B 1 15 ? 12.422 -1.26 0.263 1 88.19 15 SER B C 1
ATOM 2661 O O . SER B 1 15 ? 13.258 -0.529 -0.275 1 88.19 15 SER B O 1
ATOM 2663 N N . LYS B 1 16 ? 11.172 -0.916 0.379 1 91.19 16 LYS B N 1
ATOM 2664 C CA . LYS B 1 16 ? 10.656 0.428 0.131 1 91.19 16 LYS B CA 1
ATOM 2665 C C . LYS B 1 16 ? 9.719 0.874 1.251 1 91.19 16 LYS B C 1
ATOM 2667 O O . LYS B 1 16 ? 8.5 0.741 1.137 1 91.19 16 LYS B O 1
ATOM 2672 N N . LEU B 1 17 ? 10.312 1.507 2.266 1 94.75 17 LEU B N 1
ATOM 2673 C CA . LEU B 1 17 ? 9.523 2.031 3.377 1 94.75 17 LEU B CA 1
ATOM 2674 C C . LEU B 1 17 ? 8.812 3.32 2.979 1 94.75 17 LEU B C 1
ATOM 2676 O O . LEU B 1 17 ? 9.414 4.207 2.371 1 94.75 17 LEU B O 1
ATOM 2680 N N . VAL B 1 18 ? 7.539 3.328 3.303 1 95.38 18 VAL B N 1
ATOM 2681 C CA . VAL B 1 18 ? 6.758 4.52 2.994 1 95.38 18 VAL B CA 1
ATOM 2682 C C . VAL B 1 18 ? 5.914 4.914 4.207 1 95.38 18 VAL B C 1
ATOM 2684 O O . VAL B 1 18 ? 5.141 4.105 4.723 1 95.38 18 VAL B O 1
ATOM 2687 N N . LEU B 1 19 ? 6.152 6.035 4.691 1 97.19 19 LEU B N 1
ATOM 2688 C CA . LEU B 1 19 ? 5.219 6.711 5.586 1 97.19 19 LEU B CA 1
ATOM 2689 C C . LEU B 1 19 ? 4.383 7.734 4.824 1 97.19 19 LEU B C 1
ATOM 2691 O O . LEU B 1 19 ? 4.832 8.859 4.594 1 97.19 19 LEU B O 1
ATOM 2695 N N . GLY B 1 20 ? 3.164 7.375 4.543 1 94 20 GLY B N 1
ATOM 2696 C CA . GLY B 1 20 ? 2.371 8.086 3.551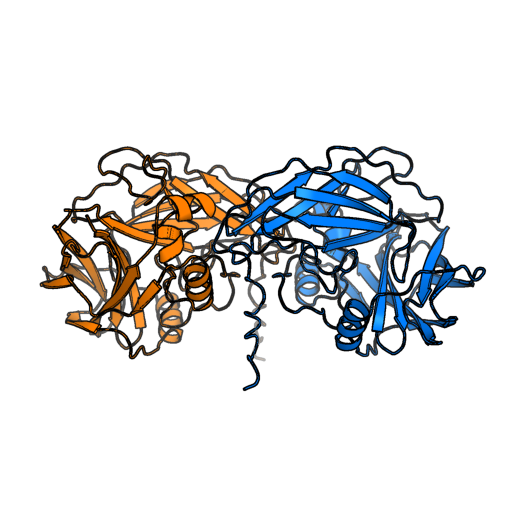 1 94 20 GLY B CA 1
ATOM 2697 C C . GLY B 1 20 ? 1.885 9.438 4.035 1 94 20 GLY B C 1
ATOM 2698 O O . GLY B 1 20 ? 1.536 9.594 5.207 1 94 20 GLY B O 1
ATOM 2699 N N . TYR B 1 21 ? 1.798 10.422 3.115 1 93.75 21 TYR B N 1
ATOM 2700 C CA . TYR B 1 21 ? 1.158 11.695 3.4 1 93.75 21 TYR B CA 1
ATOM 2701 C C . TYR B 1 21 ? -0.346 11.625 3.162 1 93.75 21 TYR B C 1
ATOM 2703 O O . TYR B 1 21 ? -1.098 12.484 3.621 1 93.75 21 TYR B O 1
ATOM 2711 N N . ASP B 1 22 ? -0.698 10.688 2.428 1 89.12 22 ASP B N 1
ATOM 2712 C CA . ASP B 1 22 ? -2.064 10.32 2.068 1 89.12 22 ASP B CA 1
ATOM 2713 C C . ASP B 1 22 ? -2.195 8.812 1.853 1 89.12 22 ASP B C 1
ATOM 2715 O O . ASP B 1 22 ? -1.205 8.133 1.571 1 89.12 22 ASP B O 1
ATOM 2719 N N . TYR B 1 23 ? -3.436 8.297 1.94 1 83.19 23 TYR B N 1
ATOM 2720 C CA . TYR B 1 23 ? -3.637 6.852 1.849 1 83.19 23 TYR B CA 1
ATOM 2721 C C . TYR B 1 23 ? -3.258 6.336 0.466 1 83.19 23 TYR B C 1
ATOM 2723 O O . TYR B 1 23 ? -2.959 5.148 0.299 1 83.19 23 TYR B O 1
ATOM 2731 N N . SER B 1 24 ? -3.225 7.199 -0.504 1 79.56 24 SER B N 1
ATOM 2732 C CA . SER B 1 24 ? -2.918 6.777 -1.867 1 79.56 24 SER B CA 1
ATOM 2733 C C . SER B 1 24 ? -1.428 6.906 -2.164 1 79.56 24 SER B C 1
ATOM 2735 O O . SER B 1 24 ? -0.98 6.598 -3.27 1 79.56 24 SER B O 1
ATOM 2737 N N . ASP B 1 25 ? -0.64 7.293 -1.212 1 88.94 25 ASP B N 1
ATOM 2738 C CA . ASP B 1 25 ? 0.785 7.539 -1.414 1 88.94 25 ASP B CA 1
ATOM 2739 C C . ASP B 1 25 ? 1.543 6.23 -1.62 1 88.94 25 ASP B C 1
ATOM 2741 O O . ASP B 1 25 ? 1.536 5.355 -0.749 1 88.94 25 ASP B O 1
ATOM 2745 N N . THR B 1 26 ? 2.254 6.137 -2.73 1 84.88 26 THR B N 1
ATOM 2746 C CA . THR B 1 26 ? 3.025 4.941 -3.045 1 84.88 26 THR B CA 1
ATOM 2747 C C . THR B 1 26 ? 4.504 5.152 -2.74 1 84.88 26 THR B C 1
ATOM 2749 O O . THR B 1 26 ? 5.32 4.25 -2.938 1 84.88 26 THR B O 1
ATOM 2752 N N . GLY B 1 27 ? 4.836 6.297 -2.303 1 91.19 27 GLY B N 1
ATOM 2753 C CA . GLY B 1 27 ? 6.23 6.633 -2.055 1 91.19 27 GLY B CA 1
ATOM 2754 C C . GLY B 1 27 ? 6.922 7.234 -3.262 1 91.19 27 GLY B C 1
ATOM 2755 O O . GLY B 1 27 ? 8.023 7.773 -3.146 1 91.19 27 GLY B O 1
ATOM 2756 N N . ASP B 1 28 ? 6.293 7.172 -4.402 1 88.19 28 ASP B N 1
ATOM 2757 C CA . ASP B 1 28 ? 6.867 7.738 -5.621 1 88.19 28 ASP B CA 1
ATOM 2758 C C . ASP B 1 28 ? 6.355 9.156 -5.863 1 88.19 28 ASP B C 1
ATOM 2760 O O . ASP B 1 28 ? 5.48 9.641 -5.141 1 88.19 28 ASP B O 1
ATOM 2764 N N . GLY B 1 29 ? 6.98 9.82 -6.816 1 90.31 29 GLY B N 1
ATOM 2765 C CA . GLY B 1 29 ? 6.488 11.117 -7.266 1 90.31 29 GLY B CA 1
ATOM 2766 C C . GLY B 1 29 ? 7.047 12.273 -6.465 1 90.31 29 GLY B C 1
ATOM 2767 O O . GLY B 1 29 ? 6.449 13.352 -6.418 1 90.31 29 GLY B O 1
ATOM 2768 N N . ARG B 1 30 ? 8.148 12.023 -5.781 1 94.69 30 ARG B N 1
ATOM 2769 C CA . ARG B 1 30 ? 8.766 13.133 -5.059 1 94.69 30 ARG B CA 1
ATOM 2770 C C . ARG B 1 30 ? 9.773 13.867 -5.934 1 94.69 30 ARG B C 1
ATOM 2772 O O . ARG B 1 30 ? 10.492 13.242 -6.719 1 94.69 30 ARG B O 1
ATOM 2779 N N . PRO B 1 31 ? 10.031 15.148 -5.805 1 96.94 31 PRO B N 1
ATOM 2780 C CA . PRO B 1 31 ? 9.242 16.031 -4.938 1 96.94 31 PRO B CA 1
ATOM 2781 C C . PRO B 1 31 ? 7.758 16.047 -5.305 1 96.94 31 PRO B C 1
ATOM 2783 O O . PRO B 1 31 ? 7.41 15.953 -6.488 1 96.94 31 PRO B O 1
ATOM 2786 N N . LEU B 1 32 ? 6.898 16.156 -4.227 1 96.19 32 LEU B N 1
ATOM 2787 C CA . LEU B 1 32 ? 5.457 16.156 -4.465 1 96.19 32 LEU B CA 1
ATOM 2788 C C . LEU B 1 32 ? 5.023 17.438 -5.176 1 96.19 32 LEU B C 1
ATOM 2790 O O . LEU B 1 32 ? 5.582 18.5 -4.938 1 96.19 32 LEU B O 1
ATOM 2794 N N . PRO B 1 33 ? 4.02 17.344 -5.961 1 93.06 33 PRO B N 1
ATOM 2795 C CA . PRO B 1 33 ? 3.578 18.531 -6.699 1 93.06 33 PRO B CA 1
ATOM 2796 C C . PRO B 1 33 ? 3.014 19.609 -5.789 1 93.06 33 PRO B C 1
ATOM 2798 O O . PRO B 1 33 ? 2.568 19.328 -4.676 1 93.06 33 PRO B O 1
ATOM 2801 N N . TYR B 1 34 ? 3.047 20.812 -6.316 1 93.38 34 TYR B N 1
ATOM 2802 C CA . TYR B 1 34 ? 2.422 21.953 -5.645 1 93.38 34 TYR B CA 1
ATOM 2803 C C . TYR B 1 34 ? 0.968 21.656 -5.305 1 93.38 34 TYR B C 1
ATOM 2805 O O . TYR B 1 34 ? 0.25 21.047 -6.102 1 93.38 34 TYR B O 1
ATOM 2813 N N . GLY B 1 35 ? 0.556 22.016 -4.156 1 90.69 35 GLY B N 1
ATOM 2814 C CA . GLY B 1 35 ? -0.83 21.844 -3.752 1 90.69 35 GLY B CA 1
ATOM 2815 C C . GLY B 1 35 ? -1.056 20.594 -2.928 1 90.69 35 GLY B C 1
ATOM 2816 O O . GLY B 1 35 ? -2.105 20.438 -2.299 1 90.69 35 GLY B O 1
ATOM 2817 N N . THR B 1 36 ? -0.1 19.703 -2.846 1 92.25 36 THR B N 1
ATOM 2818 C CA . THR B 1 36 ? -0.227 18.484 -2.051 1 92.25 36 THR B CA 1
ATOM 2819 C C . THR B 1 36 ? -0.227 18.812 -0.56 1 92.25 36 THR B C 1
ATOM 2821 O O . THR B 1 36 ? 0.636 19.547 -0.082 1 92.25 36 THR B O 1
ATOM 2824 N N . VAL B 1 37 ? -1.184 18.281 0.155 1 93.62 37 VAL B N 1
ATOM 2825 C CA . VAL B 1 37 ? -1.272 18.484 1.596 1 93.62 37 VAL B CA 1
ATOM 2826 C C . VAL B 1 37 ? -0.435 17.438 2.326 1 93.62 37 VAL B C 1
ATOM 2828 O O . VAL B 1 37 ? -0.971 16.625 3.07 1 93.62 37 VAL B O 1
ATOM 2831 N N . TYR B 1 38 ? 0.855 17.609 2.178 1 95.62 38 TYR B N 1
ATOM 2832 C CA . TYR B 1 38 ? 1.767 16.609 2.697 1 95.62 38 TYR B CA 1
ATOM 2833 C C . TYR B 1 38 ? 1.929 16.734 4.207 1 95.62 38 TYR B C 1
ATOM 2835 O O . TYR B 1 38 ? 2.438 15.828 4.867 1 95.62 38 TYR B O 1
ATOM 2843 N N . TYR B 1 39 ? 1.481 17.859 4.828 1 96.94 39 TYR B N 1
ATOM 2844 C CA . TYR B 1 39 ? 1.761 18.188 6.219 1 96.94 39 TYR B CA 1
ATOM 2845 C C . TYR B 1 39 ? 0.658 17.688 7.137 1 96.94 39 TYR B C 1
ATOM 2847 O O . TYR B 1 39 ? 0.614 18.031 8.32 1 96.94 39 TYR B O 1
ATOM 2855 N N . CYS B 1 40 ? -0.237 16.891 6.633 1 94.69 40 CYS B N 1
ATOM 2856 C CA . CYS B 1 40 ? -1.352 16.375 7.414 1 94.69 40 CYS B CA 1
ATOM 2857 C C . CYS B 1 40 ? -1.575 14.891 7.129 1 94.69 40 CYS B C 1
ATOM 2859 O O . CYS B 1 40 ? -2.672 14.484 6.738 1 94.69 40 CYS B O 1
ATOM 2861 N N . SER B 1 41 ? -0.695 14.07 7.465 1 94.69 41 SER B N 1
ATOM 2862 C CA . SER B 1 41 ? -0.718 12.648 7.152 1 94.69 41 SER B CA 1
ATOM 2863 C C . SER B 1 41 ? -1.738 11.906 8.016 1 94.69 41 SER B C 1
ATOM 2865 O O . SER B 1 41 ? -1.7 12 9.242 1 94.69 41 SER B O 1
ATOM 2867 N N . PRO B 1 42 ? -2.527 11.164 7.414 1 91.19 42 PRO B N 1
ATOM 2868 C CA . PRO B 1 42 ? -3.439 10.32 8.188 1 91.19 42 PRO B CA 1
ATOM 2869 C C . PRO B 1 42 ? -2.752 9.086 8.766 1 91.19 42 PRO B C 1
ATOM 2871 O O . PRO B 1 42 ? -3.369 8.32 9.516 1 91.19 42 PRO B O 1
ATOM 2874 N N . PHE B 1 43 ? -1.484 8.859 8.531 1 93.94 43 PHE B N 1
ATOM 2875 C CA . PHE B 1 43 ? -0.758 7.691 9.008 1 93.94 43 PHE B CA 1
ATOM 2876 C C . PHE B 1 43 ? -0.186 7.934 10.398 1 93.94 43 PHE B C 1
ATOM 2878 O O . PHE B 1 43 ? 0.374 7.027 11.016 1 93.94 43 PHE B O 1
ATOM 2885 N N . ILE B 1 44 ? -0.317 9.172 10.828 1 95.38 44 ILE B N 1
ATOM 2886 C CA . ILE B 1 44 ? 0.083 9.523 12.188 1 95.38 44 ILE B CA 1
ATOM 2887 C C . ILE B 1 44 ? -1.157 9.75 13.047 1 95.38 44 ILE B C 1
ATOM 2889 O O . ILE B 1 44 ? -2.084 10.461 12.641 1 95.38 44 ILE B O 1
ATOM 2893 N N . ALA B 1 45 ? -1.098 9.117 14.25 1 92.06 45 ALA B N 1
ATOM 2894 C CA . ALA B 1 45 ? -2.287 9.227 15.086 1 92.06 45 ALA B CA 1
ATOM 2895 C C . ALA B 1 45 ? -1.907 9.398 16.562 1 92.06 45 ALA B C 1
ATOM 2897 O O . ALA B 1 45 ? -0.816 9 16.969 1 92.06 45 ALA B O 1
ATOM 2898 N N . LEU B 1 46 ? -2.785 10.062 17.234 1 91.88 46 LEU B N 1
ATOM 2899 C CA . LEU B 1 46 ? -2.76 10.156 18.688 1 91.88 46 LEU B CA 1
ATOM 2900 C C . LEU B 1 46 ? -3.957 9.438 19.297 1 91.88 46 LEU B C 1
ATOM 2902 O O . LEU B 1 46 ? -5.07 9.508 18.766 1 91.88 46 LEU B O 1
ATOM 2906 N N . SER B 1 47 ? -3.627 8.781 20.391 1 90.5 47 SER B N 1
ATOM 2907 C CA . SER B 1 47 ? -4.762 8.227 21.109 1 90.5 47 SER B CA 1
ATOM 2908 C C . SER B 1 47 ? -5.703 9.328 21.594 1 90.5 47 SER B C 1
ATOM 2910 O O . SER B 1 47 ? -5.258 10.414 21.969 1 90.5 47 SER B O 1
ATOM 2912 N N . THR B 1 48 ? -6.969 9.047 21.453 1 84.5 48 THR B N 1
ATOM 2913 C CA . THR B 1 48 ? -7.961 10.062 21.812 1 84.5 48 THR B CA 1
ATOM 2914 C C . THR B 1 48 ? -9.164 9.414 22.484 1 84.5 48 THR B C 1
ATOM 2916 O O . THR B 1 48 ? -9.438 8.227 22.297 1 84.5 48 THR B O 1
ATOM 2919 N N . THR B 1 49 ? -9.766 10.242 23.344 1 78 49 THR B N 1
ATOM 2920 C CA . THR B 1 49 ? -11.008 9.812 23.984 1 78 49 THR B CA 1
ATOM 2921 C C . THR B 1 49 ? -12.211 10.164 23.109 1 78 49 THR B C 1
ATOM 2923 O O . THR B 1 49 ? -13.336 9.773 23.422 1 78 49 THR B O 1
ATOM 2926 N N . ASP B 1 50 ? -12 10.922 22.031 1 81.25 50 ASP B N 1
ATOM 2927 C CA . ASP B 1 50 ? -13.031 11.266 21.062 1 81.25 50 ASP B CA 1
ATOM 2928 C C . ASP B 1 50 ? -12.727 10.648 19.688 1 81.25 50 ASP B C 1
ATOM 2930 O O . ASP B 1 50 ? -12.242 11.336 18.797 1 81.25 50 ASP B O 1
ATOM 2934 N N . PRO B 1 51 ? -13.141 9.508 19.547 1 73.12 51 PRO B N 1
ATOM 2935 C CA . PRO B 1 51 ? -12.797 8.82 18.297 1 73.12 51 PRO B CA 1
ATOM 2936 C C . PRO B 1 51 ? -13.609 9.32 17.109 1 73.12 51 PRO B C 1
ATOM 2938 O O . PRO B 1 51 ? -13.297 8.977 15.961 1 73.12 51 PRO B O 1
ATOM 2941 N N . VAL B 1 52 ? -14.555 10.117 17.391 1 74.69 52 VAL B N 1
ATOM 2942 C CA . VAL B 1 52 ? -15.383 10.633 16.297 1 74.69 52 VAL B CA 1
ATOM 2943 C C . VAL B 1 52 ? -14.672 11.797 15.617 1 74.69 52 VAL B C 1
ATOM 2945 O O . VAL B 1 52 ? -14.469 11.781 14.398 1 74.69 52 VAL B O 1
ATOM 2948 N N . THR B 1 53 ? -14.227 12.695 16.406 1 78.06 53 THR B N 1
ATOM 2949 C CA . THR B 1 53 ? -13.609 13.883 15.828 1 78.06 53 THR B CA 1
ATOM 2950 C C . THR B 1 53 ? -12.086 13.727 15.758 1 78.06 53 THR B C 1
ATOM 2952 O O . THR B 1 53 ? -11.43 14.344 14.922 1 78.06 53 THR B O 1
ATOM 2955 N N . GLY B 1 54 ? -11.57 12.953 16.656 1 78.44 54 GLY B N 1
ATOM 2956 C CA . GLY B 1 54 ? -10.125 12.836 16.781 1 78.44 54 GLY B CA 1
ATOM 2957 C C . GLY B 1 54 ? -9.516 13.93 17.641 1 78.44 54 GLY B C 1
ATOM 2958 O O . GLY B 1 54 ? -8.297 14.117 17.641 1 78.44 54 GLY B O 1
ATOM 2959 N N . TRP B 1 55 ? -10.344 14.609 18.359 1 82.44 55 TRP B N 1
ATOM 2960 C CA . TRP B 1 55 ? -9.867 15.695 19.219 1 82.44 55 TRP B CA 1
ATOM 2961 C C . TRP B 1 55 ? -8.969 15.156 20.328 1 82.44 55 TRP B C 1
ATOM 2963 O O . TRP B 1 55 ? -9.281 14.148 20.953 1 82.44 55 TRP B O 1
ATOM 2973 N N . VAL B 1 56 ? -7.863 15.867 20.516 1 85.06 56 VAL B N 1
ATOM 2974 C CA . VAL B 1 56 ? -6.93 15.523 21.578 1 85.06 56 VAL B CA 1
ATOM 2975 C C . VAL B 1 56 ? -6.863 16.656 22.594 1 85.06 56 VAL B C 1
ATOM 2977 O O . VAL B 1 56 ? -6.414 17.75 22.281 1 85.06 56 VAL B O 1
ATOM 2980 N N . PRO B 1 57 ? -7.277 16.359 23.797 1 86.31 57 PRO B N 1
ATOM 2981 C CA . PRO B 1 57 ? -7.23 17.422 24.797 1 86.31 57 PRO B CA 1
ATOM 2982 C C . PRO B 1 57 ? -5.801 17.812 25.172 1 86.31 57 PRO B C 1
ATOM 2984 O O . PRO B 1 57 ? -4.914 16.953 25.234 1 86.31 57 PRO B O 1
ATOM 2987 N N . PRO B 1 58 ? -5.656 19.125 25.453 1 87.75 58 PRO B N 1
ATOM 2988 C CA . PRO B 1 58 ? -4.328 19.531 25.922 1 87.75 58 PRO B CA 1
ATOM 2989 C C . PRO B 1 58 ? -3.994 19 27.297 1 87.75 58 PRO B C 1
ATOM 2991 O O . PRO B 1 58 ? -4.895 18.641 28.062 1 87.75 58 PRO B O 1
ATOM 2994 N N . ASP B 1 59 ? -2.732 18.844 27.562 1 91.44 59 ASP B N 1
ATOM 2995 C CA . ASP B 1 59 ? -2.17 18.562 28.875 1 91.44 59 ASP B CA 1
ATOM 2996 C C . ASP B 1 59 ? -2.555 17.156 29.344 1 91.44 59 ASP B C 1
ATOM 2998 O O . ASP B 1 59 ? -2.623 16.891 30.547 1 91.44 59 ASP B O 1
ATOM 3002 N N . THR B 1 60 ? -2.959 16.344 28.5 1 91.38 60 THR B N 1
ATOM 3003 C CA . THR B 1 60 ? -3.227 14.938 28.766 1 91.38 60 THR B CA 1
ATOM 3004 C C . THR B 1 60 ? -2.301 14.047 27.938 1 91.38 60 THR B C 1
ATOM 3006 O O . THR B 1 60 ? -2.219 14.18 26.719 1 91.38 60 THR B O 1
ATOM 3009 N N . PRO B 1 61 ? -1.617 13.164 28.656 1 93.94 6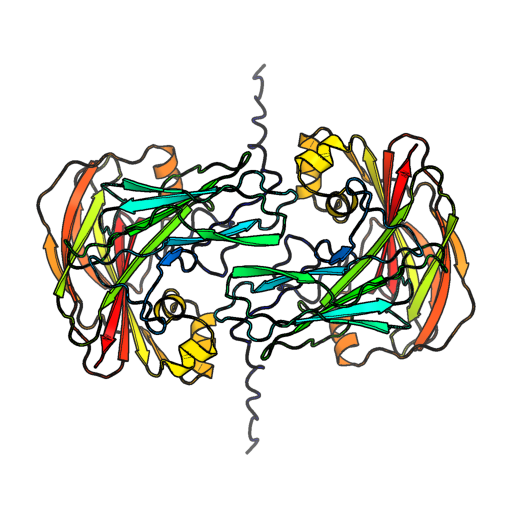1 PRO B N 1
ATOM 3010 C CA . PRO B 1 61 ? -0.731 12.281 27.906 1 93.94 61 PRO B CA 1
ATOM 3011 C C . PRO B 1 61 ? -1.478 11.445 26.859 1 93.94 61 PRO B C 1
ATOM 3013 O O . PRO B 1 61 ? -2.59 10.984 27.125 1 93.94 61 PRO B O 1
ATOM 3016 N N . ALA B 1 62 ? -0.891 11.32 25.719 1 94.44 62 ALA B N 1
ATOM 3017 C CA . ALA B 1 62 ? -1.455 10.531 24.625 1 94.44 62 ALA B CA 1
ATOM 3018 C C . ALA B 1 62 ? -0.401 9.617 24.016 1 94.44 62 ALA B C 1
ATOM 3020 O O . ALA B 1 62 ? 0.789 9.938 24.016 1 94.44 62 ALA B O 1
ATOM 3021 N N . THR B 1 63 ? -0.888 8.5 23.562 1 96.06 63 THR B N 1
ATOM 3022 C CA . THR B 1 63 ? -0.016 7.586 22.844 1 96.06 63 THR B CA 1
ATOM 3023 C C . THR B 1 63 ? 0.061 7.973 21.359 1 96.06 63 THR B C 1
ATOM 3025 O O . THR B 1 63 ? -0.965 8.211 20.734 1 96.06 63 THR B O 1
ATOM 3028 N N . LEU B 1 64 ? 1.292 8.016 20.875 1 97.06 64 LEU B N 1
ATOM 3029 C CA . LEU B 1 64 ? 1.521 8.305 19.469 1 97.06 64 LEU B CA 1
ATOM 3030 C C . LEU B 1 64 ? 1.75 7.016 18.672 1 97.06 64 LEU B C 1
ATOM 3032 O O . LEU B 1 64 ? 2.48 6.133 19.125 1 97.06 64 LEU B O 1
ATOM 3036 N N . THR B 1 65 ? 1.083 6.895 17.562 1 96.88 65 THR B N 1
ATOM 3037 C CA . THR B 1 65 ? 1.302 5.785 16.641 1 96.88 65 THR B CA 1
ATOM 3038 C C . THR B 1 65 ? 1.447 6.285 15.211 1 96.88 65 THR B C 1
ATOM 3040 O O . THR B 1 65 ? 1.021 7.398 14.891 1 96.88 65 THR B O 1
ATOM 3043 N N . ALA B 1 66 ? 2.109 5.535 14.422 1 97.62 66 ALA B N 1
ATOM 3044 C CA . ALA B 1 66 ? 2.168 5.781 12.977 1 97.62 66 ALA B CA 1
ATOM 3045 C C . ALA B 1 66 ? 2.225 4.469 12.203 1 97.62 66 ALA B C 1
ATOM 3047 O O . ALA B 1 66 ? 2.752 3.469 12.695 1 97.62 66 ALA B O 1
ATOM 3048 N N . THR B 1 67 ? 1.661 4.527 11.062 1 95.88 67 THR B N 1
ATOM 3049 C CA . THR B 1 67 ? 1.667 3.361 10.188 1 95.88 67 THR B CA 1
ATOM 3050 C C . THR B 1 67 ? 2.715 3.516 9.086 1 95.88 67 THR B C 1
ATOM 3052 O O . THR B 1 67 ? 2.768 4.547 8.414 1 95.88 67 THR B O 1
ATOM 3055 N N . VAL B 1 68 ? 3.533 2.508 8.953 1 97.31 68 VAL B N 1
ATOM 3056 C CA . VAL B 1 68 ? 4.547 2.465 7.902 1 97.31 68 VAL B CA 1
ATOM 3057 C C . VAL B 1 68 ? 4.324 1.239 7.02 1 97.31 68 VAL B C 1
ATOM 3059 O O . VAL B 1 68 ? 3.844 0.206 7.488 1 97.31 68 VAL B O 1
ATOM 3062 N N . GLN B 1 69 ? 4.633 1.415 5.754 1 94.5 69 GLN B N 1
ATOM 3063 C CA . GLN B 1 69 ? 4.43 0.353 4.773 1 94.5 69 GLN B CA 1
ATOM 3064 C C . GLN B 1 69 ? 5.738 -0.009 4.074 1 94.5 69 GLN B C 1
ATOM 3066 O O . GLN B 1 69 ? 6.629 0.832 3.941 1 94.5 69 GLN B O 1
ATOM 3071 N N . ASN B 1 70 ? 5.902 -1.238 3.725 1 93.94 70 ASN B N 1
ATOM 3072 C CA . ASN B 1 70 ? 6.934 -1.683 2.789 1 93.94 70 ASN B CA 1
ATOM 3073 C C . ASN B 1 70 ? 6.352 -1.966 1.407 1 93.94 70 ASN B C 1
ATOM 3075 O O . ASN B 1 70 ? 6.008 -3.107 1.096 1 93.94 70 ASN B O 1
ATOM 3079 N N . LEU B 1 71 ? 6.328 -0.846 0.641 1 87.25 71 LEU B N 1
ATOM 3080 C CA . LEU B 1 71 ? 5.648 -0.93 -0.649 1 87.25 71 LEU B CA 1
ATOM 3081 C C . LEU B 1 71 ? 6.637 -1.282 -1.758 1 87.25 71 LEU B C 1
ATOM 3083 O O . LEU B 1 71 ? 7.719 -0.701 -1.838 1 87.25 71 LEU B O 1
ATOM 3087 N N . SER B 1 72 ? 6.211 -2.244 -2.59 1 67.81 72 SER B N 1
ATOM 3088 C CA . SER B 1 72 ? 6.961 -2.605 -3.787 1 67.81 72 SER B CA 1
ATOM 3089 C C . SER B 1 72 ? 8.367 -3.08 -3.434 1 67.81 72 SER B C 1
ATOM 3091 O O . SER B 1 72 ? 9.281 -2.998 -4.258 1 67.81 72 SER B O 1
ATOM 3093 N N . GLY B 1 73 ? 8.5 -3.445 -2.229 1 62.56 73 GLY B N 1
ATOM 3094 C CA . GLY B 1 73 ? 9.797 -3.967 -1.827 1 62.56 73 GLY B CA 1
ATOM 3095 C C . GLY B 1 73 ? 9.992 -5.426 -2.197 1 62.56 73 GLY B C 1
ATOM 3096 O O . GLY B 1 73 ? 9.023 -6.184 -2.293 1 62.56 73 GLY B O 1
ATOM 3097 N N . LEU B 1 74 ? 11.266 -5.648 -2.566 1 73.62 74 LEU B N 1
ATOM 3098 C CA . LEU B 1 74 ? 11.617 -7.023 -2.914 1 73.62 74 LEU B CA 1
ATOM 3099 C C . LEU B 1 74 ? 12.148 -7.77 -1.694 1 73.62 74 LEU B C 1
ATOM 3101 O O . LEU B 1 74 ? 12.227 -9 -1.703 1 73.62 74 LEU B O 1
ATOM 3105 N N . GLY B 1 75 ? 12.445 -6.953 -0.714 1 79.12 75 GLY B N 1
ATOM 3106 C CA . GLY B 1 75 ? 12.969 -7.535 0.511 1 79.12 75 GLY B CA 1
ATOM 3107 C C . GLY B 1 75 ? 12.289 -7.008 1.76 1 79.12 75 GLY B C 1
ATOM 3108 O O . GLY B 1 75 ? 11.586 -5.992 1.711 1 79.12 75 GLY B O 1
ATOM 3109 N N . THR B 1 76 ? 12.5 -7.738 2.805 1 86.38 76 THR B N 1
ATOM 3110 C CA . THR B 1 76 ? 12.016 -7.312 4.113 1 86.38 76 THR B CA 1
ATOM 3111 C C . THR B 1 76 ? 12.805 -6.105 4.617 1 86.38 76 THR B C 1
ATOM 3113 O O . THR B 1 76 ? 14.023 -6.055 4.473 1 86.38 76 THR B O 1
ATOM 3116 N N . ALA B 1 77 ? 12.086 -5.074 5.066 1 92.62 77 ALA B N 1
ATOM 3117 C CA . ALA B 1 77 ? 12.75 -3.971 5.758 1 92.62 77 ALA B CA 1
ATOM 3118 C C . ALA B 1 77 ? 13.133 -4.367 7.18 1 92.62 77 ALA B C 1
ATOM 3120 O O . ALA B 1 77 ? 12.344 -4.207 8.109 1 92.62 77 ALA B O 1
ATOM 3121 N N . LEU B 1 78 ? 14.367 -4.828 7.301 1 90.31 78 LEU B N 1
ATOM 3122 C CA . LEU B 1 78 ? 14.844 -5.312 8.594 1 90.31 78 LEU B CA 1
ATOM 3123 C C . LEU B 1 78 ? 15.109 -4.148 9.547 1 90.31 78 LEU B C 1
ATOM 3125 O O . LEU B 1 78 ? 15.625 -3.107 9.125 1 90.31 78 LEU B O 1
ATOM 3129 N N . GLY B 1 79 ? 14.766 -4.305 10.789 1 94.12 79 GLY B N 1
ATOM 3130 C CA . GLY B 1 79 ? 15.031 -3.289 11.797 1 94.12 79 GLY B CA 1
ATOM 3131 C C . GLY B 1 79 ? 14.227 -2.021 11.602 1 94.12 79 GLY B C 1
ATOM 3132 O O . GLY B 1 79 ? 14.688 -0.925 11.914 1 94.12 79 GLY B O 1
ATOM 3133 N N . THR B 1 80 ? 13.07 -2.113 11.008 1 97.12 80 THR B N 1
ATOM 3134 C CA . THR B 1 80 ? 12.219 -0.946 10.805 1 97.12 80 THR B CA 1
ATOM 3135 C C . THR B 1 80 ? 11.875 -0.292 12.141 1 97.12 80 THR B C 1
ATOM 3137 O O . THR B 1 80 ? 11.414 -0.964 13.062 1 97.12 80 THR B O 1
ATOM 3140 N N . LYS B 1 81 ? 12.117 0.959 12.195 1 98.31 81 LYS B N 1
ATOM 3141 C CA . LYS B 1 81 ? 11.859 1.74 13.406 1 98.31 81 LYS B CA 1
ATOM 3142 C C . LYS B 1 81 ? 11.359 3.141 13.055 1 98.31 81 LYS B C 1
ATOM 3144 O O . LYS B 1 81 ? 11.805 3.738 12.078 1 98.31 81 LYS B O 1
ATOM 3149 N N . LEU B 1 82 ? 10.453 3.623 13.922 1 98.81 82 LEU B N 1
ATOM 3150 C CA . LEU B 1 82 ? 9.938 4.98 13.773 1 98.81 82 LEU B CA 1
ATOM 3151 C C . LEU B 1 82 ? 10.469 5.883 14.883 1 98.81 82 LEU B C 1
ATOM 3153 O O . LEU B 1 82 ? 10.492 5.496 16.047 1 98.81 82 LEU B O 1
ATOM 3157 N N . ASN B 1 83 ? 10.914 7.039 14.484 1 98.88 83 ASN B N 1
ATOM 3158 C CA . ASN B 1 83 ? 11.258 8.109 15.414 1 98.88 83 ASN B CA 1
ATOM 3159 C C . ASN B 1 83 ? 10.219 9.219 15.406 1 98.88 83 ASN B C 1
ATOM 3161 O O . ASN B 1 83 ? 9.867 9.742 14.344 1 98.88 83 ASN B O 1
ATOM 3165 N N . PHE B 1 84 ? 9.773 9.562 16.609 1 98.81 84 PHE B N 1
ATOM 3166 C CA . PHE B 1 84 ? 8.703 10.539 16.75 1 98.81 84 PHE B CA 1
ATOM 3167 C C . PHE B 1 84 ? 9.234 11.859 17.297 1 98.81 84 PHE B C 1
ATOM 3169 O O . PHE B 1 84 ? 10.07 11.867 18.203 1 98.81 84 PHE B O 1
ATOM 3176 N N . TYR B 1 85 ? 8.711 12.969 16.688 1 98.56 85 TYR B N 1
ATOM 3177 C CA . TYR B 1 85 ? 9.102 14.32 17.078 1 98.56 85 TYR B CA 1
ATOM 3178 C C . TYR B 1 85 ? 7.891 15.242 17.141 1 98.56 85 TYR B C 1
ATOM 3180 O O . TYR B 1 85 ? 6.844 14.938 16.562 1 98.56 85 TYR B O 1
ATOM 3188 N N . TYR B 1 86 ? 8.047 16.281 17.906 1 97.69 86 TYR B N 1
ATOM 3189 C CA . TYR B 1 86 ? 7.133 17.406 17.766 1 97.69 86 TYR B CA 1
ATOM 3190 C C . TYR B 1 86 ? 7.895 18.703 17.469 1 97.69 86 TYR B C 1
ATOM 3192 O O . TYR B 1 86 ? 9.102 18.781 17.703 1 97.69 86 TYR B O 1
ATOM 3200 N N . ALA B 1 87 ? 7.238 19.672 16.875 1 97.81 87 ALA B N 1
ATOM 3201 C CA . ALA B 1 87 ? 7.805 20.984 16.531 1 97.81 87 ALA B CA 1
ATOM 3202 C C . ALA B 1 87 ? 6.82 22.109 16.828 1 97.81 87 ALA B C 1
ATOM 3204 O O . ALA B 1 87 ? 5.637 21.859 17.062 1 97.81 87 ALA B O 1
ATOM 3205 N N . ARG B 1 88 ? 7.352 23.266 16.891 1 96.69 88 ARG B N 1
ATOM 3206 C CA . ARG B 1 88 ? 6.496 24.438 17.016 1 96.69 88 ARG B CA 1
ATOM 3207 C C . ARG B 1 88 ? 5.469 24.469 15.883 1 96.69 88 ARG B C 1
ATOM 3209 O O . ARG B 1 88 ? 5.785 24.156 14.734 1 96.69 88 ARG B O 1
ATOM 3216 N N . PRO B 1 89 ? 4.199 24.875 16.25 1 97.44 89 PRO B N 1
ATOM 3217 C CA . PRO B 1 89 ? 3.238 25.031 15.148 1 97.44 89 PRO B CA 1
ATOM 3218 C C . PRO B 1 89 ? 3.729 25.984 14.07 1 97.44 89 PRO B C 1
ATOM 3220 O O . PRO B 1 89 ? 4.082 27.125 14.367 1 97.44 89 PRO B O 1
ATOM 3223 N N . SER B 1 90 ? 3.74 25.5 12.805 1 97.75 90 SER B N 1
ATOM 3224 C CA . SER B 1 90 ? 4.391 26.297 11.758 1 97.75 90 SER B CA 1
ATOM 3225 C C . SER B 1 90 ? 3.654 26.172 10.43 1 97.75 90 SER B C 1
ATOM 3227 O O . SER B 1 90 ? 3.102 25.125 10.117 1 97.75 90 SER B O 1
ATOM 3229 N N . LEU B 1 91 ? 3.67 27.25 9.719 1 97.12 91 LEU B N 1
ATOM 3230 C CA . LEU B 1 91 ? 3.266 27.219 8.32 1 97.12 91 LEU B CA 1
ATOM 3231 C C . LEU B 1 91 ? 4.469 27 7.406 1 97.12 91 LEU B C 1
ATOM 3233 O O . LEU B 1 91 ? 4.316 26.531 6.281 1 97.12 91 LEU B O 1
ATOM 3237 N N . GLY B 1 92 ? 5.586 27.453 7.898 1 95.88 92 GLY B N 1
ATOM 3238 C CA . GLY B 1 92 ? 6.82 27.297 7.145 1 95.88 92 GLY B CA 1
ATOM 3239 C C . GLY B 1 92 ? 7.609 26.062 7.551 1 95.88 92 GLY B C 1
ATOM 3240 O O . GLY B 1 92 ? 7.031 25.031 7.918 1 95.88 92 GLY B O 1
ATOM 3241 N N . ALA B 1 93 ? 8.938 26.188 7.332 1 96.56 93 ALA B N 1
ATOM 3242 C CA . ALA B 1 93 ? 9.828 25.141 7.812 1 96.56 93 ALA B CA 1
ATOM 3243 C C . ALA B 1 93 ? 9.703 24.969 9.328 1 96.56 93 ALA B C 1
ATOM 3245 O O . ALA B 1 93 ? 9.578 25.953 10.055 1 96.56 93 ALA B O 1
ATOM 3246 N N . LEU B 1 94 ? 9.789 23.75 9.688 1 96.62 94 LEU B N 1
ATOM 3247 C CA . LEU B 1 94 ? 9.578 23.438 11.102 1 96.62 94 LEU B CA 1
ATOM 3248 C C . LEU B 1 94 ? 10.75 23.922 11.945 1 96.62 94 LEU B C 1
ATOM 3250 O O . LEU B 1 94 ? 11.898 23.875 11.508 1 96.62 94 LEU B O 1
ATOM 3254 N N . THR B 1 95 ? 10.359 24.422 13.133 1 95.06 95 THR B N 1
ATOM 3255 C CA . THR B 1 95 ? 11.344 24.922 14.086 1 95.06 95 THR B CA 1
ATOM 3256 C C . THR B 1 95 ? 11.164 24.266 15.445 1 95.06 95 THR B C 1
ATOM 3258 O O . THR B 1 95 ? 10.125 23.656 15.711 1 95.06 95 THR B O 1
ATOM 3261 N N . ASP B 1 96 ? 12.195 24.344 16.266 1 95.31 96 ASP B N 1
ATOM 3262 C CA . ASP B 1 96 ? 12.18 23.828 17.641 1 95.31 96 ASP B CA 1
ATOM 3263 C C . ASP B 1 96 ? 11.773 22.344 17.656 1 95.31 96 ASP B C 1
ATOM 3265 O O . ASP B 1 96 ? 10.875 21.953 18.422 1 95.31 96 ASP B O 1
ATOM 3269 N N . ILE B 1 97 ? 12.336 21.594 16.781 1 97.44 97 ILE B N 1
ATOM 3270 C CA . ILE B 1 97 ? 12.031 20.172 16.672 1 97.44 97 ILE B CA 1
ATOM 3271 C C . ILE B 1 97 ? 12.586 19.438 17.891 1 97.44 97 ILE B C 1
ATOM 3273 O O . ILE B 1 97 ? 13.766 19.594 18.234 1 97.44 97 ILE B O 1
ATOM 3277 N N . THR B 1 98 ? 11.742 18.688 18.516 1 97.75 98 THR B N 1
ATOM 3278 C CA . THR B 1 98 ? 12.125 17.984 19.734 1 97.75 98 THR B CA 1
ATOM 3279 C C . THR B 1 98 ? 11.789 16.5 19.609 1 97.75 98 THR B C 1
ATOM 3281 O O . THR B 1 98 ? 10.688 16.125 19.203 1 97.75 98 THR B O 1
ATOM 3284 N N . TRP B 1 99 ? 12.711 15.68 20.016 1 98.25 99 TRP B N 1
ATOM 3285 C CA . TRP B 1 99 ? 12.539 14.227 20 1 98.25 99 TRP B CA 1
ATOM 3286 C C . TRP B 1 99 ? 11.625 13.789 21.141 1 98.25 99 TRP B C 1
ATOM 3288 O O . TRP B 1 99 ? 11.781 14.234 22.281 1 98.25 99 TRP B O 1
ATOM 3298 N N . ILE B 1 100 ? 10.625 12.992 20.812 1 98.06 100 ILE B N 1
ATOM 3299 C CA . ILE B 1 100 ? 9.711 12.438 21.812 1 98.06 100 ILE B CA 1
ATOM 3300 C C . ILE B 1 100 ? 10.188 11.047 22.234 1 98.06 100 ILE B C 1
ATOM 3302 O O . ILE B 1 100 ? 10.336 10.766 23.422 1 98.06 100 ILE B O 1
ATOM 3306 N N . GLY B 1 101 ? 10.344 10.203 21.25 1 98.44 101 GLY B N 1
ATOM 3307 C CA . GLY B 1 101 ? 10.711 8.812 21.438 1 98.44 101 GLY B CA 1
ATOM 3308 C C . GLY B 1 101 ? 10.727 8.016 20.156 1 98.44 101 GLY B C 1
ATOM 3309 O O . GLY B 1 101 ? 10.742 8.586 19.062 1 98.44 101 GLY B O 1
ATOM 3310 N N . GLN B 1 102 ? 10.836 6.676 20.297 1 98.62 102 GLN B N 1
ATOM 3311 C CA . GLN B 1 102 ? 10.891 5.785 19.141 1 98.62 102 GLN B CA 1
ATOM 3312 C C . GLN B 1 102 ? 10.031 4.539 19.375 1 98.62 102 GLN B C 1
ATOM 3314 O O . GLN B 1 102 ? 9.617 4.262 20.5 1 98.62 102 GLN B O 1
ATOM 3319 N N . SER B 1 103 ? 9.727 3.879 18.328 1 98.75 103 SER B N 1
ATOM 3320 C CA . SER B 1 103 ? 9.07 2.576 18.422 1 98.75 103 SER B CA 1
ATOM 3321 C C . SER B 1 103 ? 10.094 1.462 18.625 1 98.75 103 SER B C 1
ATOM 3323 O O . SER B 1 103 ? 11.297 1.677 18.453 1 98.75 103 SER B O 1
ATOM 3325 N N . LYS B 1 104 ? 9.578 0.275 19.047 1 97.81 104 LYS B N 1
ATOM 3326 C CA . LYS B 1 104 ? 10.43 -0.914 18.984 1 97.81 104 LYS B CA 1
ATOM 3327 C C . LYS B 1 104 ? 10.688 -1.327 17.531 1 97.81 104 LYS B C 1
ATOM 3329 O O . LYS B 1 104 ? 9.789 -1.27 16.688 1 97.81 104 LYS B O 1
ATOM 3334 N N . PRO B 1 105 ? 11.93 -1.702 17.219 1 97.62 105 PRO B N 1
ATOM 3335 C CA . PRO B 1 105 ? 12.211 -2.143 15.859 1 97.62 105 PRO B CA 1
ATOM 3336 C C . PRO B 1 105 ? 11.516 -3.455 15.508 1 97.62 105 PRO B C 1
ATOM 3338 O O . PRO B 1 105 ? 11.352 -4.324 16.359 1 97.62 105 PRO B O 1
ATOM 3341 N N . LYS B 1 106 ? 11.109 -3.57 14.273 1 94.94 106 LYS B N 1
ATOM 3342 C CA . LYS B 1 106 ? 10.492 -4.785 13.75 1 94.94 106 LYS B CA 1
ATOM 3343 C C . LYS B 1 106 ? 10.844 -4.988 12.273 1 94.94 106 LYS B C 1
ATOM 3345 O O . LYS B 1 106 ? 11.078 -4.02 11.547 1 94.94 106 LYS B O 1
ATOM 3350 N N . PRO B 1 107 ? 10.938 -6.305 11.844 1 92.44 107 PRO B N 1
ATOM 3351 C CA . PRO B 1 107 ? 10.992 -6.523 10.398 1 92.44 107 PRO B CA 1
ATOM 3352 C C . PRO B 1 107 ? 9.656 -6.246 9.711 1 92.44 107 PRO B C 1
ATOM 3354 O O . PRO B 1 107 ? 8.602 -6.543 10.273 1 92.44 107 PRO B O 1
ATOM 3357 N N . LEU B 1 108 ? 9.672 -5.672 8.547 1 93.69 108 LEU B N 1
ATOM 3358 C CA . LEU B 1 108 ? 8.477 -5.398 7.754 1 93.69 108 LEU B CA 1
ATOM 3359 C C . LEU B 1 108 ? 8.578 -6.039 6.375 1 93.69 108 LEU B C 1
ATOM 3361 O O . LEU B 1 108 ? 9.242 -5.504 5.488 1 93.69 108 LEU B O 1
ATOM 3365 N N . PRO B 1 109 ? 7.887 -7.184 6.148 1 88.75 109 PRO B N 1
ATOM 3366 C CA . PRO B 1 109 ? 7.973 -7.887 4.867 1 88.75 109 PRO B CA 1
ATOM 3367 C C . PRO B 1 109 ? 7.398 -7.074 3.707 1 88.75 109 PRO B C 1
ATOM 3369 O O . PRO B 1 109 ? 6.676 -6.102 3.93 1 88.75 109 PRO B O 1
ATOM 3372 N N . PRO B 1 110 ? 7.73 -7.52 2.5 1 86.88 110 PRO B N 1
ATOM 3373 C CA . PRO B 1 110 ? 7.168 -6.82 1.343 1 86.88 110 PRO B CA 1
ATOM 3374 C C . PRO B 1 110 ? 5.645 -6.859 1.313 1 86.88 110 PRO B C 1
ATOM 3376 O O . PRO B 1 110 ? 5.043 -7.906 1.575 1 86.88 110 PRO B O 1
ATOM 3379 N N . GLY B 1 111 ? 5.023 -5.652 1.095 1 87.44 111 GLY B N 1
ATOM 3380 C CA . GLY B 1 111 ? 3.576 -5.562 0.993 1 87.44 111 GLY B CA 1
ATOM 3381 C C . GLY B 1 111 ? 2.891 -5.418 2.34 1 87.44 111 GLY B C 1
ATOM 3382 O O . GLY B 1 111 ? 1.673 -5.246 2.406 1 87.44 111 GLY B O 1
ATOM 3383 N N . ALA B 1 112 ? 3.701 -5.469 3.373 1 91.62 112 ALA B N 1
ATOM 3384 C CA . ALA B 1 112 ? 3.145 -5.375 4.719 1 91.62 112 ALA B CA 1
ATOM 3385 C C . ALA B 1 112 ? 3.043 -3.92 5.172 1 91.62 112 ALA B C 1
ATOM 3387 O O . ALA B 1 112 ? 3.68 -3.037 4.594 1 91.62 112 ALA B O 1
ATOM 3388 N N . ALA B 1 113 ? 2.223 -3.697 6.086 1 94 113 ALA B N 1
ATOM 3389 C CA . ALA B 1 113 ? 2.104 -2.445 6.832 1 94 113 ALA B CA 1
ATOM 3390 C C . ALA B 1 113 ? 2.023 -2.707 8.336 1 94 113 ALA B C 1
ATOM 3392 O O . ALA B 1 113 ? 1.493 -3.732 8.766 1 94 113 ALA B O 1
ATOM 3393 N N . GLU B 1 114 ? 2.623 -1.811 9.055 1 95 114 GLU B N 1
ATOM 3394 C CA . GLU B 1 114 ? 2.605 -1.947 10.508 1 95 114 GLU B CA 1
ATOM 3395 C C . GLU B 1 114 ? 2.336 -0.606 11.18 1 95 114 GLU B C 1
ATOM 3397 O O . GLU B 1 114 ? 2.92 0.413 10.805 1 95 114 GLU B O 1
ATOM 3402 N N . THR B 1 115 ? 1.31 -0.586 12.086 1 95.19 115 THR B N 1
ATOM 3403 C CA . THR B 1 115 ? 1.159 0.538 13 1 95.19 115 THR B CA 1
ATOM 3404 C C . THR B 1 115 ? 2.053 0.362 14.227 1 95.19 115 THR B C 1
ATOM 3406 O O . THR B 1 115 ? 1.892 -0.595 14.984 1 95.19 115 THR B O 1
ATOM 3409 N N . MET B 1 116 ? 2.961 1.251 14.312 1 97.75 116 MET B N 1
ATOM 3410 C CA . MET B 1 116 ? 3.939 1.152 15.398 1 97.75 116 MET B CA 1
ATOM 3411 C C . MET B 1 116 ? 3.732 2.264 16.422 1 97.75 116 MET B C 1
ATOM 3413 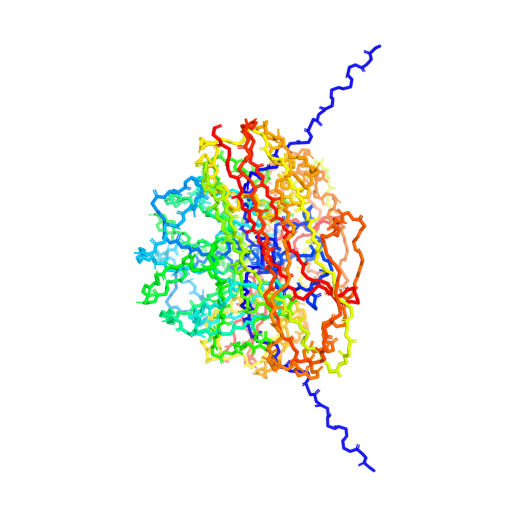O O . MET B 1 116 ? 3.375 3.387 16.062 1 97.75 116 MET B O 1
ATOM 3417 N N . GLU B 1 117 ? 4.004 1.931 17.656 1 97.88 117 GLU B N 1
ATOM 3418 C CA . GLU B 1 117 ? 3.734 2.832 18.781 1 97.88 117 GLU B CA 1
ATOM 3419 C C . GLU B 1 117 ? 5.023 3.447 19.312 1 97.88 117 GLU B C 1
ATOM 3421 O O . GLU B 1 117 ? 6.043 2.762 19.438 1 97.88 117 GLU B O 1
ATOM 3426 N N . CYS B 1 118 ? 4.871 4.77 19.578 1 98.5 118 CYS B N 1
ATOM 3427 C CA . CYS B 1 118 ? 5.949 5.398 20.328 1 98.5 118 CYS B CA 1
ATOM 3428 C C . CYS B 1 118 ? 6.012 4.848 21.75 1 98.5 118 CYS B C 1
ATOM 3430 O O . CYS B 1 118 ? 4.992 4.777 22.438 1 98.5 118 CYS B O 1
ATOM 3432 N N . THR B 1 119 ? 7.199 4.496 22.203 1 97.06 119 THR B N 1
ATOM 3433 C CA . THR B 1 119 ? 7.348 3.879 23.516 1 97.06 119 THR B CA 1
ATOM 3434 C C . THR B 1 119 ? 7.219 4.922 24.625 1 97.06 119 THR B C 1
ATOM 3436 O O . THR B 1 119 ? 7.062 4.578 25.797 1 97.06 119 THR B O 1
ATOM 3439 N N . THR B 1 120 ? 7.199 6.184 24.297 1 96.94 120 THR B N 1
ATOM 3440 C CA . THR B 1 120 ? 7.035 7.301 25.219 1 96.94 120 THR B CA 1
ATOM 3441 C C . THR B 1 120 ? 5.754 8.07 24.906 1 96.94 120 THR B C 1
ATOM 3443 O O . THR B 1 120 ? 5.566 8.547 23.781 1 96.94 120 THR B O 1
ATOM 3446 N N . PRO B 1 121 ? 4.922 8.164 25.938 1 96.25 121 PRO B N 1
ATOM 3447 C CA . PRO B 1 121 ? 3.75 9.008 25.688 1 96.25 121 PRO B CA 1
ATOM 3448 C C . PRO B 1 121 ? 4.113 10.477 25.453 1 96.25 121 PRO B C 1
ATOM 3450 O O . PRO B 1 121 ? 5.172 10.922 25.891 1 96.25 121 PRO B O 1
ATOM 3453 N N . TRP B 1 122 ? 3.271 11.172 24.797 1 95.94 122 TRP B N 1
ATOM 3454 C CA . TRP B 1 122 ? 3.453 12.602 24.547 1 95.94 122 TRP B CA 1
ATOM 3455 C C . TRP B 1 122 ? 2.279 13.406 25.094 1 95.94 122 TRP B C 1
ATOM 3457 O O . TRP B 1 122 ? 1.122 13 24.953 1 95.94 122 TRP B O 1
ATOM 3467 N N . THR B 1 123 ? 2.578 14.531 25.672 1 94.44 123 THR B N 1
ATOM 3468 C CA . THR B 1 123 ? 1.543 15.422 26.203 1 94.44 123 THR B CA 1
ATOM 3469 C C . THR B 1 123 ? 1.457 16.688 25.359 1 94.44 123 THR B C 1
ATOM 3471 O O . THR B 1 123 ? 2.305 17.578 25.484 1 94.44 123 THR B O 1
ATOM 3474 N N . PRO B 1 124 ? 0.391 16.75 24.578 1 92.56 124 PRO B N 1
ATOM 3475 C CA . PRO B 1 124 ? 0.247 17.953 23.781 1 92.56 124 PRO B CA 1
ATOM 3476 C C . PRO B 1 124 ? -0.059 19.188 24.625 1 92.56 124 PRO B C 1
ATOM 3478 O O . PRO B 1 124 ? -0.754 19.094 25.641 1 92.56 124 PRO B O 1
ATOM 3481 N N . ARG B 1 125 ? 0.475 20.297 24.156 1 90.06 125 ARG B N 1
ATOM 3482 C CA . ARG B 1 125 ? 0.172 21.594 24.766 1 90.06 125 ARG B CA 1
ATOM 3483 C C . ARG B 1 125 ? -0.467 22.531 23.734 1 90.06 125 ARG B C 1
ATOM 3485 O O . ARG B 1 125 ? -0.306 22.344 22.531 1 90.06 125 ARG B O 1
ATOM 3492 N N . LEU B 1 126 ? -1.249 23.484 24.266 1 88.56 126 LEU B N 1
ATOM 3493 C CA . LEU B 1 126 ? -1.896 24.453 23.375 1 88.56 126 LEU B CA 1
ATOM 3494 C C . LEU B 1 126 ? -1.372 25.859 23.625 1 88.56 126 LEU B C 1
ATOM 3496 O O . LEU B 1 126 ? -2.121 26.828 23.5 1 88.56 126 LEU B O 1
ATOM 3500 N N . ASP B 1 127 ? -0.133 25.953 23.891 1 89 127 ASP B N 1
ATOM 3501 C CA . ASP B 1 127 ? 0.481 27.234 24.234 1 89 127 ASP B CA 1
ATOM 3502 C C . ASP B 1 127 ? 0.37 28.219 23.078 1 89 127 ASP B C 1
ATOM 3504 O O . ASP B 1 127 ? 0.358 29.438 23.297 1 89 127 ASP B O 1
ATOM 3508 N N . PHE B 1 128 ? 0.181 27.781 21.938 1 93.12 128 PHE B N 1
ATOM 3509 C CA . PHE B 1 128 ? 0.123 28.641 20.766 1 93.12 128 PHE B CA 1
ATOM 3510 C C . PHE B 1 128 ? -1.302 28.734 20.219 1 93.12 128 PHE B C 1
ATOM 3512 O O . PHE B 1 128 ? -1.52 29.172 19.094 1 93.12 128 PHE B O 1
ATOM 3519 N N . GLY B 1 129 ? -2.248 28.234 21.047 1 91.62 129 GLY B N 1
ATOM 3520 C CA . GLY B 1 129 ? -3.641 28.203 20.641 1 91.62 129 GLY B CA 1
ATOM 3521 C C . GLY B 1 129 ? -3.965 27.047 19.703 1 91.62 129 GLY B C 1
ATOM 3522 O O . GLY B 1 129 ? -5.059 26.984 19.141 1 91.62 129 GLY B O 1
ATOM 3523 N N . THR B 1 130 ? -2.965 26.25 19.453 1 90.56 130 THR B N 1
ATOM 3524 C CA . THR B 1 130 ? -3.104 25.078 18.578 1 90.56 130 THR B CA 1
ATOM 3525 C C . THR B 1 130 ? -2.098 24 18.969 1 90.56 130 THR B C 1
ATOM 3527 O O . THR B 1 130 ? -1.2 24.234 19.781 1 90.56 130 THR B O 1
ATOM 3530 N N . HIS B 1 131 ? -2.307 22.812 18.484 1 89.44 131 HIS B N 1
ATOM 3531 C CA . HIS B 1 131 ? -1.389 21.719 18.766 1 89.44 131 HIS B CA 1
ATOM 3532 C C . HIS B 1 131 ? -0.067 21.906 18.031 1 89.44 131 HIS B C 1
ATOM 3534 O O . HIS B 1 131 ? -0.025 22.531 16.969 1 89.44 131 HIS B O 1
ATOM 3540 N N . GLN B 1 132 ? 0.972 21.359 18.625 1 94 132 GLN B N 1
ATOM 3541 C CA . GLN B 1 132 ? 2.273 21.297 17.969 1 94 132 GLN B CA 1
ATOM 3542 C C . GLN B 1 132 ? 2.232 20.359 16.766 1 94 132 GLN B C 1
ATOM 3544 O O . GLN B 1 132 ? 1.336 19.516 16.656 1 94 132 GLN B O 1
ATOM 3549 N N . CYS B 1 133 ? 3.199 20.594 15.852 1 96.88 133 CYS B N 1
ATOM 3550 C CA . CYS B 1 133 ? 3.33 19.719 14.688 1 96.88 133 CYS B CA 1
ATOM 3551 C C . CYS B 1 133 ? 3.941 18.375 15.07 1 96.88 133 CYS B C 1
ATOM 3553 O O . CYS B 1 133 ? 4.859 18.328 15.891 1 96.88 133 CYS B O 1
ATOM 3555 N N . LEU B 1 134 ? 3.422 17.375 14.523 1 97.31 134 LEU B N 1
ATOM 3556 C CA . LEU B 1 134 ? 4 16.047 14.734 1 97.31 134 LEU B CA 1
ATOM 3557 C C . LEU B 1 134 ? 4.781 15.594 13.5 1 97.31 134 LEU B C 1
ATOM 3559 O O . LEU B 1 134 ? 4.355 15.828 12.367 1 97.31 134 LEU B O 1
ATOM 3563 N N . LEU B 1 135 ? 5.926 15 13.766 1 98.31 135 LEU B N 1
ATOM 3564 C CA . LEU B 1 135 ? 6.781 14.422 12.734 1 98.31 135 LEU B CA 1
ATOM 3565 C C . LEU B 1 135 ? 7.164 12.992 13.086 1 98.31 135 LEU B C 1
ATOM 3567 O O . LEU B 1 135 ? 7.348 12.664 14.258 1 98.31 135 LEU B O 1
ATOM 3571 N N . VAL B 1 136 ? 7.258 12.188 12.023 1 98.81 136 VAL B N 1
ATOM 3572 C CA . VAL B 1 136 ? 7.723 10.812 12.195 1 98.81 136 VAL B CA 1
ATOM 3573 C C . VAL B 1 136 ? 8.734 10.469 11.102 1 98.81 136 VAL B C 1
ATOM 3575 O O . VAL B 1 136 ? 8.508 10.766 9.922 1 98.81 136 VAL B O 1
ATOM 3578 N N . HIS B 1 137 ? 9.883 9.914 11.477 1 98.88 137 HIS B N 1
ATOM 3579 C CA . HIS B 1 137 ? 10.852 9.336 10.555 1 98.88 137 HIS B CA 1
ATOM 3580 C C . HIS B 1 137 ? 10.805 7.812 10.602 1 98.88 137 HIS B C 1
ATOM 3582 O O . HIS B 1 137 ? 10.891 7.211 11.672 1 98.88 137 HIS B O 1
ATOM 3588 N N . ALA B 1 138 ? 10.648 7.23 9.469 1 98.69 138 ALA B N 1
ATOM 3589 C CA . ALA B 1 138 ? 10.734 5.777 9.336 1 98.69 138 ALA B CA 1
ATOM 3590 C C . ALA B 1 138 ? 12.102 5.352 8.805 1 98.69 138 ALA B C 1
ATOM 3592 O O . ALA B 1 138 ? 12.531 5.82 7.75 1 98.69 138 ALA B O 1
ATOM 3593 N N . GLU B 1 139 ? 12.734 4.445 9.508 1 97.81 139 GLU B N 1
ATOM 3594 C CA . GLU B 1 139 ? 14.047 3.965 9.086 1 97.81 139 GLU B CA 1
ATOM 3595 C C . GLU B 1 139 ? 14.164 2.455 9.266 1 97.81 139 GLU B C 1
ATOM 3597 O O . GLU B 1 139 ? 13.398 1.854 10.023 1 97.81 139 GLU B O 1
ATOM 3602 N N . SER B 1 140 ? 14.992 1.847 8.508 1 95 140 SER B N 1
ATOM 3603 C CA . SER B 1 140 ? 15.43 0.461 8.648 1 95 140 SER B CA 1
ATOM 3604 C C . SER B 1 140 ? 16.953 0.345 8.562 1 95 140 SER B C 1
ATOM 3606 O O . SER B 1 140 ? 17.656 1.355 8.555 1 95 140 SER B O 1
ATOM 3608 N N . LEU B 1 141 ? 17.453 -0.907 8.602 1 90.25 141 LEU B N 1
ATOM 3609 C CA . LEU B 1 141 ? 18.891 -1.094 8.461 1 90.25 141 LEU B CA 1
ATOM 3610 C C . LEU B 1 141 ? 19.391 -0.542 7.125 1 90.25 141 LEU B C 1
ATOM 3612 O O . LEU B 1 141 ? 20.469 0.038 7.055 1 90.25 141 LEU B O 1
ATOM 3616 N N . GLU B 1 142 ? 18.531 -0.604 6.102 1 84.94 142 GLU B N 1
ATOM 3617 C CA . GLU B 1 142 ? 18.969 -0.242 4.758 1 84.94 142 GLU B CA 1
ATOM 3618 C C . GLU B 1 142 ? 18.391 1.102 4.328 1 84.94 142 GLU B C 1
ATOM 3620 O O . GLU B 1 142 ? 18.922 1.767 3.445 1 84.94 142 GLU B O 1
ATOM 3625 N N . GLU B 1 143 ? 17.312 1.419 4.906 1 92.06 143 GLU B N 1
ATOM 3626 C CA . GLU B 1 143 ? 16.609 2.637 4.496 1 92.06 143 GLU B CA 1
ATOM 3627 C C . GLU B 1 143 ? 16.797 3.746 5.531 1 92.06 143 GLU B C 1
ATOM 3629 O O . GLU B 1 143 ? 16.469 3.57 6.703 1 92.06 143 GLU B O 1
ATOM 3634 N N . LYS B 1 144 ? 17.266 4.906 4.969 1 95.19 144 LYS B N 1
ATOM 3635 C CA . LYS B 1 144 ? 17.5 6.055 5.84 1 95.19 144 LYS B CA 1
ATOM 3636 C C . LYS B 1 144 ? 16.766 7.289 5.328 1 95.19 144 LYS B C 1
ATOM 3638 O O . LYS B 1 144 ? 16.438 7.383 4.141 1 95.19 144 LYS B O 1
ATOM 3643 N N . VAL B 1 145 ? 16.484 8.188 6.266 1 97.62 145 VAL B N 1
ATOM 3644 C CA . VAL B 1 145 ? 15.898 9.469 5.895 1 97.62 145 VAL B CA 1
ATOM 3645 C C . VAL B 1 145 ? 16.906 10.289 5.09 1 97.62 145 VAL B C 1
ATOM 3647 O O . VAL B 1 145 ? 18.062 10.445 5.508 1 97.62 145 VAL B O 1
ATOM 3650 N N . GLU B 1 146 ? 16.453 10.852 3.986 1 95.94 146 GLU B N 1
ATOM 3651 C CA . GLU B 1 146 ? 17.328 11.625 3.107 1 95.94 146 GLU B CA 1
ATOM 3652 C C . GLU B 1 146 ? 17.078 13.117 3.26 1 95.94 146 GLU B C 1
ATOM 3654 O O . GLU B 1 146 ? 18.016 13.922 3.172 1 95.94 146 GLU B O 1
ATOM 3659 N N . PHE B 1 147 ? 15.867 13.523 3.416 1 97.75 147 PHE B N 1
ATOM 3660 C CA . PHE B 1 147 ? 15.469 14.906 3.629 1 97.75 147 PHE B CA 1
ATOM 3661 C C . PHE B 1 147 ? 14.68 15.055 4.922 1 97.75 147 PHE B C 1
ATOM 3663 O O . PHE B 1 147 ? 13.453 15.148 4.898 1 97.75 147 PHE B O 1
ATOM 3670 N N . PRO B 1 148 ? 15.344 15.203 5.984 1 96.94 148 PRO B N 1
ATOM 3671 C CA . PRO B 1 148 ? 14.633 15.258 7.266 1 96.94 148 PRO B CA 1
ATOM 3672 C C . PRO B 1 148 ? 13.586 16.359 7.316 1 96.94 148 PRO B C 1
ATOM 3674 O O . PRO B 1 148 ? 13.789 17.438 6.758 1 96.94 148 PRO B O 1
ATOM 3677 N N . TRP B 1 149 ? 12.43 16.047 7.91 1 97.06 149 TRP B N 1
ATOM 3678 C CA . TRP B 1 149 ? 11.312 16.938 8.219 1 97.06 149 TRP B CA 1
ATOM 3679 C C . TRP B 1 149 ? 10.594 17.359 6.949 1 97.06 149 TRP B C 1
ATOM 3681 O O . TRP B 1 149 ? 9.758 18.281 6.977 1 97.06 149 TRP B O 1
ATOM 3691 N N . ARG B 1 150 ? 10.961 16.719 5.84 1 98 150 ARG B N 1
ATOM 3692 C CA . ARG B 1 150 ? 10.367 17.094 4.562 1 98 150 ARG B CA 1
ATOM 3693 C C . ARG B 1 150 ? 9.594 15.938 3.951 1 98 150 ARG B C 1
ATOM 3695 O O . ARG B 1 150 ? 10.078 15.273 3.027 1 98 150 ARG B O 1
ATOM 3702 N N . ALA B 1 151 ? 8.352 15.836 4.363 1 98.06 151 ALA B N 1
ATOM 3703 C CA . ALA B 1 151 ? 7.492 14.781 3.842 1 98.06 151 ALA B CA 1
ATOM 3704 C C . ALA B 1 151 ? 7.215 14.977 2.354 1 98.06 151 ALA B C 1
ATOM 3706 O O . ALA B 1 151 ? 6.887 14.023 1.645 1 98.06 151 ALA B O 1
ATOM 3707 N N . ASP B 1 152 ? 7.336 16.172 1.869 1 97.75 152 ASP B N 1
ATOM 3708 C CA . ASP B 1 152 ? 7.117 16.453 0.456 1 97.75 152 ASP B CA 1
ATOM 3709 C C . ASP B 1 152 ? 8.305 16 -0.389 1 97.75 152 ASP B C 1
ATOM 3711 O O . ASP B 1 152 ? 8.195 15.883 -1.61 1 97.75 152 ASP B O 1
ATOM 3715 N N . LEU B 1 153 ? 9.461 15.703 0.247 1 98.19 153 LEU B N 1
ATOM 3716 C CA . LEU B 1 153 ? 10.672 15.344 -0.484 1 98.19 153 LEU B CA 1
ATOM 3717 C C . LEU B 1 153 ? 11.078 13.906 -0.177 1 98.19 153 LEU B C 1
ATOM 3719 O O . LEU B 1 153 ? 11.852 13.305 -0.928 1 98.19 153 LEU B O 1
ATOM 3723 N N . ASP B 1 154 ? 10.602 13.391 0.894 1 98.06 154 ASP B N 1
ATOM 3724 C CA . ASP B 1 154 ? 11.125 12.117 1.382 1 98.06 154 ASP B CA 1
ATOM 3725 C C . ASP B 1 154 ? 10 11.203 1.858 1 98.06 154 ASP B C 1
ATOM 3727 O O . ASP B 1 154 ? 9.289 11.531 2.811 1 98.06 154 ASP B O 1
ATOM 3731 N N . ARG B 1 155 ? 9.93 10.023 1.298 1 97.19 155 ARG B N 1
ATOM 3732 C CA . ARG B 1 155 ? 8.875 9.062 1.59 1 97.19 155 ARG B CA 1
ATOM 3733 C C . ARG B 1 155 ? 9.047 8.461 2.979 1 97.19 155 ARG B C 1
ATOM 3735 O O . ARG B 1 155 ? 8.156 7.773 3.48 1 97.19 155 ARG B O 1
ATOM 3742 N N . HIS B 1 156 ? 10.172 8.656 3.623 1 98.25 156 HIS B N 1
ATOM 3743 C CA . HIS B 1 156 ? 10.438 8.125 4.953 1 98.25 156 HIS B CA 1
ATOM 3744 C C . HIS B 1 156 ? 9.938 9.07 6.039 1 98.25 156 HIS B C 1
ATOM 3746 O O . HIS B 1 156 ? 10.023 8.766 7.227 1 98.25 156 HIS B O 1
ATOM 3752 N N . VAL B 1 157 ? 9.43 10.203 5.586 1 98.69 157 VAL B N 1
ATOM 3753 C CA . VAL B 1 157 ? 9.047 11.258 6.527 1 98.69 157 VAL B CA 1
ATOM 3754 C C . VAL B 1 157 ? 7.531 11.445 6.5 1 98.69 157 VAL B C 1
ATOM 3756 O O . VAL B 1 157 ? 6.926 11.508 5.426 1 98.69 157 VAL B O 1
ATOM 3759 N N . GLY B 1 158 ? 6.91 11.461 7.699 1 98.44 158 GLY B N 1
ATOM 3760 C CA . GLY B 1 158 ? 5.52 11.852 7.867 1 98.44 158 GLY B CA 1
ATOM 3761 C C . GLY B 1 158 ? 5.348 13.094 8.727 1 98.44 158 GLY B C 1
ATOM 3762 O O . GLY B 1 158 ? 6.18 13.375 9.594 1 98.44 158 GLY B O 1
ATOM 3763 N N . GLN B 1 159 ? 4.293 13.789 8.461 1 98.12 159 GLN B N 1
ATOM 3764 C CA . GLN B 1 159 ? 3.969 15 9.203 1 98.12 159 GLN B CA 1
ATOM 3765 C C . GLN B 1 159 ? 2.467 15.117 9.438 1 98.12 159 GLN B C 1
ATOM 3767 O O . GLN B 1 159 ? 1.668 14.695 8.594 1 98.12 159 GLN B O 1
ATOM 3772 N N . ARG B 1 160 ? 2.141 15.641 10.617 1 96.38 160 ARG B N 1
ATOM 3773 C CA . ARG B 1 160 ? 0.735 15.891 10.914 1 96.38 160 ARG B CA 1
ATOM 3774 C C . ARG B 1 160 ? 0.566 17.203 11.688 1 96.38 160 ARG B C 1
ATOM 3776 O O . ARG B 1 160 ? 0.657 17.219 12.922 1 96.38 160 ARG B O 1
ATOM 3783 N N . ASN B 1 161 ? 0.279 18.281 10.938 1 96.44 161 ASN B N 1
ATOM 3784 C CA . ASN B 1 161 ? -0.059 19.609 11.461 1 96.44 161 ASN B CA 1
ATOM 3785 C C . ASN B 1 161 ? -1.569 19.828 11.5 1 96.44 161 ASN B C 1
ATOM 3787 O O . ASN B 1 161 ? -2.162 20.25 10.508 1 96.44 161 ASN B O 1
ATOM 3791 N N . LEU B 1 162 ? -2.082 19.531 12.617 1 93.19 162 LEU B N 1
ATOM 3792 C CA . LEU B 1 162 ? -3.539 19.547 12.656 1 93.19 162 LEU B CA 1
ATOM 3793 C C . LEU B 1 162 ? -4.047 19.906 14.047 1 93.19 162 LEU B C 1
ATOM 3795 O O . LEU B 1 162 ? -3.459 19.5 15.047 1 93.19 162 LEU B O 1
ATOM 3799 N N . VAL B 1 163 ? -5.117 20.688 14.031 1 91.81 163 VAL B N 1
ATOM 3800 C CA . VAL B 1 163 ? -5.871 20.875 15.266 1 91.81 163 VAL B CA 1
ATOM 3801 C C . VAL B 1 163 ? -7.367 20.75 14.984 1 91.81 163 VAL B C 1
ATOM 3803 O O . VAL B 1 163 ? -7.828 21.125 13.906 1 91.81 163 VAL B O 1
ATOM 3806 N N . VAL B 1 164 ? -8.062 20.141 15.891 1 90.44 164 VAL B N 1
ATOM 3807 C CA . VAL B 1 164 ? -9.523 20.125 15.875 1 90.44 164 VAL B CA 1
ATOM 3808 C C . VAL B 1 164 ? -10.062 21.078 16.938 1 90.44 164 VAL B C 1
ATOM 3810 O O . VAL B 1 164 ? -9.82 20.891 18.125 1 90.44 164 VAL B O 1
ATOM 3813 N N . ASP B 1 165 ? -10.734 22.094 16.453 1 90.56 165 ASP B N 1
ATOM 3814 C CA . ASP B 1 165 ? -11.398 23.016 17.375 1 90.56 165 ASP B CA 1
ATOM 3815 C C . ASP B 1 165 ? -12.836 22.578 17.656 1 90.56 165 ASP B C 1
ATOM 3817 O O . ASP B 1 165 ? -13.695 22.656 16.766 1 90.56 165 ASP B O 1
ATOM 3821 N N . PRO B 1 166 ? -13.07 22.203 18.906 1 88.69 166 PRO B N 1
ATOM 3822 C CA . PRO B 1 166 ? -14.453 21.844 19.234 1 88.69 166 PRO B CA 1
ATOM 3823 C C . PRO B 1 166 ? -15.422 23.016 19.078 1 88.69 166 PRO B C 1
ATOM 3825 O O . PRO B 1 166 ? -14.992 24.156 18.922 1 88.69 166 PRO B O 1
ATOM 3828 N N . PRO B 1 167 ? -16.734 22.625 19.156 1 87.75 167 PRO B N 1
ATOM 3829 C CA . PRO B 1 167 ? -17.703 23.719 19.062 1 87.75 167 PRO B CA 1
ATOM 3830 C C . PRO B 1 167 ? -17.5 24.781 20.125 1 87.75 167 PRO B C 1
ATOM 3832 O O . PRO B 1 167 ? -17.156 24.469 21.266 1 87.75 167 PRO B O 1
ATOM 3835 N N . ALA B 1 168 ? -17.766 25.938 19.828 1 83.12 168 ALA B N 1
ATOM 3836 C CA . ALA B 1 168 ? -17.703 27.109 20.703 1 83.12 168 ALA B CA 1
ATOM 3837 C C . ALA B 1 168 ? -16.266 27.438 21.078 1 83.12 168 ALA B C 1
ATOM 3839 O O . ALA B 1 168 ? -16.031 28.141 22.078 1 83.12 168 ALA B O 1
ATOM 3840 N N . THR B 1 169 ? -15.398 26.781 20.375 1 80.19 169 THR B N 1
ATOM 3841 C CA . THR B 1 169 ? -14 27.141 20.547 1 80.19 169 THR B CA 1
ATOM 3842 C C . THR B 1 169 ? -13.57 28.188 19.516 1 80.19 169 THR B C 1
ATOM 3844 O O . THR B 1 169 ? -13.766 28 18.328 1 80.19 169 THR B O 1
ATOM 3847 N N . GLU B 1 170 ? -13.414 29.375 19.938 1 74.12 170 GLU B N 1
ATOM 3848 C CA . GLU B 1 170 ? -12.805 30.391 19.094 1 74.12 170 GLU B CA 1
ATOM 3849 C C . GLU B 1 170 ? -11.516 30.938 19.719 1 74.12 170 GLU B C 1
ATOM 3851 O O . GLU B 1 170 ? -11.383 30.984 20.938 1 74.12 170 GLU B O 1
ATOM 3856 N N . GLY B 1 171 ? -10.609 30.969 18.797 1 83.06 171 GLY B N 1
ATOM 3857 C CA . GLY B 1 171 ? -9.43 31.531 19.453 1 83.06 171 GLY B CA 1
ATOM 3858 C C . GLY B 1 171 ? -8.289 31.781 18.484 1 83.06 171 GLY B C 1
ATOM 3859 O O . GLY B 1 171 ? -8.43 31.594 17.281 1 83.06 171 GLY B O 1
ATOM 3860 N N . THR B 1 172 ? -7.32 32.375 19.094 1 92.69 172 THR B N 1
ATOM 3861 C CA . THR B 1 172 ? -6.098 32.781 18.422 1 92.69 172 THR B CA 1
ATOM 3862 C C . THR B 1 172 ? -5.18 31.594 18.188 1 92.69 172 THR B C 1
ATOM 3864 O O . THR B 1 172 ? -5.023 30.734 19.062 1 92.69 172 THR B O 1
ATOM 3867 N N . LYS B 1 173 ? -4.68 31.531 16.953 1 95.81 173 LYS B N 1
ATOM 3868 C CA . LYS B 1 173 ? -3.654 30.562 16.578 1 95.81 173 LYS B CA 1
ATOM 3869 C C . LYS B 1 173 ? -2.361 31.25 16.172 1 95.81 173 LYS B C 1
ATOM 3871 O O . LYS B 1 173 ? -2.385 32.188 15.375 1 95.81 173 LYS B O 1
ATOM 3876 N N . ILE B 1 174 ? -1.298 30.812 16.781 1 97.69 174 ILE B N 1
ATOM 3877 C CA . ILE B 1 174 ? 0.016 31.344 16.438 1 97.69 174 ILE B CA 1
ATOM 3878 C C . ILE B 1 174 ? 0.8 30.312 15.633 1 97.69 174 ILE B C 1
ATOM 3880 O O . ILE B 1 174 ? 1.08 29.219 16.125 1 97.69 174 ILE B O 1
ATOM 3884 N N . LEU B 1 175 ? 1.191 30.625 14.383 1 98.06 175 LEU B N 1
ATOM 3885 C CA . LEU B 1 175 ? 1.917 29.734 13.484 1 98.06 175 LEU B CA 1
ATOM 3886 C C . LEU B 1 175 ? 3.174 30.406 12.945 1 98.06 175 LEU B C 1
ATOM 3888 O O . LEU B 1 175 ? 3.109 31.516 12.422 1 98.06 175 LEU B O 1
ATOM 3892 N N . THR B 1 176 ? 4.258 29.734 13.016 1 98.12 176 THR B N 1
ATOM 3893 C CA . THR B 1 176 ? 5.535 30.328 12.617 1 98.12 176 THR B CA 1
ATOM 3894 C C . THR B 1 176 ? 5.715 30.25 11.102 1 98.12 176 THR B C 1
ATOM 3896 O O . THR B 1 176 ? 5.398 29.234 10.484 1 98.12 176 THR B O 1
ATOM 3899 N N . VAL B 1 177 ? 6.156 31.297 10.508 1 98.25 177 VAL B N 1
ATOM 3900 C CA . VAL B 1 177 ? 6.574 31.328 9.109 1 98.25 177 VAL B CA 1
ATOM 3901 C C . VAL B 1 177 ? 8.094 31.469 9.023 1 98.25 177 VAL B C 1
ATOM 3903 O O . VAL B 1 177 ? 8.719 32 9.945 1 98.25 177 VAL B O 1
ATOM 3906 N N . THR B 1 178 ? 8.664 30.969 7.918 1 98.25 178 THR B N 1
ATOM 3907 C CA . THR B 1 178 ? 10.117 30.938 7.812 1 98.25 178 THR B CA 1
ATOM 3908 C C . THR B 1 178 ? 10.562 31.266 6.387 1 98.25 178 THR B C 1
ATOM 3910 O O . THR B 1 178 ? 9.867 30.938 5.426 1 98.25 178 THR B O 1
ATOM 3913 N N . ASN B 1 179 ? 11.641 31.984 6.27 1 98.12 179 ASN B N 1
ATOM 3914 C CA . ASN B 1 179 ? 12.414 32 5.027 1 98.12 179 ASN B CA 1
ATOM 3915 C C . ASN B 1 179 ? 13.625 31.078 5.105 1 98.12 179 ASN B C 1
ATOM 3917 O O . ASN B 1 179 ? 14.68 31.469 5.598 1 98.12 179 ASN B O 1
ATOM 3921 N N . PRO B 1 180 ? 13.43 29.875 4.574 1 97.44 180 PRO B N 1
ATOM 3922 C CA . PRO B 1 180 ? 14.508 28.891 4.695 1 97.44 180 PRO B CA 1
ATOM 3923 C C . PRO B 1 180 ? 15.57 29.047 3.609 1 97.44 180 PRO B C 1
ATOM 3925 O O . PRO B 1 180 ? 16.406 28.156 3.438 1 97.44 180 PRO B O 1
ATOM 3928 N N . PHE B 1 181 ? 15.523 30.125 2.867 1 96.56 181 PHE B N 1
ATOM 3929 C CA . PHE B 1 181 ? 16.453 30.344 1.759 1 96.56 181 PHE B CA 1
ATOM 3930 C C . PHE B 1 181 ? 17.484 31.406 2.117 1 96.56 181 PHE B C 1
ATOM 3932 O O . PHE B 1 181 ? 17.469 31.953 3.221 1 96.56 181 PHE B O 1
ATOM 3939 N N . ASP B 1 182 ? 18.453 31.641 1.131 1 94.75 182 ASP B N 1
ATOM 3940 C CA . ASP B 1 182 ? 19.562 32.562 1.376 1 94.75 182 ASP B CA 1
ATOM 3941 C C . ASP B 1 182 ? 19.344 33.906 0.691 1 94.75 182 ASP B C 1
ATOM 3943 O O . ASP B 1 182 ? 20.266 34.688 0.532 1 94.75 182 ASP B O 1
ATOM 3947 N N . PHE B 1 183 ? 18.141 34.188 0.314 1 94.38 183 PHE B N 1
ATOM 3948 C CA . PHE B 1 183 ? 17.797 35.469 -0.319 1 94.38 183 PHE B CA 1
ATOM 3949 C C . PHE B 1 183 ? 16.531 36.062 0.292 1 94.38 183 PHE B C 1
ATOM 3951 O O . PHE B 1 183 ? 15.742 35.312 0.912 1 94.38 183 PHE B O 1
ATOM 3958 N N . ASP B 1 184 ? 16.328 37.344 0.111 1 95.38 184 ASP B N 1
ATOM 3959 C CA . ASP B 1 184 ? 15.078 37.969 0.51 1 95.38 184 ASP B CA 1
ATOM 3960 C C . ASP B 1 184 ? 13.898 37.406 -0.271 1 95.38 184 ASP B C 1
ATOM 3962 O O . ASP B 1 184 ? 13.984 37.219 -1.487 1 95.38 184 ASP B O 1
ATOM 3966 N N . ALA B 1 185 ? 12.883 37.094 0.467 1 95 185 ALA B N 1
ATOM 3967 C CA . ALA B 1 185 ? 11.766 36.469 -0.216 1 95 185 ALA B CA 1
ATOM 3968 C C . ALA B 1 185 ? 10.438 37.094 0.17 1 95 185 ALA B C 1
ATOM 3970 O O . ALA B 1 185 ? 10.219 37.438 1.339 1 95 185 ALA B O 1
ATOM 3971 N N . VAL B 1 186 ? 9.633 37.281 -0.833 1 95.12 186 VAL B N 1
ATOM 3972 C CA . VAL B 1 186 ? 8.234 37.625 -0.574 1 95.12 186 VAL B CA 1
ATOM 3973 C C . VAL B 1 186 ? 7.465 36.344 -0.193 1 95.12 186 VAL B C 1
ATOM 3975 O O . VAL B 1 186 ? 7.531 35.344 -0.894 1 95.12 186 VAL B O 1
ATOM 3978 N N . THR B 1 187 ? 6.82 36.469 0.916 1 95.12 187 THR B N 1
ATOM 3979 C CA . THR B 1 187 ? 6.055 35.344 1.44 1 95.12 187 THR B CA 1
ATOM 3980 C C . THR B 1 187 ? 4.559 35.656 1.4 1 95.12 187 THR B C 1
ATOM 3982 O O . THR B 1 187 ? 4.133 36.75 1.739 1 95.12 187 THR B O 1
ATOM 3985 N N . TRP B 1 188 ? 3.807 34.688 0.965 1 96.12 188 TRP B N 1
ATOM 3986 C CA . TRP B 1 188 ? 2.35 34.75 0.982 1 96.12 188 TRP B CA 1
ATOM 3987 C C . TRP B 1 188 ? 1.765 33.719 1.944 1 96.12 188 TRP B C 1
ATOM 3989 O O . TRP B 1 188 ? 2.182 32.562 1.951 1 96.12 188 TRP B O 1
ATOM 3999 N N . LEU B 1 189 ? 0.879 34.156 2.818 1 97.06 189 LEU B N 1
ATOM 4000 C CA . LEU B 1 189 ? 0.05 33.281 3.611 1 97.06 189 LEU B CA 1
ATOM 4001 C C . LEU B 1 189 ? -1.279 33 2.914 1 97.06 189 LEU B C 1
ATOM 4003 O O . LEU B 1 189 ? -2.061 33.938 2.68 1 97.06 189 LEU B O 1
ATOM 4007 N N . THR B 1 190 ? -1.463 31.734 2.58 1 95.19 190 THR B N 1
ATOM 4008 C CA . THR B 1 190 ? -2.635 31.391 1.783 1 95.19 190 THR B CA 1
ATOM 4009 C C . THR B 1 190 ? -3.586 30.5 2.58 1 95.19 190 THR B C 1
ATOM 4011 O O . THR B 1 190 ? -3.176 29.844 3.547 1 95.19 190 THR B O 1
ATOM 4014 N N . LEU B 1 191 ? -4.848 30.625 2.209 1 95.12 191 LEU B N 1
ATOM 4015 C CA . LEU B 1 191 ? -5.91 29.859 2.869 1 95.12 191 LEU B CA 1
ATOM 4016 C C . LEU B 1 191 ? -6.812 29.188 1.845 1 95.12 191 LEU B C 1
ATOM 4018 O O . LEU B 1 191 ? -7.246 29.828 0.878 1 95.12 191 LEU B O 1
ATOM 4022 N N . ARG B 1 192 ? -7 27.906 2.059 1 92.38 192 ARG B N 1
ATOM 4023 C CA . ARG B 1 192 ? -8.07 27.172 1.4 1 92.38 192 ARG B CA 1
ATOM 4024 C C . ARG B 1 192 ? -9.047 26.594 2.422 1 92.38 192 ARG B C 1
ATOM 4026 O O . ARG B 1 192 ? -8.625 25.953 3.396 1 92.38 192 ARG B O 1
ATOM 4033 N N . SER B 1 193 ? -10.32 26.844 2.117 1 92.81 193 SER B N 1
ATOM 4034 C CA . SER B 1 193 ? -11.32 26.375 3.068 1 92.81 193 SER B CA 1
ATOM 4035 C C . SER B 1 193 ? -12.375 25.516 2.383 1 92.81 193 SER B C 1
ATOM 4037 O O . SER B 1 193 ? -12.727 25.75 1.229 1 92.81 193 SER B O 1
ATOM 4039 N N . TRP B 1 194 ? -12.789 24.516 3.15 1 92.44 194 TRP B N 1
ATOM 4040 C CA . TRP B 1 194 ? -13.867 23.625 2.725 1 92.44 194 TRP B CA 1
ATOM 4041 C C . TRP B 1 194 ? -14.977 23.578 3.764 1 92.44 194 TRP B C 1
ATOM 4043 O O . TRP B 1 194 ? -14.719 23.594 4.969 1 92.44 194 TRP B O 1
ATOM 4053 N N . ARG B 1 195 ? -16.125 23.609 3.26 1 92.44 195 ARG B N 1
ATOM 4054 C CA . ARG B 1 195 ? -17.312 23.422 4.086 1 92.44 195 ARG B CA 1
ATOM 4055 C C . ARG B 1 195 ? -17.875 22.016 3.916 1 92.44 195 ARG B C 1
ATOM 4057 O O . ARG B 1 195 ? -18.109 21.562 2.791 1 92.44 195 ARG B O 1
ATOM 4064 N N . ILE B 1 196 ? -18.062 21.297 4.996 1 91.56 196 ILE B N 1
ATOM 4065 C CA . ILE B 1 196 ? -18.578 19.922 4.98 1 91.56 196 ILE B CA 1
ATOM 4066 C C . ILE B 1 196 ? -19.906 19.859 5.719 1 91.56 196 ILE B C 1
ATOM 4068 O O . ILE B 1 196 ? -19.984 20.172 6.91 1 91.56 196 ILE B O 1
ATOM 4072 N N . ASN B 1 197 ? -20.844 19.453 5.02 1 90.75 197 ASN B N 1
ATOM 4073 C CA . ASN B 1 197 ? -22.188 19.344 5.578 1 90.75 197 ASN B CA 1
ATOM 4074 C C . ASN B 1 197 ? -22.703 17.922 5.512 1 90.75 197 ASN B C 1
ATOM 4076 O O . ASN B 1 197 ? -22.516 17.219 4.508 1 90.75 197 ASN B O 1
ATOM 4080 N N . GLY B 1 198 ? -23.266 17.469 6.645 1 88.88 198 GLY B N 1
ATOM 4081 C CA . GLY B 1 198 ? -23.906 16.156 6.637 1 88.88 198 GLY B CA 1
ATOM 4082 C C . GLY B 1 198 ? -23.031 15.07 7.242 1 88.88 198 GLY B C 1
ATOM 4083 O O . GLY B 1 198 ? -23.453 13.914 7.336 1 88.88 198 GLY B O 1
ATOM 4084 N N . LEU B 1 199 ? -21.875 15.414 7.633 1 86.5 199 LEU B N 1
ATOM 4085 C CA . LEU B 1 199 ? -21.016 14.406 8.258 1 86.5 199 LEU B CA 1
ATOM 4086 C C . LEU B 1 199 ? -21.422 14.164 9.703 1 86.5 199 LEU B C 1
ATOM 4088 O O . LEU B 1 199 ? -21.484 15.102 10.5 1 86.5 199 LEU B O 1
ATOM 4092 N N . THR B 1 200 ? -21.766 12.938 9.969 1 82.94 200 THR B N 1
ATOM 4093 C CA . THR B 1 200 ? -22.234 12.578 11.297 1 82.94 200 THR B CA 1
ATOM 4094 C C . THR B 1 200 ? -21.266 11.617 11.977 1 82.94 200 THR B C 1
ATOM 4096 O O . THR B 1 200 ? -20.5 10.922 11.305 1 82.94 200 THR B O 1
ATOM 4099 N N . PRO B 1 201 ? -21.312 11.609 13.281 1 79.38 201 PRO B N 1
ATOM 4100 C CA . PRO B 1 201 ? -20.516 10.617 13.992 1 79.38 201 PRO B CA 1
ATOM 4101 C C . PRO B 1 201 ? -20.844 9.18 13.586 1 79.38 201 PRO B C 1
ATOM 4103 O O . PRO B 1 201 ? -19.969 8.32 13.578 1 79.38 201 PRO B O 1
ATOM 4106 N N . GLN B 1 202 ? -22.047 8.961 13.266 1 82 202 GLN B N 1
ATOM 4107 C CA . GLN B 1 202 ? -22.453 7.629 12.852 1 82 202 GLN B CA 1
ATOM 4108 C C . GLN B 1 202 ? -21.734 7.207 11.57 1 82 202 GLN B C 1
ATOM 4110 O O . GLN B 1 202 ? -21.328 6.051 11.438 1 82 202 GLN B O 1
ATOM 4115 N N . LEU B 1 203 ? -21.625 8.172 10.727 1 81.38 203 LEU B N 1
ATOM 4116 C CA . LEU B 1 203 ? -20.969 7.859 9.461 1 81.38 203 LEU B CA 1
ATOM 4117 C C . LEU B 1 203 ? -19.5 7.562 9.68 1 81.38 203 LEU B C 1
ATOM 4119 O O . LEU B 1 203 ? -18.953 6.613 9.109 1 81.38 203 LEU B O 1
ATOM 4123 N N . THR B 1 204 ? -18.812 8.375 10.477 1 81.06 204 THR B N 1
ATOM 4124 C CA . THR B 1 204 ? -17.406 8.141 10.75 1 81.06 204 THR B CA 1
ATOM 4125 C C . THR B 1 204 ? -17.203 6.793 11.43 1 81.06 204 THR B C 1
ATOM 4127 O O . THR B 1 204 ? -16.234 6.078 11.133 1 81.06 204 THR B O 1
ATOM 4130 N N . HIS B 1 205 ? -18.094 6.5 12.219 1 78.75 205 HIS B N 1
ATOM 4131 C CA . HIS B 1 205 ? -18.047 5.199 12.875 1 78.75 205 HIS B CA 1
ATOM 4132 C C . HIS B 1 205 ? -18.25 4.066 11.883 1 78.75 205 HIS B C 1
ATOM 4134 O O . HIS B 1 205 ? -17.531 3.061 11.922 1 78.75 205 HIS B O 1
ATOM 4140 N N . ALA B 1 206 ? -19.219 4.262 11.039 1 76.19 206 ALA B N 1
ATOM 4141 C CA . ALA B 1 206 ? -19.516 3.242 10.039 1 76.19 206 ALA B CA 1
ATOM 4142 C C . ALA B 1 206 ? -18.328 2.998 9.117 1 76.19 206 ALA B C 1
ATOM 4144 O O . ALA B 1 206 ? -18.094 1.869 8.68 1 76.19 206 ALA B O 1
ATOM 4145 N N . LEU B 1 207 ? -17.656 4.02 8.898 1 77.75 207 LEU B N 1
ATOM 4146 C CA . LEU B 1 207 ? -16.516 3.918 7.988 1 77.75 207 LEU B CA 1
ATOM 4147 C C . LEU B 1 207 ? -15.25 3.539 8.75 1 77.75 207 LEU B C 1
ATOM 4149 O O . LEU B 1 207 ? -14.195 3.312 8.141 1 77.75 207 LEU B O 1
ATOM 4153 N N . GLY B 1 208 ? -15.344 3.445 10.031 1 76.38 208 GLY B N 1
ATOM 4154 C CA . GLY B 1 208 ? -14.203 3.062 10.852 1 76.38 208 GLY B CA 1
ATOM 4155 C C . GLY B 1 208 ? -13.055 4.059 10.789 1 76.38 208 GLY B C 1
ATOM 4156 O O . GLY B 1 208 ? -11.891 3.666 10.727 1 76.38 208 GLY B O 1
ATOM 4157 N N . THR B 1 209 ? -13.359 5.277 10.602 1 79.94 209 THR B N 1
ATOM 4158 C CA . THR B 1 209 ? -12.375 6.352 10.531 1 79.94 209 THR B CA 1
ATOM 4159 C C . THR B 1 209 ? -12.805 7.535 11.391 1 79.94 209 THR B C 1
ATOM 4161 O O . THR B 1 209 ? -13.797 7.457 12.117 1 79.94 209 THR B O 1
ATOM 4164 N N . THR B 1 210 ? -11.938 8.586 11.461 1 80.19 210 THR B N 1
ATOM 4165 C CA . THR B 1 210 ? -12.266 9.828 12.156 1 80.19 210 THR B CA 1
ATOM 4166 C C . THR B 1 210 ? -12.625 10.93 11.164 1 80.19 210 THR B C 1
ATOM 4168 O O . THR B 1 210 ? -12.281 10.844 9.984 1 80.19 210 THR B O 1
ATOM 4171 N N . LEU B 1 211 ? -13.219 11.953 11.797 1 80.38 211 LEU B N 1
ATOM 4172 C CA . LEU B 1 211 ? -13.547 13.133 11 1 80.38 211 LEU B CA 1
ATOM 4173 C C . LEU B 1 211 ? -12.289 13.734 10.391 1 80.38 211 LEU B C 1
ATOM 4175 O O . LEU B 1 211 ? -12.273 14.086 9.211 1 80.38 211 LEU B O 1
ATOM 4179 N N . ALA B 1 212 ? -11.289 13.805 11.18 1 80.88 212 ALA B N 1
ATOM 4180 C CA . ALA B 1 212 ? -10.055 14.438 10.727 1 80.88 212 ALA B CA 1
ATOM 4181 C C . ALA B 1 212 ? -9.406 13.648 9.602 1 80.88 212 ALA B C 1
ATOM 4183 O O . ALA B 1 212 ? -8.977 14.227 8.594 1 80.88 212 ALA B O 1
ATOM 4184 N N . ASP B 1 213 ? -9.445 12.391 9.703 1 81.19 213 ASP B N 1
ATOM 4185 C CA . ASP B 1 213 ? -8.773 11.57 8.703 1 81.19 213 ASP B CA 1
ATOM 4186 C C . ASP B 1 213 ? -9.586 11.508 7.41 1 81.19 213 ASP B C 1
ATOM 4188 O O . ASP B 1 213 ? -9.016 11.43 6.32 1 81.19 213 ASP B O 1
ATOM 4192 N N . LEU B 1 214 ? -10.859 11.609 7.582 1 79.44 214 LEU B N 1
ATOM 4193 C CA . LEU B 1 214 ? -11.734 11.586 6.414 1 79.44 214 LEU B CA 1
ATOM 4194 C C . LEU B 1 214 ? -11.656 12.914 5.664 1 79.44 214 LEU B C 1
ATOM 4196 O O . LEU B 1 214 ? -11.727 12.938 4.434 1 79.44 214 LEU B O 1
ATOM 4200 N N . CYS B 1 215 ? -11.406 13.969 6.371 1 83.12 215 CYS B N 1
ATOM 4201 C CA . CYS B 1 215 ? -11.602 15.281 5.77 1 83.12 215 CYS B CA 1
ATOM 4202 C C . CYS B 1 215 ? -10.266 15.938 5.453 1 83.12 215 CYS B C 1
ATOM 4204 O O . CYS B 1 215 ? -10.219 16.969 4.773 1 83.12 215 CYS B O 1
ATOM 4206 N N . THR B 1 216 ? -9.172 15.391 5.883 1 80.44 216 THR B N 1
ATOM 4207 C CA . THR B 1 216 ? -7.855 15.984 5.676 1 80.44 216 THR B CA 1
ATOM 4208 C C . THR B 1 216 ? -7.566 16.156 4.184 1 80.44 216 THR B C 1
ATOM 4210 O O . THR B 1 216 ? -6.984 17.156 3.77 1 80.44 216 THR B O 1
ATOM 4213 N N . HIS B 1 217 ? -7.977 15.266 3.389 1 81.94 217 HIS B N 1
ATOM 4214 C CA . HIS B 1 217 ? -7.699 15.328 1.957 1 81.94 217 HIS B CA 1
ATOM 4215 C C . HIS B 1 217 ? -8.992 15.43 1.149 1 81.94 217 HIS B C 1
ATOM 4217 O O . HIS B 1 217 ? -9.133 14.766 0.119 1 81.94 217 HIS B O 1
ATOM 4223 N N . VAL B 1 218 ? -9.836 16.266 1.627 1 83.88 218 VAL B N 1
ATOM 4224 C CA . VAL B 1 218 ? -11.172 16.391 1.052 1 83.88 218 VAL B CA 1
ATOM 4225 C C . VAL B 1 218 ? -11.086 17.031 -0.327 1 83.88 218 VAL B C 1
ATOM 4227 O O . VAL B 1 218 ? -12.031 16.969 -1.111 1 83.88 218 VAL B O 1
ATOM 4230 N N . ASP B 1 219 ? -9.992 17.562 -0.655 1 79.88 219 ASP B N 1
ATOM 4231 C CA . ASP B 1 219 ? -9.812 18.109 -1.996 1 79.88 219 ASP B CA 1
ATOM 4232 C C . ASP B 1 219 ? -9.742 17 -3.041 1 79.88 219 ASP B C 1
ATOM 4234 O O . ASP B 1 219 ? -9.922 17.25 -4.234 1 79.88 219 ASP B O 1
ATOM 4238 N N . ASP B 1 220 ? -9.445 15.844 -2.633 1 77.81 220 ASP B N 1
ATOM 4239 C CA . ASP B 1 220 ? -9.406 14.703 -3.537 1 77.81 220 ASP B CA 1
ATOM 4240 C C . ASP B 1 220 ? -10.805 14.383 -4.074 1 77.81 220 ASP B C 1
ATOM 4242 O O . ASP B 1 220 ? -11.711 14.062 -3.305 1 77.81 220 ASP B O 1
ATOM 4246 N N . PRO B 1 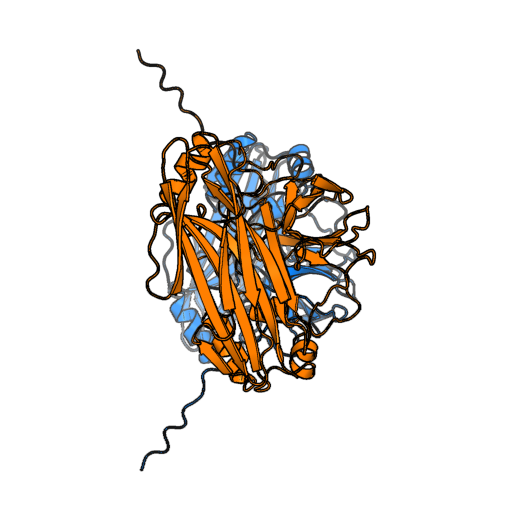221 ? -10.875 14.375 -5.371 1 78.38 221 PRO B N 1
ATOM 4247 C CA . PRO B 1 221 ? -12.203 14.125 -5.938 1 78.38 221 PRO B CA 1
ATOM 4248 C C . PRO B 1 221 ? -12.758 12.75 -5.57 1 78.38 221 PRO B C 1
ATOM 4250 O O . PRO B 1 221 ? -13.969 12.594 -5.418 1 78.38 221 PRO B O 1
ATOM 4253 N N . LYS B 1 222 ? -11.977 11.797 -5.465 1 74.69 222 LYS B N 1
ATOM 4254 C CA . LYS B 1 222 ? -12.438 10.461 -5.094 1 74.69 222 LYS B CA 1
ATOM 4255 C C . LYS B 1 222 ? -13.07 10.461 -3.703 1 74.69 222 LYS B C 1
ATOM 4257 O O . LYS B 1 222 ? -14.055 9.758 -3.463 1 74.69 222 LYS B O 1
ATOM 4262 N N . ARG B 1 223 ? -12.523 11.188 -2.885 1 79.12 223 ARG B N 1
ATOM 4263 C CA . ARG B 1 223 ? -13.055 11.297 -1.531 1 79.12 223 ARG B CA 1
ATOM 4264 C C . ARG B 1 223 ? -14.383 12.047 -1.526 1 79.12 223 ARG B C 1
ATOM 4266 O O . ARG B 1 223 ? -15.32 11.664 -0.821 1 79.12 223 ARG B O 1
ATOM 4273 N N . ARG B 1 224 ? -14.43 13.055 -2.238 1 84.12 224 ARG B N 1
ATOM 4274 C CA . ARG B 1 224 ? -15.672 13.828 -2.297 1 84.12 224 ARG B CA 1
ATOM 4275 C C . ARG B 1 224 ? -16.812 12.992 -2.879 1 84.12 224 ARG B C 1
ATOM 4277 O O . ARG B 1 224 ? -17.953 13.086 -2.424 1 84.12 224 ARG B O 1
ATOM 4284 N N . ARG B 1 225 ? -16.484 12.203 -3.816 1 81.25 225 ARG B N 1
ATOM 4285 C CA . ARG B 1 225 ? -17.5 11.328 -4.391 1 81.25 225 ARG B CA 1
ATOM 4286 C C . ARG B 1 225 ? -17.984 10.305 -3.365 1 81.25 225 ARG B C 1
ATOM 4288 O O . ARG B 1 225 ? -19.172 9.977 -3.311 1 81.25 225 ARG B O 1
ATOM 4295 N N . LEU B 1 226 ? -17.078 9.82 -2.629 1 77.94 226 LEU B N 1
ATOM 4296 C CA . LEU B 1 226 ? -17.453 8.883 -1.574 1 77.94 226 LEU B CA 1
ATOM 4297 C C . LEU B 1 226 ? -18.375 9.547 -0.558 1 77.94 226 LEU B C 1
ATOM 4299 O O . LEU B 1 226 ? -19.391 8.969 -0.171 1 77.94 226 LEU B O 1
ATOM 4303 N N . LEU B 1 227 ? -18 10.656 -0.152 1 84.56 227 LEU B N 1
ATOM 4304 C CA . LEU B 1 227 ? -18.797 11.367 0.839 1 84.56 227 LEU B CA 1
ATOM 4305 C C . LEU B 1 227 ? -20.188 11.688 0.295 1 84.56 227 LEU B C 1
ATOM 4307 O O . LEU B 1 227 ? -21.172 11.609 1.026 1 84.56 227 LEU B O 1
ATOM 4311 N N . LEU B 1 228 ? -20.234 12 -0.933 1 86.62 228 LEU B N 1
ATOM 4312 C CA . LEU B 1 228 ? -21.516 12.32 -1.561 1 86.62 228 LEU B CA 1
ATOM 4313 C C . LEU B 1 228 ? -22.438 11.109 -1.529 1 86.62 228 LEU B C 1
ATOM 4315 O O . LEU B 1 228 ? -23.656 11.266 -1.398 1 86.62 228 LEU B O 1
ATOM 4319 N N . ARG B 1 229 ? -21.906 9.969 -1.543 1 81.31 229 ARG B N 1
ATOM 4320 C CA . ARG B 1 229 ? -22.688 8.742 -1.474 1 81.31 229 ARG B CA 1
ATOM 4321 C C . ARG B 1 229 ? -23.391 8.617 -0.127 1 81.31 229 ARG B C 1
ATOM 4323 O O . ARG B 1 229 ? -24.422 7.93 -0.014 1 81.31 229 ARG B O 1
ATOM 4330 N N . TYR B 1 230 ? -22.812 9.203 0.772 1 82.81 230 TYR B N 1
ATOM 4331 C CA . TYR B 1 230 ? -23.406 9.156 2.107 1 82.81 230 TYR B CA 1
ATOM 4332 C C . TYR B 1 230 ? -24.109 10.461 2.439 1 82.81 230 TYR B C 1
ATOM 4334 O O . TYR B 1 230 ? -24.281 10.805 3.611 1 82.81 230 TYR B O 1
ATOM 4342 N N . ASP B 1 231 ? -24.359 11.227 1.415 1 88.69 231 ASP B N 1
ATOM 4343 C CA . ASP B 1 231 ? -25.109 12.477 1.516 1 88.69 231 ASP B CA 1
ATOM 4344 C C . ASP B 1 231 ? -24.328 13.523 2.297 1 88.69 231 ASP B C 1
ATOM 4346 O O . ASP B 1 231 ? -24.922 14.289 3.074 1 88.69 231 ASP B O 1
ATOM 4350 N N . VAL B 1 232 ? -23.047 13.375 2.184 1 90.31 232 VAL B N 1
ATOM 4351 C CA . VAL B 1 232 ? -22.188 14.414 2.734 1 90.31 232 VAL B CA 1
ATOM 4352 C C . VAL B 1 232 ? -21.75 15.367 1.624 1 90.31 232 VAL B C 1
ATOM 4354 O O . VAL B 1 232 ? -21.156 14.938 0.629 1 90.31 232 VAL B O 1
ATOM 4357 N N . GLU B 1 233 ? -22.016 16.609 1.848 1 91.5 233 GLU B N 1
ATOM 4358 C CA . GLU B 1 233 ? -21.688 17.609 0.842 1 91.5 233 GLU B CA 1
ATOM 4359 C C . GLU B 1 233 ? -20.406 18.359 1.212 1 91.5 233 GLU B C 1
ATOM 4361 O O . GLU B 1 233 ? -20.266 18.828 2.34 1 91.5 233 GLU B O 1
ATOM 4366 N N . VAL B 1 234 ? -19.5 18.375 0.257 1 91.38 234 VAL B N 1
ATOM 4367 C CA . VAL B 1 234 ? -18.266 19.125 0.418 1 91.38 234 VAL B CA 1
ATOM 4368 C C . VAL B 1 234 ? -18.203 20.266 -0.605 1 91.38 234 VAL B C 1
ATOM 4370 O O . VAL B 1 234 ? -18.344 20.031 -1.808 1 91.38 234 VAL B O 1
ATOM 4373 N N . SER B 1 235 ? -18.062 21.438 -0.148 1 89.75 235 SER B N 1
ATOM 4374 C CA . SER B 1 235 ? -17.953 22.578 -1.053 1 89.75 235 SER B CA 1
ATOM 4375 C C . SER B 1 235 ? -16.766 23.469 -0.679 1 89.75 235 SER B C 1
ATOM 4377 O O . SER B 1 235 ? -16.438 23.594 0.5 1 89.75 235 SER B O 1
ATOM 4379 N N . ALA B 1 236 ? -16.203 23.906 -1.813 1 84.12 236 ALA B N 1
ATOM 4380 C CA . ALA B 1 236 ? -15.18 24.922 -1.573 1 84.12 236 ALA B CA 1
ATOM 4381 C C . ALA B 1 236 ? -15.805 26.219 -1.077 1 84.12 236 ALA B C 1
ATOM 4383 O O . ALA B 1 236 ? -16.859 26.625 -1.559 1 84.12 236 ALA B O 1
ATOM 4384 N N . GLY B 1 237 ? -15.406 26.609 0.127 1 68.62 237 GLY B N 1
ATOM 4385 C CA . GLY B 1 237 ? -16.062 27.75 0.732 1 68.62 237 GLY B CA 1
ATOM 4386 C C . GLY B 1 237 ? -15.203 29 0.764 1 68.62 237 GLY B C 1
ATOM 4387 O O . GLY B 1 237 ? -13.984 28.922 0.562 1 68.62 237 GLY B O 1
ATOM 4388 N N . GLU B 1 238 ? -15.883 30.047 0.83 1 71.44 238 GLU B N 1
ATOM 4389 C CA . GLU B 1 238 ? -15.25 31.281 1.262 1 71.44 238 GLU B CA 1
ATOM 4390 C C . GLU B 1 238 ? -14.633 31.141 2.65 1 71.44 238 GLU B C 1
ATOM 4392 O O . GLU B 1 238 ? -15.18 30.438 3.504 1 71.44 238 GLU B O 1
ATOM 4397 N N . PRO B 1 239 ? -13.391 31.531 2.684 1 71.94 239 PRO B N 1
ATOM 4398 C CA . PRO B 1 239 ? -12.789 31.438 4.016 1 71.94 239 PRO B CA 1
ATOM 4399 C C . PRO B 1 239 ? -13.641 32.125 5.09 1 71.94 239 PRO B C 1
ATOM 4401 O O . PRO B 1 239 ? -13.531 33.312 5.305 1 71.94 239 PRO B O 1
ATOM 4404 N N . ILE B 1 240 ? -14.469 31.391 5.566 1 75 240 ILE B N 1
ATOM 4405 C CA . ILE B 1 240 ? -15.312 31.922 6.629 1 75 240 ILE B CA 1
ATOM 4406 C C . ILE B 1 240 ? -14.648 31.688 7.984 1 75 240 ILE B C 1
ATOM 4408 O O . ILE B 1 240 ? -14.242 30.562 8.297 1 75 240 ILE B O 1
ATOM 4412 N N . GLY B 1 241 ? -14.406 32.844 8.68 1 85.56 241 GLY B N 1
ATOM 4413 C CA . GLY B 1 241 ? -14.062 32.75 10.086 1 85.56 241 GLY B CA 1
ATOM 4414 C C . GLY B 1 241 ? -12.57 32.719 10.336 1 85.56 241 GLY B C 1
ATOM 4415 O O . GLY B 1 241 ? -12.125 32.406 11.445 1 85.56 241 GLY B O 1
ATOM 4416 N N . VAL B 1 242 ? -11.75 32.906 9.305 1 93.38 242 VAL B N 1
ATOM 4417 C CA . VAL B 1 242 ? -10.305 32.969 9.508 1 93.38 242 VAL B CA 1
ATOM 4418 C C . VAL B 1 242 ? -9.789 34.375 9.203 1 93.38 242 VAL B C 1
ATOM 4420 O O . VAL B 1 242 ? -9.992 34.875 8.102 1 93.38 242 VAL B O 1
ATOM 4423 N N . HIS B 1 243 ? -9.133 34.969 10.141 1 94.38 243 HIS B N 1
ATOM 4424 C CA . HIS B 1 243 ? -8.602 36.312 9.977 1 94.38 243 HIS B CA 1
ATOM 4425 C C . HIS B 1 243 ? -7.133 36.375 10.391 1 94.38 243 HIS B C 1
ATOM 4427 O O . HIS B 1 243 ? -6.754 35.812 11.43 1 94.38 243 HIS B O 1
ATOM 4433 N N . PHE B 1 244 ? -6.41 37.031 9.547 1 96.62 244 PHE B N 1
ATOM 4434 C CA . PHE B 1 244 ? -5.02 37.312 9.883 1 96.62 244 PHE B CA 1
ATOM 4435 C C . PHE B 1 244 ? -4.906 38.531 10.781 1 96.62 244 PHE B C 1
ATOM 4437 O O . PHE B 1 244 ? -5.438 39.594 10.445 1 96.62 244 PHE B O 1
ATOM 4444 N N . GLU B 1 245 ? -4.168 38.438 11.836 1 96.75 245 GLU B N 1
ATOM 4445 C CA . GLU B 1 245 ? -4.113 39.531 12.797 1 96.75 245 GLU B CA 1
ATOM 4446 C C . GLU B 1 245 ? -2.783 40.281 12.711 1 96.75 245 GLU B C 1
ATOM 4448 O O . GLU B 1 245 ? -2.701 41.438 13.078 1 96.75 245 GLU B O 1
ATOM 4453 N N . GLY B 1 246 ? -1.748 39.562 12.359 1 97.12 246 GLY B N 1
ATOM 4454 C CA . GLY B 1 246 ? -0.473 40.25 12.242 1 97.12 246 GLY B CA 1
ATOM 4455 C C . GLY B 1 246 ? 0.721 39.344 12.43 1 97.12 246 GLY B C 1
ATOM 4456 O O . GLY B 1 246 ? 0.559 38.125 12.641 1 97.12 246 GLY B O 1
ATOM 4457 N N . PHE B 1 247 ? 1.92 39.938 12.289 1 97.06 247 PHE B N 1
ATOM 4458 C CA . PHE B 1 247 ? 3.178 39.219 12.477 1 97.06 247 PHE B CA 1
ATOM 4459 C C . PHE B 1 247 ? 3.848 39.656 13.781 1 97.06 247 PHE B C 1
ATOM 4461 O O . PHE B 1 247 ? 3.662 40.781 14.234 1 97.06 247 PHE B O 1
ATOM 4468 N N . GLY B 1 248 ? 4.555 38.656 14.32 1 96.19 248 GLY B N 1
ATOM 4469 C CA . GLY B 1 248 ? 5.457 39 15.406 1 96.19 248 GLY B CA 1
ATOM 4470 C C . GLY B 1 248 ? 6.812 39.5 14.938 1 96.19 248 GLY B C 1
ATOM 4471 O O . GLY B 1 248 ? 6.941 39.969 13.805 1 96.19 248 GLY B O 1
ATOM 4472 N N . ASN B 1 249 ? 7.812 39.406 15.844 1 95.06 249 ASN B N 1
ATOM 4473 C CA . ASN B 1 249 ? 9.156 39.906 15.555 1 95.06 249 ASN B CA 1
ATOM 4474 C C . ASN B 1 249 ? 9.977 38.875 14.797 1 95.06 249 ASN B C 1
ATOM 4476 O O . ASN B 1 249 ? 9.727 37.656 14.914 1 95.06 249 ASN B O 1
ATOM 4480 N N . ASP B 1 250 ? 10.977 39.406 14.109 1 95.75 250 ASP B N 1
ATOM 4481 C CA . ASP B 1 250 ? 11.914 38.531 13.398 1 95.75 250 ASP B CA 1
ATOM 4482 C C . ASP B 1 250 ? 12.836 37.812 14.375 1 95.75 250 ASP B C 1
ATOM 4484 O O . ASP B 1 250 ? 13.289 38.406 15.359 1 95.75 250 ASP B O 1
ATOM 4488 N N . GLU B 1 251 ? 13.031 36.625 14.148 1 97.12 251 GLU B N 1
ATOM 4489 C CA . GLU B 1 251 ? 14.016 35.781 14.844 1 97.12 251 GLU B CA 1
ATOM 4490 C C . GLU B 1 251 ? 14.867 35 13.844 1 97.12 251 GLU B C 1
ATOM 4492 O O . GLU B 1 251 ? 14.453 34.781 12.711 1 97.12 251 GLU B O 1
ATOM 4497 N N . PRO B 1 252 ? 16.094 34.625 14.289 1 96.5 252 PRO B N 1
ATOM 4498 C CA . PRO B 1 252 ? 16.938 33.875 13.367 1 96.5 252 PRO B CA 1
ATOM 4499 C C . PRO B 1 252 ? 16.422 32.469 13.102 1 96.5 252 PRO B C 1
ATOM 4501 O O . PRO B 1 252 ? 15.844 31.828 14 1 96.5 252 PRO B O 1
ATOM 4504 N N . PHE B 1 253 ? 16.641 31.984 11.859 1 96.69 253 PHE B N 1
ATOM 4505 C CA . PHE B 1 253 ? 16.344 30.641 11.406 1 96.69 253 PHE B CA 1
ATOM 4506 C C . PHE B 1 253 ? 17.484 30.078 10.547 1 96.69 253 PHE B C 1
ATOM 4508 O O . PHE B 1 253 ? 18.078 30.812 9.758 1 96.69 253 PHE B O 1
ATOM 4515 N N . GLU B 1 254 ? 17.7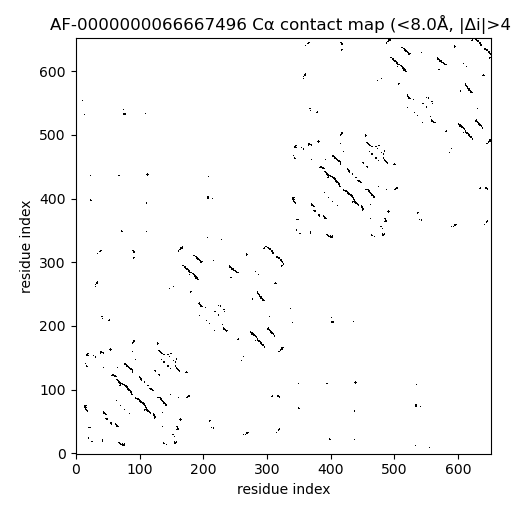81 28.812 10.773 1 94.75 254 GLU B N 1
ATOM 4516 C CA . GLU B 1 254 ? 18.812 28.188 9.945 1 94.75 254 GLU B CA 1
ATOM 4517 C C . GLU B 1 254 ? 18.266 27.844 8.562 1 94.75 254 GLU B C 1
ATOM 4519 O O . GLU B 1 254 ? 17.328 27.047 8.445 1 94.75 254 GLU B O 1
ATOM 4524 N N . PRO B 1 255 ? 18.922 28.297 7.5 1 96.25 255 PRO B N 1
ATOM 4525 C CA . PRO B 1 255 ? 18.438 27.984 6.152 1 96.25 255 PRO B CA 1
ATOM 4526 C C . PRO B 1 255 ? 18.625 26.531 5.77 1 96.25 255 PRO B C 1
ATOM 4528 O O . PRO B 1 255 ? 19.438 25.828 6.391 1 96.25 255 PRO B O 1
ATOM 4531 N N . PHE B 1 256 ? 17.859 26.141 4.742 1 96.19 256 PHE B N 1
ATOM 4532 C CA . PHE B 1 256 ? 18.031 24.797 4.188 1 96.19 256 PHE B CA 1
ATOM 4533 C C . PHE B 1 256 ? 19.375 24.672 3.484 1 96.19 256 PHE B C 1
ATOM 4535 O O . PHE B 1 256 ? 19.922 25.656 2.998 1 96.19 256 PHE B O 1
ATOM 4542 N N . ASP B 1 257 ? 19.875 23.422 3.467 1 95.62 257 ASP B N 1
ATOM 4543 C CA . ASP B 1 257 ? 21.062 23.156 2.66 1 95.62 257 ASP B CA 1
ATOM 4544 C C . ASP B 1 257 ? 20.75 23.203 1.17 1 95.62 257 ASP B C 1
ATOM 4546 O O . ASP B 1 257 ? 19.578 23.266 0.785 1 95.62 257 ASP B O 1
ATOM 4550 N N . ASP B 1 258 ? 21.781 23.172 0.312 1 95.94 258 ASP B N 1
ATOM 4551 C CA . ASP B 1 258 ? 21.625 23.328 -1.131 1 95.94 258 ASP B CA 1
ATOM 4552 C C . ASP B 1 258 ? 20.797 22.188 -1.728 1 95.94 258 ASP B C 1
ATOM 4554 O O . ASP B 1 258 ? 19.984 22.422 -2.627 1 95.94 258 ASP B O 1
ATOM 4558 N N . ARG B 1 259 ? 21.031 21.047 -1.243 1 96.38 259 ARG B N 1
ATOM 4559 C CA . ARG B 1 259 ? 20.328 19.875 -1.78 1 96.38 259 ARG B CA 1
ATOM 4560 C C . ARG B 1 259 ? 18.828 19.984 -1.549 1 96.38 259 ARG B C 1
ATOM 4562 O O . ARG B 1 259 ? 18.031 19.75 -2.463 1 96.38 259 ARG B O 1
ATOM 4569 N N . THR B 1 260 ? 18.453 20.312 -0.34 1 97.12 260 THR B N 1
ATOM 4570 C CA . THR B 1 260 ? 17.047 20.469 -0.004 1 97.12 260 THR B CA 1
ATOM 4571 C C . THR B 1 260 ? 16.438 21.609 -0.807 1 97.12 260 THR B C 1
ATOM 4573 O O . THR B 1 260 ? 15.336 21.484 -1.356 1 97.12 260 THR B O 1
ATOM 4576 N N . THR B 1 261 ? 17.141 22.703 -0.921 1 96.31 261 THR B N 1
ATOM 4577 C CA . THR B 1 261 ? 16.656 23.875 -1.656 1 96.31 261 THR B CA 1
ATOM 4578 C C . THR B 1 261 ? 16.406 23.516 -3.121 1 96.31 261 THR B C 1
ATOM 4580 O O . THR B 1 261 ? 15.375 23.891 -3.684 1 96.31 261 THR B O 1
ATOM 4583 N N . GLU B 1 262 ? 17.344 22.781 -3.674 1 96.44 262 GLU B N 1
ATOM 4584 C CA . GLU B 1 262 ? 17.219 22.391 -5.074 1 96.44 262 GLU B CA 1
ATOM 4585 C C . GLU B 1 262 ? 15.969 21.547 -5.301 1 96.44 262 GLU B C 1
ATOM 4587 O O . GLU B 1 262 ? 15.25 21.734 -6.285 1 96.44 262 GLU B O 1
ATOM 4592 N N . GLN B 1 263 ? 15.711 20.609 -4.422 1 96.81 263 GLN B N 1
ATOM 4593 C CA . GLN B 1 263 ? 14.531 19.766 -4.551 1 96.81 263 GLN B CA 1
ATOM 4594 C C . GLN B 1 263 ? 13.25 20.594 -4.41 1 96.81 263 GLN B C 1
ATOM 4596 O O . GLN B 1 263 ? 12.273 20.344 -5.121 1 96.81 263 GLN B O 1
ATOM 4601 N N . LEU B 1 264 ? 13.242 21.562 -3.537 1 96.12 264 LEU B N 1
ATOM 4602 C CA . LEU B 1 264 ? 12.062 22.391 -3.312 1 96.12 264 LEU B CA 1
ATOM 4603 C C . LEU B 1 264 ? 11.766 23.25 -4.535 1 96.12 264 LEU B C 1
ATOM 4605 O O . LEU B 1 264 ? 10.602 23.5 -4.852 1 96.12 264 LEU B O 1
ATOM 4609 N N . PHE B 1 265 ? 12.781 23.672 -5.242 1 94.88 265 PHE B N 1
ATOM 4610 C CA . PHE B 1 265 ? 12.578 24.469 -6.441 1 94.88 265 PHE B CA 1
ATOM 4611 C C . PHE B 1 265 ? 11.852 23.672 -7.516 1 94.88 265 PHE B C 1
ATOM 4613 O O . PHE B 1 265 ? 11.133 24.234 -8.336 1 94.88 265 PHE B O 1
ATOM 4620 N N . ARG B 1 266 ? 11.961 22.359 -7.465 1 94.62 266 ARG B N 1
ATOM 4621 C CA . ARG B 1 266 ? 11.32 21.484 -8.445 1 94.62 266 ARG B CA 1
ATOM 4622 C C . ARG B 1 266 ? 9.828 21.359 -8.172 1 94.62 266 ARG B C 1
ATOM 4624 O O . ARG B 1 266 ? 9.07 20.906 -9.031 1 94.62 266 ARG B O 1
ATOM 4631 N N . ARG B 1 267 ? 9.422 21.859 -6.992 1 92.81 267 ARG B N 1
ATOM 4632 C CA . ARG B 1 267 ? 8.016 21.781 -6.609 1 92.81 267 ARG B CA 1
ATOM 4633 C C . ARG B 1 267 ? 7.277 23.062 -6.945 1 92.81 267 ARG B C 1
ATOM 4635 O O . ARG B 1 267 ? 6.098 23.219 -6.633 1 92.81 267 ARG B O 1
ATOM 4642 N N . ARG B 1 268 ? 7.934 23.906 -7.531 1 92.31 268 ARG B N 1
ATOM 4643 C CA . ARG B 1 268 ? 7.324 25.203 -7.816 1 92.31 268 ARG B CA 1
ATOM 4644 C C . ARG B 1 268 ? 6.07 25.047 -8.664 1 92.31 268 ARG B C 1
ATOM 4646 O O . ARG B 1 268 ? 6.039 24.234 -9.594 1 92.31 268 ARG B O 1
ATOM 4653 N N . GLY B 1 269 ? 5.105 25.672 -8.203 1 91.5 269 GLY B N 1
ATOM 4654 C CA . GLY B 1 269 ? 3.838 25.656 -8.914 1 91.5 269 GLY B CA 1
ATOM 4655 C C . GLY B 1 269 ? 2.947 26.828 -8.57 1 91.5 269 GLY B C 1
ATOM 4656 O O . GLY B 1 269 ? 3.42 27.844 -8.039 1 91.5 269 GLY B O 1
ATOM 4657 N N . GLU B 1 270 ? 1.728 26.797 -9.102 1 80.5 270 GLU B N 1
ATOM 4658 C CA . GLU B 1 270 ? 0.77 27.859 -8.812 1 80.5 270 GLU B CA 1
ATOM 4659 C C . GLU B 1 270 ? -0.636 27.297 -8.617 1 80.5 270 GLU B C 1
ATOM 4661 O O . GLU B 1 270 ? -0.979 26.266 -9.188 1 80.5 270 GLU B O 1
ATOM 4666 N N . SER B 1 271 ? -1.143 27.75 -7.5 1 72.88 271 SER B N 1
ATOM 4667 C CA . SER B 1 271 ? -2.562 27.453 -7.34 1 72.88 271 SER B CA 1
ATOM 4668 C C . SER B 1 271 ? -3.41 28.719 -7.465 1 72.88 271 SER B C 1
ATOM 4670 O O . SER B 1 271 ? -3.113 29.734 -6.84 1 72.88 271 SER B O 1
ATOM 4672 N N . PHE B 1 272 ? -4.5 28.578 -8.211 1 63.09 272 PHE B N 1
ATOM 4673 C CA . PHE B 1 272 ? -5.363 29.734 -8.438 1 63.09 272 PHE B CA 1
ATOM 4674 C C . PHE B 1 272 ? -6.539 29.719 -7.465 1 63.09 272 PHE B C 1
ATOM 4676 O O . PHE B 1 272 ? -7.25 30.719 -7.332 1 63.09 272 PHE B O 1
ATOM 4683 N N . ASP B 1 273 ? -6.652 28.781 -6.668 1 74.94 273 ASP B N 1
ATOM 4684 C CA . ASP B 1 273 ? -7.863 28.641 -5.859 1 74.94 273 ASP B CA 1
ATOM 4685 C C . ASP B 1 273 ? -7.594 29.016 -4.402 1 74.94 273 ASP B C 1
ATOM 4687 O O . ASP B 1 273 ? -8.492 28.953 -3.564 1 74.94 273 ASP B O 1
ATOM 4691 N N . SER B 1 274 ? -6.473 29.594 -4.145 1 84.12 274 SER B N 1
ATOM 4692 C CA . SER B 1 274 ? -6.164 29.906 -2.756 1 84.12 274 SER B CA 1
ATOM 4693 C C . SER B 1 274 ? -6.383 31.391 -2.471 1 84.12 274 SER B C 1
ATOM 4695 O O . SER B 1 274 ? -6.156 32.25 -3.338 1 84.12 274 SER B O 1
ATOM 4697 N N . HIS B 1 275 ? -6.91 31.703 -1.285 1 91.56 275 HIS B N 1
ATOM 4698 C CA . HIS B 1 275 ? -7.062 33.062 -0.799 1 91.56 275 HIS B CA 1
ATOM 4699 C C . HIS B 1 275 ? -5.809 33.531 -0.073 1 91.56 275 HIS B C 1
ATOM 4701 O O . HIS B 1 275 ? -5.297 32.844 0.807 1 91.56 275 HIS B O 1
ATOM 4707 N N . VAL B 1 276 ? -5.391 34.719 -0.411 1 93.56 276 VAL B N 1
ATOM 4708 C CA . VAL B 1 276 ? -4.227 35.281 0.263 1 93.56 276 VAL B CA 1
ATOM 4709 C C . VAL B 1 276 ? -4.668 36.031 1.511 1 93.56 276 VAL B C 1
ATOM 4711 O O . VAL B 1 276 ? -5.453 37 1.422 1 93.56 276 VAL B O 1
ATOM 4714 N N . LEU B 1 277 ? -4.129 35.656 2.609 1 95 277 LEU B N 1
ATOM 4715 C CA . LEU B 1 277 ? -4.48 36.312 3.873 1 95 277 LEU B CA 1
ATOM 4716 C C . LEU B 1 277 ? -3.516 37.438 4.191 1 95 277 LEU B C 1
ATOM 4718 O O . LEU B 1 277 ? -3.895 38.406 4.84 1 95 277 LEU B O 1
ATOM 4722 N N . ALA B 1 278 ? -2.346 37.219 3.828 1 96.5 278 ALA B N 1
ATOM 4723 C CA . ALA B 1 278 ? -1.315 38.219 4.129 1 96.5 278 ALA B CA 1
ATOM 4724 C C . ALA B 1 278 ? -0.114 38.062 3.201 1 96.5 278 ALA B C 1
ATOM 4726 O O . ALA B 1 278 ? 0.073 37 2.592 1 96.5 278 ALA B O 1
ATOM 4727 N N . GLU B 1 279 ? 0.621 39.125 3.027 1 95.75 279 GLU B N 1
ATOM 4728 C CA . GLU B 1 279 ? 1.879 39.188 2.289 1 95.75 279 GLU B CA 1
ATOM 4729 C C . GLU B 1 279 ? 2.955 39.906 3.098 1 95.75 279 GLU B C 1
ATOM 4731 O O . GLU B 1 279 ? 2.676 40.906 3.768 1 95.75 279 GLU B O 1
ATOM 4736 N N . SER B 1 280 ? 4.109 39.344 3.049 1 95.25 280 SER B N 1
ATOM 4737 C CA . SER B 1 280 ? 5.211 39.969 3.752 1 95.25 280 SER B CA 1
ATOM 4738 C C . SER B 1 280 ? 6.559 39.594 3.154 1 95.25 280 SER B C 1
ATOM 4740 O O . SER B 1 280 ? 6.68 38.531 2.52 1 95.25 280 SER B O 1
ATOM 4742 N N . THR B 1 281 ? 7.516 40.5 3.389 1 96.31 281 THR B N 1
ATOM 4743 C CA . THR B 1 281 ? 8.883 40.156 3.027 1 96.31 281 THR B CA 1
ATOM 4744 C C . THR B 1 281 ? 9.648 39.625 4.238 1 96.31 281 THR B C 1
ATOM 4746 O O . THR B 1 281 ? 9.594 40.219 5.32 1 96.31 281 THR B O 1
ATOM 4749 N N . LEU B 1 282 ? 10.336 38.5 4.004 1 96.31 282 LEU B N 1
ATOM 4750 C CA . LEU B 1 282 ? 11.195 37.906 5.035 1 96.31 282 LEU B CA 1
ATOM 4751 C C . LEU B 1 282 ? 12.648 37.906 4.59 1 96.31 282 LEU B C 1
ATOM 4753 O O . LEU B 1 282 ? 12.945 37.562 3.445 1 96.31 282 LEU B O 1
ATOM 4757 N N . ALA B 1 283 ? 13.523 38.312 5.527 1 96.94 283 ALA B N 1
ATOM 4758 C CA . ALA B 1 283 ? 14.961 38.25 5.277 1 96.94 283 ALA B CA 1
ATOM 4759 C C . ALA B 1 283 ? 15.422 36.781 5.242 1 96.94 283 ALA B C 1
ATOM 4761 O O . ALA B 1 283 ? 14.719 35.875 5.707 1 96.94 283 ALA B O 1
ATOM 4762 N N . PRO B 1 284 ? 16.656 36.594 4.57 1 96.62 284 PRO B N 1
ATOM 4763 C CA . PRO B 1 284 ? 17.203 35.25 4.566 1 96.62 284 PRO B CA 1
ATOM 4764 C C . PRO B 1 284 ? 17.391 34.688 5.973 1 96.62 284 PRO B C 1
ATOM 4766 O O . PRO B 1 284 ? 17.875 35.375 6.863 1 96.62 284 PRO B O 1
ATOM 4769 N N . GLY B 1 285 ? 16.984 33.438 6.125 1 96.69 285 GLY B N 1
ATOM 4770 C CA . GLY B 1 285 ? 17.203 32.781 7.395 1 96.69 285 GLY B CA 1
ATOM 4771 C C . GLY B 1 285 ? 16.469 33.438 8.547 1 96.69 285 GLY B C 1
ATOM 4772 O O . GLY B 1 285 ? 17.031 33.562 9.641 1 96.69 285 GLY B O 1
ATOM 4773 N N . CYS B 1 286 ? 15.336 33.812 8.289 1 96.69 286 CYS B N 1
ATOM 4774 C CA . CYS B 1 286 ? 14.531 34.469 9.305 1 96.69 286 CYS B CA 1
ATOM 4775 C C . CYS B 1 286 ? 13.227 33.719 9.547 1 96.69 286 CYS B C 1
ATOM 4777 O O . CYS B 1 286 ? 12.727 33.062 8.648 1 96.69 286 CYS B O 1
ATOM 4779 N N . LYS B 1 287 ? 12.75 33.812 10.781 1 97.75 287 LYS B N 1
ATOM 4780 C CA . LYS B 1 287 ? 11.406 33.312 11.109 1 97.75 287 LYS B CA 1
ATOM 4781 C C . LYS B 1 287 ? 10.625 34.344 11.906 1 97.75 287 LYS B C 1
ATOM 4783 O O . LYS B 1 287 ? 11.219 35.25 12.523 1 97.75 287 LYS B O 1
ATOM 4788 N N . ARG B 1 288 ? 9.305 34.219 11.883 1 96.75 288 ARG B N 1
ATOM 4789 C CA . ARG B 1 288 ? 8.438 35.031 12.727 1 96.75 288 ARG B CA 1
ATOM 4790 C C . ARG B 1 288 ? 7.082 34.375 12.922 1 96.75 288 ARG B C 1
ATOM 4792 O O . ARG B 1 288 ? 6.699 33.5 12.148 1 96.75 288 ARG B O 1
ATOM 4799 N N . ASP B 1 289 ? 6.426 34.781 13.938 1 97.75 289 ASP B N 1
ATOM 4800 C CA . ASP B 1 289 ? 5.102 34.25 14.242 1 97.75 289 ASP B CA 1
ATOM 4801 C C . ASP B 1 289 ? 4.02 35 13.469 1 97.75 289 ASP B C 1
ATOM 4803 O O . ASP B 1 289 ? 4.094 36.219 13.32 1 97.75 289 ASP B O 1
ATOM 4807 N N . ALA B 1 290 ? 3.152 34.312 12.922 1 98 290 ALA B N 1
ATOM 4808 C CA . ALA B 1 290 ? 1.92 34.844 12.344 1 98 290 ALA B CA 1
ATOM 4809 C C . ALA B 1 290 ? 0.715 34.5 13.219 1 98 290 ALA B C 1
ATOM 4811 O O . ALA B 1 290 ? 0.55 33.344 13.641 1 98 290 ALA B O 1
ATOM 4812 N N . VAL B 1 291 ? -0.1 35.469 13.453 1 97.44 291 VAL B N 1
ATOM 4813 C CA . VAL B 1 291 ? -1.237 35.312 14.352 1 97.44 291 VAL B CA 1
ATOM 4814 C C . VAL B 1 291 ? -2.535 35.281 13.547 1 97.44 291 VAL B C 1
ATOM 4816 O O . VAL B 1 291 ? -2.777 36.188 12.742 1 97.44 291 VAL B O 1
ATOM 4819 N N . PHE B 1 292 ? -3.32 34.25 13.805 1 96.25 292 PHE B N 1
ATOM 4820 C CA . PHE B 1 292 ? -4.609 34.094 13.148 1 96.25 292 PHE B CA 1
ATOM 4821 C C . PHE B 1 292 ? -5.73 33.969 14.172 1 96.25 292 PHE B C 1
ATOM 4823 O O . PHE B 1 292 ? -5.52 33.438 15.266 1 96.25 292 PHE B O 1
ATOM 4830 N N . HIS B 1 293 ? -6.836 34.469 13.766 1 95.44 293 HIS B N 1
ATOM 4831 C CA . HIS B 1 293 ? -8.062 34.188 14.5 1 95.44 293 HIS B CA 1
ATOM 4832 C C . HIS B 1 293 ? -8.984 33.281 13.695 1 95.44 293 HIS B C 1
ATOM 4834 O O . HIS B 1 293 ? -9.258 33.562 12.523 1 95.44 293 HIS B O 1
ATOM 4840 N N . VAL B 1 294 ? -9.438 32.219 14.289 1 93.38 294 VAL B N 1
ATOM 4841 C CA . VAL B 1 294 ? -10.383 31.297 13.672 1 93.38 294 VAL B CA 1
ATOM 4842 C C . VAL B 1 294 ? -11.688 31.281 14.469 1 93.38 294 VAL B C 1
ATOM 4844 O O . VAL B 1 294 ? -11.688 30.922 15.656 1 93.38 294 VAL B O 1
ATOM 4847 N N . ALA B 1 295 ? -12.734 31.609 13.773 1 90.56 295 ALA B N 1
ATOM 4848 C CA . ALA B 1 295 ? -14.039 31.656 14.422 1 90.56 295 ALA B CA 1
ATOM 4849 C C . ALA B 1 295 ? -14.703 30.281 14.422 1 90.56 295 ALA B C 1
ATOM 4851 O O . ALA B 1 295 ? -14.414 29.453 13.555 1 90.56 295 ALA B O 1
ATOM 4852 N N . SER B 1 296 ? -15.578 30.125 15.406 1 89.44 296 SER B N 1
ATOM 4853 C CA . SER B 1 296 ? -16.406 28.906 15.438 1 89.44 296 SER B CA 1
ATOM 4854 C C . SER B 1 296 ? -17.609 29.047 14.508 1 89.44 296 SER B C 1
ATOM 4856 O O . SER B 1 296 ? -18.375 30 14.617 1 89.44 296 SER B O 1
ATOM 4858 N N . PRO B 1 297 ? -17.719 28.062 13.664 1 89.56 297 PRO B N 1
ATOM 4859 C CA . PRO B 1 297 ? -18.906 28.156 12.812 1 89.56 297 PRO B CA 1
ATOM 4860 C C . PRO B 1 297 ? -20.203 27.906 13.586 1 89.56 297 PRO B C 1
ATOM 4862 O O . PRO B 1 297 ? -20.188 27.219 14.602 1 89.56 297 PRO B O 1
ATOM 4865 N N . ARG B 1 298 ? -21.406 28.422 13.078 1 88.25 298 ARG B N 1
ATOM 4866 C CA . ARG B 1 298 ? -22.688 28.328 13.773 1 88.25 298 ARG B CA 1
ATOM 4867 C C . ARG B 1 298 ? -23.766 27.766 12.859 1 88.25 298 ARG B C 1
ATOM 4869 O O . ARG B 1 298 ? -24.953 27.781 13.203 1 88.25 298 ARG B O 1
ATOM 4876 N N . ASP B 1 299 ? -23.359 27.281 11.789 1 89 299 ASP B N 1
ATOM 4877 C CA . ASP B 1 299 ? -24.344 26.859 10.805 1 89 299 ASP B CA 1
ATOM 4878 C C . ASP B 1 299 ? -24.484 25.344 10.773 1 89 299 ASP B C 1
ATOM 4880 O O . ASP B 1 299 ? -25.094 24.781 9.859 1 89 299 ASP B O 1
ATOM 4884 N N . GLY B 1 300 ? -23.875 24.641 11.664 1 87.5 300 GLY B N 1
ATOM 4885 C CA . GLY B 1 300 ? -24 23.188 11.758 1 87.5 300 GLY B CA 1
ATOM 4886 C C . GLY B 1 300 ? -23.031 22.438 10.875 1 87.5 300 GLY B C 1
ATOM 4887 O O . GLY B 1 300 ? -22.969 21.219 10.914 1 87.5 300 GLY B O 1
ATOM 4888 N N . ALA B 1 301 ? -22.219 23.156 10.148 1 89.5 301 ALA B N 1
ATOM 4889 C CA . ALA B 1 301 ? -21.266 22.531 9.242 1 89.5 301 ALA B CA 1
ATOM 4890 C C . ALA B 1 301 ? -19.875 22.406 9.891 1 89.5 301 ALA B C 1
ATOM 4892 O O . ALA B 1 301 ? -19.641 22.969 10.953 1 89.5 301 ALA B O 1
ATOM 4893 N N . ILE B 1 302 ? -19.078 21.562 9.289 1 90 302 ILE B N 1
ATOM 4894 C CA . ILE B 1 302 ? -17.672 21.453 9.648 1 90 302 ILE B CA 1
ATOM 4895 C C . ILE B 1 302 ? -16.828 22.203 8.617 1 90 302 ILE B C 1
ATOM 4897 O O . ILE B 1 302 ? -17.094 22.141 7.418 1 90 302 ILE B O 1
ATOM 4901 N N . TYR B 1 303 ? -15.883 22.938 9.156 1 91.56 303 TYR B N 1
ATOM 4902 C CA . TYR B 1 303 ? -14.992 23.656 8.25 1 91.56 303 TYR B CA 1
ATOM 4903 C C . TYR B 1 303 ? -13.562 23.125 8.359 1 91.56 303 TYR B C 1
ATOM 4905 O O . TYR B 1 303 ? -13.062 22.891 9.461 1 91.56 303 TYR B O 1
ATOM 4913 N N . VAL B 1 304 ? -12.969 22.906 7.188 1 92.56 304 VAL B N 1
ATOM 4914 C CA . VAL B 1 304 ? -11.555 22.562 7.086 1 92.56 304 VAL B CA 1
ATOM 4915 C C . VAL B 1 304 ? -10.781 23.75 6.496 1 92.56 304 VAL B C 1
ATOM 4917 O O . VAL B 1 304 ? -11.023 24.141 5.348 1 92.56 304 VAL B O 1
ATOM 4920 N N . HIS B 1 305 ? -9.938 24.328 7.293 1 93.94 305 HIS B N 1
ATOM 4921 C CA . HIS B 1 305 ? -9.094 25.422 6.848 1 93.94 305 HIS B CA 1
ATOM 4922 C C . HIS B 1 305 ? -7.645 24.969 6.676 1 93.94 305 HIS B C 1
ATOM 4924 O O . HIS B 1 305 ? -7.023 24.484 7.625 1 93.94 305 HIS B O 1
ATOM 4930 N N . GLN B 1 306 ? -7.168 25.125 5.488 1 94.25 306 GLN B N 1
ATOM 4931 C CA . GLN B 1 306 ? -5.777 24.781 5.191 1 94.25 306 GLN B CA 1
ATOM 4932 C C . GLN B 1 306 ? -4.949 26.047 4.93 1 94.25 306 GLN B C 1
ATOM 4934 O O . GLN B 1 306 ? -5.098 26.688 3.887 1 94.25 306 GLN B O 1
ATOM 4939 N N . LEU B 1 307 ? -4.137 26.344 5.898 1 95.94 307 LEU B N 1
ATOM 4940 C CA . LEU B 1 307 ? -3.244 27.5 5.816 1 95.94 307 LEU B CA 1
ATOM 4941 C C . LEU B 1 307 ? -1.869 27.094 5.305 1 95.94 307 LEU B C 1
ATOM 4943 O O . LEU B 1 307 ? -1.329 26.062 5.723 1 95.94 307 LEU B O 1
ATOM 4947 N N . THR B 1 308 ? -1.275 27.875 4.359 1 96.38 308 THR B N 1
ATOM 4948 C CA . THR B 1 308 ? 0.03 27.531 3.809 1 96.38 308 THR B CA 1
ATOM 4949 C C . THR B 1 308 ? 0.897 28.781 3.654 1 96.38 308 THR B C 1
ATOM 4951 O O . THR B 1 308 ? 0.38 29.875 3.467 1 96.38 308 THR B O 1
ATOM 4954 N N . GLN B 1 309 ? 2.123 28.594 3.838 1 97.69 309 GLN B N 1
ATOM 4955 C CA . GLN B 1 309 ? 3.1 29.609 3.443 1 97.69 309 GLN B CA 1
ATOM 4956 C C . GLN B 1 309 ? 3.664 29.312 2.057 1 97.69 309 GLN B C 1
ATOM 4958 O O . GLN B 1 309 ? 4.105 28.188 1.784 1 97.69 309 GLN B O 1
ATOM 4963 N N . VAL B 1 310 ? 3.715 30.312 1.213 1 96.94 310 VAL B N 1
ATOM 4964 C CA . VAL B 1 310 ? 4.25 30.172 -0.136 1 96.94 310 VAL B CA 1
ATOM 4965 C C . VAL B 1 310 ? 5.316 31.234 -0.385 1 96.94 310 VAL B C 1
ATOM 4967 O O . VAL B 1 310 ? 5.105 32.406 -0.083 1 96.94 310 VAL B O 1
ATOM 4970 N N . ILE B 1 311 ? 6.445 30.797 -0.81 1 95.62 311 ILE B N 1
ATOM 4971 C CA . ILE B 1 311 ? 7.516 31.688 -1.245 1 95.62 311 ILE B CA 1
ATOM 4972 C C . ILE B 1 311 ? 7.84 31.438 -2.713 1 95.62 311 ILE B C 1
ATOM 4974 O O . ILE B 1 311 ? 8.32 30.344 -3.068 1 95.62 311 ILE B O 1
ATOM 4978 N N . ASP B 1 312 ? 7.633 32.406 -3.588 1 90.12 312 ASP B N 1
ATOM 4979 C CA . ASP B 1 312 ? 7.977 32.312 -5.004 1 90.12 312 ASP B CA 1
ATOM 4980 C C . ASP B 1 312 ? 7.418 31.016 -5.617 1 90.12 312 ASP B C 1
ATOM 4982 O O . ASP B 1 312 ? 8.156 30.25 -6.242 1 90.12 312 ASP B O 1
ATOM 4986 N N . GLY B 1 313 ? 6.223 30.781 -5.27 1 92.88 313 GLY B N 1
ATOM 4987 C CA . GLY B 1 313 ? 5.539 29.641 -5.855 1 92.88 313 GLY B CA 1
ATOM 4988 C C . GLY B 1 313 ? 5.902 28.312 -5.195 1 92.88 313 GLY B C 1
ATOM 4989 O O . GLY B 1 313 ? 5.539 27.25 -5.691 1 92.88 313 GLY B O 1
ATOM 4990 N N . ILE B 1 314 ? 6.645 28.359 -4.172 1 95.06 314 ILE B N 1
ATOM 4991 C CA . ILE B 1 314 ? 7.027 27.172 -3.439 1 95.06 314 ILE B CA 1
ATOM 4992 C C . ILE B 1 314 ? 6.277 27.109 -2.111 1 95.06 314 ILE B C 1
ATOM 4994 O O . ILE B 1 314 ? 6.414 28 -1.272 1 95.06 314 ILE B O 1
ATOM 4998 N N . GLU B 1 315 ? 5.496 26.062 -1.92 1 95.75 315 GLU B N 1
ATOM 4999 C CA . GLU B 1 315 ? 4.898 25.844 -0.606 1 95.75 315 GLU B CA 1
ATOM 5000 C C . GLU B 1 315 ? 5.941 25.344 0.395 1 95.75 315 GLU B C 1
ATOM 5002 O O . GLU B 1 315 ? 6.523 24.281 0.218 1 95.75 315 GLU B O 1
ATOM 5007 N N . ILE B 1 316 ? 6.121 26.125 1.396 1 96.94 316 ILE B N 1
ATOM 5008 C CA . ILE B 1 316 ? 7.141 25.781 2.387 1 96.94 316 ILE B CA 1
ATOM 5009 C C . ILE B 1 316 ? 6.559 24.812 3.408 1 96.94 316 ILE B C 1
ATOM 5011 O O . ILE B 1 316 ? 7.258 23.906 3.883 1 96.94 316 ILE B O 1
ATOM 5015 N N . GLY B 1 317 ? 5.348 24.984 3.791 1 96.81 317 GLY B N 1
ATOM 5016 C CA . GLY B 1 317 ? 4.613 24.141 4.723 1 96.81 317 GLY B CA 1
ATOM 5017 C C . GLY B 1 317 ? 3.162 24.562 4.883 1 96.81 317 GLY B C 1
ATOM 5018 O O . GLY B 1 317 ? 2.664 25.391 4.133 1 96.81 317 GLY B O 1
ATOM 5019 N N . GLY B 1 318 ? 2.541 23.844 5.875 1 96.88 318 GLY B N 1
ATOM 5020 C CA . GLY B 1 318 ? 1.136 24.156 6.086 1 96.88 318 GLY B CA 1
ATOM 5021 C C . GLY B 1 318 ? 0.596 23.609 7.391 1 96.88 318 GLY B C 1
ATOM 5022 O O . GLY B 1 318 ? 1.301 22.891 8.109 1 96.88 318 GLY B O 1
ATOM 5023 N N . TYR B 1 319 ? -0.642 24.062 7.676 1 96.94 319 TYR B N 1
ATOM 5024 C CA . TYR B 1 319 ? -1.356 23.688 8.891 1 96.94 319 TYR B CA 1
ATOM 5025 C C . TYR B 1 319 ? -2.857 23.609 8.641 1 96.94 319 TYR B C 1
ATOM 5027 O O . TYR B 1 319 ? -3.422 24.438 7.934 1 96.94 319 TYR B O 1
ATOM 5035 N N . THR B 1 320 ? -3.416 22.547 9.203 1 94.94 320 THR B N 1
ATOM 5036 C CA . THR B 1 320 ? -4.848 22.344 9 1 94.94 320 THR B CA 1
ATOM 5037 C C . THR B 1 320 ? -5.617 22.578 10.297 1 94.94 320 THR B C 1
ATOM 5039 O O . THR B 1 320 ? -5.23 22.078 11.352 1 94.94 320 THR B O 1
ATOM 5042 N N . VAL B 1 321 ? -6.684 23.328 10.18 1 93.44 321 VAL B N 1
ATOM 5043 C CA . VAL B 1 321 ? -7.586 23.562 11.305 1 93.44 321 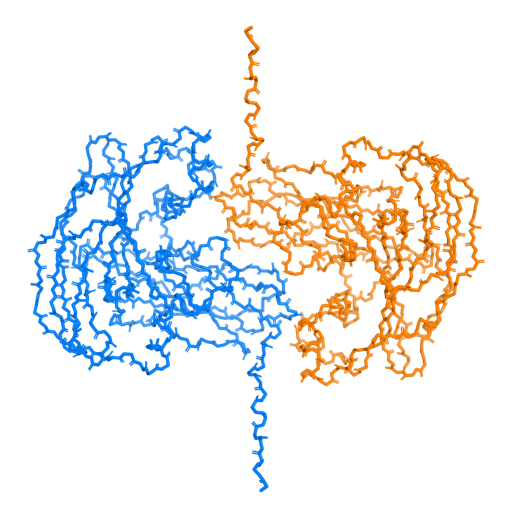VAL B CA 1
ATOM 5044 C C . VAL B 1 321 ? -8.977 23.016 10.969 1 93.44 321 VAL B C 1
ATOM 5046 O O . VAL B 1 321 ? -9.578 23.406 9.969 1 93.44 321 VAL B O 1
ATOM 5049 N N . PHE B 1 322 ? -9.453 22.141 11.805 1 91.69 322 PHE B N 1
ATOM 5050 C CA . PHE B 1 322 ? -10.844 21.719 11.75 1 91.69 322 PHE B CA 1
ATOM 5051 C C . PHE B 1 322 ? -11.695 22.516 12.734 1 91.69 322 PHE B C 1
ATOM 5053 O O . PHE B 1 322 ? -11.484 22.438 13.945 1 91.69 322 PHE B O 1
ATOM 5060 N N . ALA B 1 323 ? -12.594 23.234 12.195 1 91.44 323 ALA B N 1
ATOM 5061 C CA . ALA B 1 323 ? -13.516 23.984 13.039 1 91.44 323 ALA B CA 1
ATOM 5062 C C . ALA B 1 323 ? -14.898 23.328 13.055 1 91.44 323 ALA B C 1
ATOM 5064 O O . ALA B 1 323 ? -15.578 23.266 12.031 1 91.44 323 ALA B O 1
ATOM 5065 N N . LEU B 1 324 ? -15.328 22.859 14.219 1 89.31 324 LEU B N 1
ATOM 5066 C CA . LEU B 1 324 ? -16.609 22.172 14.352 1 89.31 324 LEU B CA 1
ATOM 5067 C C . LEU B 1 324 ? -17.688 23.125 14.82 1 89.31 324 LEU B C 1
ATOM 5069 O O . LEU B 1 324 ? -17.438 24.031 15.617 1 89.31 324 LEU B O 1
ATOM 5073 N N . SER B 1 325 ? -18.875 22.875 14.266 1 85.75 325 SER B N 1
ATOM 5074 C CA . SER B 1 325 ? -20.016 23.703 14.633 1 85.75 325 SER B CA 1
ATOM 5075 C C . SER B 1 325 ? -20.812 23.094 15.773 1 85.75 325 SER B C 1
ATOM 5077 O O . SER B 1 325 ? -20.719 21.891 16.031 1 85.75 325 SER B O 1
ATOM 5079 N N . ASP B 1 326 ? -21.594 23.984 16.484 1 71.06 326 ASP B N 1
ATOM 5080 C CA . ASP B 1 326 ? -22.562 23.578 17.5 1 71.06 326 ASP B CA 1
ATOM 5081 C C . ASP B 1 326 ? -23.75 22.859 16.875 1 71.06 326 ASP B C 1
ATOM 5083 O O . ASP B 1 326 ? -24.156 23.172 15.758 1 71.06 326 ASP B O 1
#

Sequence (652 aa):
MQEHDDEHPPLQPGSKLVLGYDYSDTGDGRPLPYGTVYYCSPFIALSTTDPVTGWVPPDTPATLTATVQNLSGLGTALGTKLNFYYARPSLGALTDITWIGQSKPKPLPPGAAETMECTTPWTPRLDFGTHQCLLVHAESLEEKVEFPWRADLDRHVGQRNLVVDPPATEGTKILTVTNPFDFDAVTWLTLRSWRINGLTPQLTHALGTTLADLCTHVDDPKRRRLLLRYDVEVSAGEPIGVHFEGFGNDEPFEPFDDRTTEQLFRRRGESFDSHVLAESTLAPGCKRDAVFHVASPRDGAIYVHQLTQVIDGIEIGGYTVFALSDMQEHDDEHPPLQPGSKLVLGYDYSDTGDGRPLPYGTVYYCSPFIALSTTDPVTGWVPPDTPATLTATVQNLSGLGTALGTKLNFYYARPSLGALTDITWIGQSKPKPLPPGAAETMECTTPWTPRLDFGTHQCLLVHAESLEEKVEFPWRADLDRHVGQRNLVVDPPATEGTKILTVTNPFDFDAVTWLTLRSWRINGLTPQLTHALGTTLADLCTHVDDPKRRRLLLRYDVEVSAGEPIGVHFEGFGNDEPFEPFDDRTTEQLFRRRGESFDSHVLAESTLAPGCKRDAVFHVASPRDGAIYVHQLTQVIDGIEIGGYTVFALSD

Organism: Nocardia brasiliensis (strain ATCC 700358 / HUJEG-1) (NCBI:txid1133849)

Secondary structure (DSSP, 8-state):
-------------SS-EE--SSTT--S-SPSPPTT--TTB-TTEEE--S-TTT----TTS-B-EEEEEEETT-SS-EEEEEEEEEEE--BSSS--S-EEEEEPPPEEE-TT-EEEEE-SS-B----TTSSPPEEEEEEE-SS---SSTT-TTT-TTEEEE-EEEE-TT--EEEEEEEEE-SSS-EEEEEEEEEEEEES--HHHHHHTT--HHHHHTTTTSHHHHHHHHHTT-EEEEE--TTEEEEEE---EE-PPPPHHHHHHHHTT----SSPEEEEEEEE-TTEEEEEEEEEPPP-SS-EEEEEEEEEETTEEEEEEEEEE---/-------------SS-EE--SSTT--S-SPSPPTT--TTB-TTEEE--S-TTT----TTS-B-EEEEEEETT-SS-EEEEEEEEEEE--BSSS--S-EEEEEPPPEEE-TT-EEEEE-SS-B----TTSSPPEEEEEEE-SS---SSTT-TTT-TTEEEE-EEEE-TT--EEEEEEEEE-SSS-EEEEEEEEEEEEES--HHHHHHTT--HHHHHTTTTSHHHHHHHHHTT-EEEEE---SEEEEEE---EE-PPPPHHHHHHHHTT----SSPEEEEEEEE-TTEEEEEEEEEPPP-SS-EEEEEEEEEETTEEEEEEEEEE---